Protein AF-A0A7S2NG87-F1 (afdb_monomer)

Organism: NCBI:txid156173

Nearest PDB structures (foldseek):
  8rz7-assembly1_B  TM=2.461E-01  e=8.108E-01  Homo sapiens
  8snb-assembly1_4Y  TM=2.424E-01  e=8.394E+00  Strongylocentrotus purpuratus

Sequence (448 aa):
DKREDRSWIPHGELLNTDALVAFKARQPAASNATDDEEPSASPERRMMYRIFNGLQHEAIPRNVTDSVYSILADAEPIGNGRCFKSGETKGLCDLCHWLCHKCITETSRHVGAECPCNMLAQEVVLRAALQTSVVDENECERLAKLTWRELLHEQRRLLVTGYRHCASEKQTAEERSGATPFRVLMAVTMDALVRRRRRNASLAGECLDARVDAMYAHVRDQLTHIAHWTRQQAYEWEDHLRILHPGWQPKEGEGPVAEWEKEWIASGFFDNDMAGLTCCLPATSRDVQSAEVNHVNAKTIALCSLEHNVDGSPRVQLRLAVGACPSTALPVARAGCSPPDWTVYCDGGFSANMAGWGWVRVHGGDGDQDTHAHEMLHACGPVVTERGHPAFIGATKMSNNTGELSAAAELLFGLLDASTAPPPDTRGVIRPDSELAMGVMTGRVAVK

Solvent-accessible surface area (backbone atoms only — not comparable to full-atom values): 26036 Å² total; per-residue (Å²): 136,85,80,83,80,87,85,82,85,77,74,86,83,72,79,84,73,77,63,71,64,68,56,70,76,69,75,83,84,90,76,86,83,68,90,86,74,80,69,97,55,56,74,66,56,46,50,49,50,52,47,56,57,60,61,68,39,84,83,47,55,66,73,33,41,50,41,39,47,29,39,76,66,56,64,56,66,48,21,68,88,55,30,84,38,62,73,96,50,44,28,32,32,64,62,41,37,73,68,64,74,34,94,41,69,27,37,39,58,32,60,70,74,62,34,62,52,46,48,42,41,52,44,43,52,51,50,34,53,48,63,42,50,53,88,49,69,70,58,47,53,49,56,59,70,44,51,64,67,56,47,48,62,77,39,48,63,34,62,71,61,22,59,61,77,51,91,50,100,84,48,67,43,71,76,50,62,28,45,62,58,48,25,44,45,30,35,44,43,44,25,51,49,51,51,41,51,53,50,32,46,74,38,66,65,64,46,61,77,45,48,48,50,62,49,45,46,49,38,54,50,51,46,49,53,44,51,56,50,52,53,51,51,20,50,54,49,48,54,48,48,36,69,78,36,78,88,59,71,70,54,93,81,41,50,56,52,40,52,48,42,42,28,41,36,75,21,39,51,25,44,80,55,99,92,41,84,41,70,55,51,60,88,45,61,77,66,32,78,77,30,58,68,74,74,37,65,75,45,78,44,80,33,77,48,83,48,64,46,97,88,66,49,81,38,79,47,78,37,81,31,55,30,51,46,70,79,82,80,71,78,67,100,74,70,79,78,72,69,51,68,28,27,31,39,31,45,35,44,59,56,96,87,42,18,22,22,27,32,38,34,20,34,57,46,76,81,61,80,39,89,63,40,41,83,75,48,70,54,69,47,70,62,40,59,52,84,88,44,93,78,38,83,77,43,85,61,75,34,42,71,44,5,28,42,46,10,51,50,52,46,52,52,41,57,67,33,85,92,64,32,73,68,87,99,62,49,69,48,82,47,62,84,50,69,65,36,52,27,41,79,69,66,77,40,88,85,130

InterPro domains:
  IPR002156 Ribonuclease H domain [PS50879] (338-448)
  IPR036397 Ribonuclease H superfamily [G3DSA:3.30.420.10] (335-447)

Radius of gyration: 26.49 Å; Cα contacts (8 Å, |Δi|>4): 635; chains: 1; bounding box: 90×54×75 Å

Mean predicted aligned error: 16.43 Å

pLDDT: mean 73.7, std 18.44, range [24.77, 96.94]

Secondary structure (DSSP, 8-state):
-----------GGGSS--HHHHHTTS--------S----S--HHHHHHHHHHHHHT-TTS-HHHHHHHHHHHTT-SS-STTT----STTTTB-HHHHHHH---PBP-HHIIIII-HHHHHHHHHHHHHHHHHH---HHHHHHHHHS-HHHHHHHTHHHHHH-------TTS-TT-STTHHHHHHHHHHHHHHHHHHHHHHHHTTTS-----HHHHHHHHHHHHHHHHHHHHHHHHHHHHHHHHHSTT--PPTT-SHHHHHHHHHTTTSSEEEETTEEEE-S-SSGGGSTT-GGGTSPEEEEEEEEEEE-TTS-EEEEEEEEEEE-------------PPPSEEEEEEEEEETTEEEEEEEEEES--SSS-TT-EEEEEEEEE----TTSTT--S--S--HHHHHHHHHHHHHHHHHSTTTPPPTT--EEEEES-HHHHHHHTTSS---

Structure (mmCIF, N/CA/C/O backbone):
data_AF-A0A7S2NG87-F1
#
_entry.id   AF-A0A7S2NG87-F1
#
loop_
_atom_site.group_PDB
_atom_site.id
_atom_site.type_symbol
_atom_site.label_atom_id
_atom_site.label_alt_id
_atom_site.label_comp_id
_atom_site.label_asym_id
_atom_site.label_entity_id
_atom_site.label_seq_id
_atom_site.pdbx_PDB_ins_code
_atom_site.Cartn_x
_atom_site.Cartn_y
_atom_site.Cartn_z
_atom_site.occupancy
_atom_site.B_iso_or_equiv
_atom_site.auth_seq_id
_atom_site.auth_comp_id
_atom_site.auth_asym_id
_atom_site.auth_atom_id
_atom_site.pdbx_PDB_model_num
ATOM 1 N N . ASP A 1 1 ? 60.501 -6.966 5.464 1.00 33.41 1 ASP A N 1
ATOM 2 C CA . ASP A 1 1 ? 60.138 -5.583 5.815 1.00 33.41 1 ASP A CA 1
ATOM 3 C C . ASP A 1 1 ? 58.661 -5.324 5.628 1.00 33.41 1 ASP A C 1
ATOM 5 O O . ASP A 1 1 ? 58.168 -5.266 4.508 1.00 33.41 1 ASP A O 1
ATOM 9 N N . LYS A 1 2 ? 57.956 -5.259 6.760 1.00 27.86 2 LYS A N 1
ATOM 10 C CA . LYS A 1 2 ? 56.551 -4.866 6.856 1.00 27.86 2 LYS A CA 1
ATOM 11 C C . LYS A 1 2 ? 56.485 -3.346 6.702 1.00 27.86 2 LYS A C 1
ATOM 13 O O . LYS A 1 2 ? 57.120 -2.640 7.480 1.00 27.86 2 LYS A O 1
ATOM 18 N N . ARG A 1 3 ? 55.742 -2.850 5.713 1.00 27.05 3 ARG A N 1
ATOM 19 C CA . ARG A 1 3 ? 55.296 -1.454 5.703 1.00 27.05 3 ARG A CA 1
ATOM 20 C C . ARG A 1 3 ? 54.053 -1.375 6.579 1.00 27.05 3 ARG A C 1
ATOM 22 O O . ARG A 1 3 ? 53.029 -1.952 6.237 1.00 27.05 3 ARG A O 1
ATOM 29 N N . GLU A 1 4 ? 54.204 -0.729 7.730 1.00 28.64 4 GLU A N 1
ATOM 30 C CA . GLU A 1 4 ? 53.094 -0.198 8.516 1.00 28.64 4 GLU A CA 1
ATOM 31 C C . GLU A 1 4 ? 52.339 0.803 7.644 1.00 28.64 4 GLU A C 1
ATOM 33 O O . GLU A 1 4 ? 52.915 1.813 7.230 1.00 28.64 4 GLU A O 1
ATOM 38 N N . ASP A 1 5 ? 51.078 0.501 7.343 1.00 25.86 5 ASP A N 1
ATOM 39 C CA . ASP A 1 5 ? 50.172 1.489 6.781 1.00 25.86 5 ASP A CA 1
ATOM 40 C C . ASP A 1 5 ? 49.495 2.238 7.929 1.00 25.86 5 ASP A C 1
ATOM 42 O O . ASP A 1 5 ? 48.946 1.650 8.865 1.00 25.86 5 ASP A O 1
ATOM 46 N N . ARG A 1 6 ? 49.651 3.556 7.882 1.00 31.14 6 ARG A N 1
ATOM 47 C CA . ARG A 1 6 ? 49.199 4.522 8.874 1.00 31.14 6 ARG A CA 1
ATOM 48 C C . ARG A 1 6 ? 47.854 5.061 8.404 1.00 31.14 6 ARG A C 1
ATOM 50 O O . ARG A 1 6 ? 47.822 6.043 7.671 1.00 31.14 6 ARG A O 1
ATOM 57 N N . SER A 1 7 ? 46.756 4.481 8.869 1.00 24.77 7 SER A N 1
ATOM 58 C CA . SER A 1 7 ? 45.422 5.077 8.714 1.00 24.77 7 SER A CA 1
ATOM 59 C C . SER A 1 7 ? 44.628 4.976 10.016 1.00 24.77 7 SER A C 1
ATOM 61 O O . SER A 1 7 ? 43.637 4.268 10.145 1.00 24.77 7 SER A O 1
ATOM 63 N N . TRP A 1 8 ? 45.094 5.727 11.014 1.00 28.91 8 TRP A N 1
ATOM 64 C CA . TRP A 1 8 ? 44.295 6.126 12.169 1.00 28.91 8 TRP A CA 1
ATOM 65 C C . TRP A 1 8 ? 44.268 7.655 12.201 1.00 28.91 8 TRP A C 1
ATOM 67 O O . TRP A 1 8 ? 45.324 8.279 12.324 1.00 28.91 8 TRP A O 1
ATOM 77 N N . ILE A 1 9 ? 43.087 8.260 12.058 1.00 29.12 9 ILE A N 1
ATOM 78 C CA . ILE A 1 9 ? 42.866 9.684 12.342 1.00 29.12 9 ILE A CA 1
ATOM 79 C C . ILE A 1 9 ? 41.785 9.757 13.431 1.00 29.12 9 ILE A C 1
ATOM 81 O O . ILE A 1 9 ? 40.637 9.419 13.153 1.00 29.12 9 ILE A O 1
ATOM 85 N N . PRO A 1 10 ? 42.123 10.147 14.671 1.00 32.22 10 PRO A N 1
ATOM 86 C CA . PRO A 1 10 ? 41.141 10.355 15.729 1.00 32.22 10 PRO A CA 1
ATOM 87 C C . PRO A 1 10 ? 40.438 11.710 15.602 1.00 32.22 10 PRO A C 1
ATOM 89 O O . PRO A 1 10 ? 41.014 12.675 15.095 1.00 32.22 10 PRO A O 1
ATOM 92 N N . HIS A 1 11 ? 39.233 11.800 16.177 1.00 34.41 11 HIS A N 1
ATOM 93 C CA . HIS A 1 11 ? 38.561 13.063 16.490 1.00 34.41 11 HIS A CA 1
ATOM 94 C C . HIS A 1 11 ? 39.495 14.012 17.247 1.00 34.41 11 HIS A C 1
ATOM 96 O O . HIS A 1 11 ? 39.993 13.685 18.327 1.00 34.41 11 HIS A O 1
ATOM 102 N N . GLY A 1 12 ? 39.699 15.213 16.701 1.00 33.91 12 GLY A N 1
ATOM 103 C CA . GLY A 1 12 ? 40.567 16.248 17.274 1.00 33.91 12 GLY A CA 1
ATOM 104 C C . GLY A 1 12 ? 40.141 16.780 18.651 1.00 33.91 12 GLY A C 1
ATOM 105 O O . GLY A 1 12 ? 40.892 17.534 19.261 1.00 33.91 12 GLY A O 1
ATOM 106 N N . GLU A 1 13 ? 38.979 16.378 19.171 1.00 44.69 13 GLU A N 1
ATOM 107 C CA . GLU A 1 13 ? 38.414 16.863 20.439 1.00 44.69 13 GLU A CA 1
ATOM 108 C C . GLU A 1 13 ? 38.886 16.090 21.688 1.00 44.69 13 GLU A C 1
ATOM 110 O O . GLU A 1 13 ? 38.576 16.481 22.811 1.00 44.69 13 GLU A O 1
ATOM 115 N N . LEU A 1 14 ? 39.672 15.017 21.533 1.00 42.34 14 LEU A N 1
ATOM 116 C CA . LEU A 1 14 ? 40.083 14.145 22.649 1.00 42.34 14 LEU A CA 1
ATOM 117 C C . LEU A 1 14 ? 41.489 14.421 23.210 1.00 42.34 14 LEU A C 1
ATOM 119 O O . LEU A 1 14 ? 41.969 13.684 24.074 1.00 42.34 14 LEU A O 1
ATOM 123 N N . LEU A 1 15 ? 42.150 15.499 22.787 1.00 36.75 15 LEU A N 1
ATOM 124 C CA . LEU A 1 15 ? 43.394 15.942 23.417 1.00 36.75 15 LEU A CA 1
ATOM 125 C C . LEU A 1 15 ? 43.086 16.885 24.594 1.00 36.75 15 LEU A C 1
ATOM 127 O O . LEU A 1 15 ? 42.858 18.077 24.411 1.00 36.75 15 LEU A O 1
ATOM 131 N N . ASN A 1 16 ? 43.171 16.328 25.810 1.00 43.97 16 ASN A N 1
ATOM 132 C CA . ASN A 1 16 ? 43.274 17.012 27.113 1.00 43.97 16 ASN A CA 1
ATOM 133 C C . ASN A 1 16 ? 41.996 17.546 27.791 1.00 43.97 16 ASN A C 1
ATOM 135 O O . ASN A 1 16 ? 42.012 18.680 28.271 1.00 43.97 16 ASN A O 1
ATOM 139 N N . THR A 1 17 ? 40.929 16.756 27.972 1.00 42.31 17 THR A N 1
ATOM 140 C CA . THR A 1 17 ? 39.881 17.157 28.939 1.00 42.31 17 THR A CA 1
ATOM 141 C C . THR A 1 17 ? 39.448 16.073 29.927 1.00 42.31 17 THR A C 1
ATOM 143 O O . THR A 1 17 ? 39.335 14.888 29.624 1.00 42.31 17 THR A O 1
ATOM 146 N N . ASP A 1 18 ? 39.235 16.542 31.159 1.00 47.78 18 ASP A N 1
ATOM 147 C CA . ASP A 1 18 ? 38.996 15.808 32.402 1.00 47.78 18 ASP A CA 1
ATOM 148 C C . ASP A 1 18 ? 37.533 15.311 32.487 1.00 47.78 18 ASP A C 1
ATOM 150 O O . ASP A 1 18 ? 36.723 15.732 33.320 1.00 47.78 18 ASP A O 1
ATOM 154 N N . ALA A 1 19 ? 37.164 14.419 31.562 1.00 36.38 19 ALA A N 1
ATOM 155 C CA . ALA A 1 19 ? 35.804 13.898 31.372 1.00 36.38 19 ALA A CA 1
ATOM 156 C C . ALA A 1 19 ? 35.239 13.123 32.586 1.00 36.38 19 ALA A C 1
ATOM 158 O O . ALA A 1 19 ? 34.041 12.832 32.649 1.00 36.38 19 ALA A O 1
ATOM 159 N N . LEU A 1 20 ? 36.068 12.837 33.596 1.00 32.91 20 LEU A N 1
ATOM 160 C CA . LEU A 1 20 ? 35.652 12.156 34.823 1.00 32.91 20 LEU A CA 1
ATOM 161 C C . LEU A 1 20 ? 34.840 13.053 35.779 1.00 32.91 20 LEU A C 1
ATOM 163 O O . LEU A 1 20 ? 34.073 12.534 36.595 1.00 32.91 20 LEU A O 1
ATOM 167 N N . VAL A 1 21 ? 34.976 14.383 35.691 1.00 36.78 21 VAL A N 1
ATOM 168 C CA . VAL A 1 21 ? 34.245 15.331 36.559 1.00 36.78 21 VAL A CA 1
ATOM 169 C C . VAL A 1 21 ? 32.814 15.557 36.059 1.00 36.78 21 VAL A C 1
ATOM 171 O O . VAL A 1 21 ? 31.885 15.626 36.862 1.00 36.78 21 VAL A O 1
ATOM 174 N N . ALA A 1 22 ? 32.605 15.578 34.739 1.00 40.00 22 ALA A N 1
ATOM 175 C CA . ALA A 1 22 ? 31.278 15.740 34.138 1.00 40.00 22 ALA A CA 1
ATOM 176 C C . ALA A 1 22 ? 30.392 14.488 34.297 1.00 40.00 22 ALA A C 1
ATOM 178 O O . ALA A 1 22 ? 29.173 14.602 34.438 1.00 40.00 22 ALA A O 1
ATOM 179 N N . PHE A 1 23 ? 30.999 13.298 34.334 1.00 33.62 23 PHE A N 1
ATOM 180 C CA . PHE A 1 23 ? 30.285 12.025 34.459 1.00 33.62 23 PHE A CA 1
ATOM 181 C C . PHE A 1 23 ? 29.730 11.782 35.876 1.00 33.62 23 PHE A C 1
ATOM 183 O O . PHE A 1 23 ? 28.622 11.274 36.032 1.00 33.62 23 PHE A O 1
ATOM 190 N N . LYS A 1 24 ? 30.432 12.222 36.932 1.00 33.22 24 LYS A N 1
ATOM 191 C CA . LYS A 1 24 ? 29.978 12.042 38.329 1.00 33.22 24 LYS A CA 1
ATOM 192 C C . LYS A 1 24 ? 28.818 12.954 38.748 1.00 33.22 24 LYS A C 1
ATOM 194 O O . LYS A 1 24 ? 28.225 12.720 39.795 1.00 33.22 24 LYS A O 1
ATOM 199 N N . ALA A 1 25 ? 28.468 13.958 37.945 1.00 35.94 25 ALA A N 1
ATOM 200 C CA . ALA A 1 25 ? 27.339 14.851 38.214 1.00 35.94 25 ALA A CA 1
ATOM 201 C C . ALA A 1 25 ? 25.993 14.333 37.666 1.00 35.94 25 ALA A C 1
ATOM 203 O O . ALA A 1 25 ? 24.964 14.965 37.897 1.00 35.94 25 ALA A O 1
ATOM 204 N N . ARG A 1 26 ? 25.974 13.221 36.913 1.00 40.00 26 ARG A N 1
ATOM 205 C CA . ARG A 1 26 ? 24.799 12.808 36.125 1.00 40.00 26 ARG A CA 1
ATOM 206 C C . ARG A 1 26 ? 24.383 11.349 36.298 1.00 40.00 26 ARG A C 1
ATOM 208 O O . ARG A 1 26 ? 24.124 10.692 35.302 1.00 40.00 26 ARG A O 1
ATOM 215 N N . GLN A 1 27 ? 24.255 10.863 37.533 1.00 28.19 27 GLN A N 1
ATOM 216 C CA . GLN A 1 27 ? 23.347 9.750 37.883 1.00 28.19 27 GLN A CA 1
ATOM 217 C C . GLN A 1 27 ? 23.344 9.508 39.409 1.00 28.19 27 GLN A C 1
ATOM 219 O O . GLN A 1 27 ? 24.394 9.679 40.028 1.00 28.19 27 GLN A O 1
ATOM 224 N N . PRO A 1 28 ? 22.270 8.970 40.024 1.00 39.38 28 PRO A N 1
ATOM 225 C CA . PRO A 1 28 ? 20.846 9.019 39.667 1.00 39.38 28 PRO A CA 1
ATOM 226 C C . PRO A 1 28 ? 19.941 9.364 40.878 1.00 39.38 28 PRO A C 1
ATOM 228 O O . PRO A 1 28 ? 20.256 9.045 42.022 1.00 39.38 28 PRO A O 1
ATOM 231 N N . ALA A 1 29 ? 18.745 9.896 40.626 1.00 25.25 29 ALA A N 1
ATOM 232 C CA . ALA A 1 29 ? 17.597 9.610 41.485 1.00 25.25 29 ALA A CA 1
ATOM 233 C C . ALA A 1 29 ? 16.634 8.754 40.663 1.00 25.25 29 ALA A C 1
ATOM 235 O O . ALA A 1 29 ? 16.048 9.212 39.687 1.00 25.25 29 ALA A O 1
ATOM 236 N N . ALA A 1 30 ? 16.566 7.477 41.021 1.00 34.97 30 ALA A N 1
ATOM 237 C CA . ALA A 1 30 ? 15.572 6.553 40.520 1.00 34.97 30 ALA A CA 1
ATOM 238 C C . ALA A 1 30 ? 14.183 6.985 41.005 1.00 34.97 30 ALA A C 1
ATOM 240 O O . ALA A 1 30 ? 13.982 7.131 42.209 1.00 34.97 30 ALA A O 1
ATOM 241 N N . SER A 1 31 ? 13.227 7.118 40.088 1.00 30.39 31 SER A N 1
ATOM 242 C CA . SER A 1 31 ? 11.810 6.890 40.375 1.00 30.39 31 SER A CA 1
ATOM 243 C C . SER A 1 31 ? 11.014 6.795 39.073 1.00 30.39 31 SER A C 1
ATOM 245 O O . SER A 1 31 ? 10.983 7.752 38.310 1.00 30.39 31 SER A O 1
ATOM 247 N N . ASN A 1 32 ? 10.368 5.643 38.886 1.00 33.53 32 ASN A N 1
ATOM 248 C CA . ASN A 1 32 ? 9.127 5.422 38.139 1.00 33.53 32 ASN A CA 1
ATOM 249 C C . ASN A 1 32 ? 9.030 6.057 36.741 1.00 33.53 32 ASN A C 1
ATOM 251 O O . ASN A 1 32 ? 8.412 7.103 36.581 1.00 33.53 32 ASN A O 1
ATOM 255 N N . ALA A 1 33 ? 9.549 5.365 35.726 1.00 27.50 33 ALA A N 1
ATOM 256 C CA . ALA A 1 33 ? 9.073 5.556 34.361 1.00 27.50 33 ALA A CA 1
ATOM 257 C C . ALA A 1 33 ? 7.841 4.663 34.164 1.00 27.50 33 ALA A C 1
ATOM 259 O O . ALA A 1 33 ? 7.953 3.439 34.098 1.00 27.50 33 ALA A O 1
ATOM 260 N N . THR A 1 34 ? 6.667 5.281 34.168 1.00 30.53 34 THR A N 1
ATOM 261 C CA . THR A 1 34 ? 5.499 4.772 33.452 1.00 30.53 34 THR A CA 1
ATOM 262 C C . THR A 1 34 ? 5.815 4.793 31.958 1.00 30.53 34 THR A C 1
ATOM 264 O O . THR A 1 34 ? 6.400 5.764 31.475 1.00 30.53 34 THR A O 1
ATOM 267 N N . ASP A 1 35 ? 5.445 3.729 31.246 1.00 35.53 35 ASP A N 1
ATOM 268 C CA . ASP A 1 35 ? 5.314 3.747 29.788 1.00 35.53 35 ASP A CA 1
ATOM 269 C C . ASP A 1 35 ? 4.460 4.971 29.374 1.00 35.53 35 ASP A C 1
ATOM 271 O O . ASP A 1 35 ? 3.559 5.348 30.122 1.00 35.53 35 ASP A O 1
ATOM 275 N N . ASP A 1 36 ? 4.769 5.600 28.231 1.00 34.97 36 ASP A N 1
ATOM 276 C CA . ASP A 1 36 ? 4.099 6.783 27.625 1.00 34.97 36 ASP A CA 1
ATOM 277 C C . ASP A 1 36 ? 4.762 8.174 27.746 1.00 34.97 36 ASP A C 1
ATOM 279 O O . ASP A 1 36 ? 4.079 9.194 27.637 1.00 34.97 36 ASP A O 1
ATOM 283 N N . GLU A 1 37 ? 6.090 8.291 27.851 1.00 36.75 37 GLU A N 1
ATOM 284 C CA . GLU A 1 37 ? 6.735 9.586 27.555 1.00 36.75 37 GLU A CA 1
ATOM 285 C C . GLU A 1 37 ? 7.194 9.684 26.093 1.00 36.75 37 GLU A C 1
ATOM 287 O O . GLU A 1 37 ? 8.207 9.123 25.672 1.00 36.75 37 GLU A O 1
ATOM 292 N N . GLU A 1 38 ? 6.423 10.446 25.307 1.00 41.41 38 GLU A N 1
ATOM 293 C CA . GLU A 1 38 ? 6.788 10.884 23.960 1.00 41.41 38 GLU A CA 1
ATOM 294 C C . GLU A 1 38 ? 8.141 11.628 24.009 1.00 41.41 38 GLU A C 1
ATOM 296 O O . GLU A 1 38 ? 8.272 12.616 24.739 1.00 41.41 38 GLU A O 1
ATOM 301 N N . PRO A 1 39 ? 9.171 11.198 23.252 1.00 39.28 39 PRO A N 1
ATOM 302 C CA . PRO A 1 39 ? 10.492 11.806 23.346 1.00 39.28 39 PRO A CA 1
ATOM 303 C C . PRO A 1 39 ? 10.435 13.293 22.970 1.00 39.28 39 PRO A C 1
ATOM 305 O O . PRO A 1 39 ? 9.747 13.679 22.021 1.00 39.28 39 PRO A O 1
ATOM 308 N N . SER A 1 40 ? 11.219 14.125 23.667 1.00 41.09 40 SER A N 1
ATOM 309 C CA . SER A 1 40 ? 11.348 15.590 23.499 1.00 41.09 40 SER A CA 1
ATOM 310 C C . SER A 1 40 ? 11.993 16.032 22.168 1.00 41.09 40 SER A C 1
ATOM 312 O O . SER A 1 40 ? 12.688 17.044 22.078 1.00 41.09 40 SER A O 1
ATOM 314 N N . ALA A 1 41 ? 11.779 15.257 21.109 1.00 43.12 41 ALA A N 1
ATOM 315 C CA . ALA A 1 41 ? 12.389 15.392 19.803 1.00 43.12 41 ALA A CA 1
ATOM 316 C C . ALA A 1 41 ? 11.640 16.384 18.892 1.00 43.12 41 ALA A C 1
ATOM 318 O O . ALA A 1 41 ? 10.493 16.771 19.141 1.00 43.12 41 ALA A O 1
ATOM 319 N N . SER A 1 42 ? 12.300 16.784 17.796 1.00 49.62 42 SER A N 1
ATOM 320 C CA . SER A 1 42 ? 11.720 17.666 16.776 1.00 49.62 42 SER A CA 1
ATOM 321 C C . SER A 1 42 ? 10.359 17.140 16.268 1.00 49.62 42 SER A C 1
ATOM 323 O O . SER A 1 42 ? 10.100 15.931 16.333 1.00 49.62 42 SER A O 1
ATOM 325 N N . PRO A 1 43 ? 9.456 18.010 15.775 1.00 51.88 43 PRO A N 1
ATOM 326 C CA . PRO A 1 43 ? 8.146 17.605 15.246 1.00 51.88 43 PRO A CA 1
ATOM 327 C C . PRO A 1 43 ? 8.207 16.441 14.240 1.00 51.88 43 PRO A C 1
ATOM 329 O O . PRO A 1 43 ? 7.341 15.567 14.244 1.00 51.88 43 PRO A O 1
ATOM 332 N N . GLU A 1 44 ? 9.260 16.382 13.428 1.00 49.50 44 GLU A N 1
ATOM 333 C CA . GLU A 1 44 ? 9.503 15.346 12.423 1.00 49.50 44 GLU A CA 1
ATOM 334 C C . GLU A 1 44 ? 9.847 13.998 13.062 1.00 49.50 44 GLU A C 1
ATOM 336 O O . GLU A 1 44 ? 9.322 12.969 12.637 1.00 49.50 44 GLU A O 1
ATOM 341 N N . ARG A 1 45 ? 10.679 13.986 14.111 1.00 49.38 45 ARG A N 1
ATOM 342 C CA . ARG A 1 45 ? 11.020 12.760 14.851 1.00 49.38 45 ARG A CA 1
ATOM 343 C C . ARG A 1 45 ? 9.821 12.208 15.615 1.00 49.38 45 ARG A C 1
ATOM 345 O O . ARG A 1 45 ? 9.627 10.996 15.626 1.00 49.38 45 ARG A O 1
ATOM 352 N N . ARG A 1 46 ? 8.977 13.077 16.180 1.00 58.56 46 ARG A N 1
ATOM 353 C CA . ARG A 1 46 ? 7.705 12.665 16.799 1.00 58.56 46 ARG A CA 1
ATOM 354 C C . ARG A 1 46 ? 6.749 12.058 15.777 1.00 58.56 46 ARG A C 1
ATOM 356 O O . ARG A 1 46 ? 6.208 10.984 16.005 1.00 58.56 46 ARG A O 1
ATOM 363 N N . MET A 1 47 ? 6.595 12.692 14.615 1.00 57.62 47 MET A N 1
ATOM 364 C CA . MET A 1 47 ? 5.786 12.145 13.521 1.00 57.62 47 MET A CA 1
ATOM 365 C C . MET A 1 47 ? 6.316 10.785 13.046 1.00 57.62 47 MET A C 1
ATOM 367 O O . MET A 1 47 ? 5.535 9.860 12.855 1.00 57.62 47 MET A O 1
ATOM 371 N N . MET A 1 48 ? 7.633 10.649 12.882 1.00 57.56 48 MET A N 1
ATOM 372 C CA . MET A 1 48 ? 8.279 9.398 12.482 1.00 57.56 48 MET A CA 1
ATOM 373 C C . MET A 1 48 ? 8.041 8.284 13.507 1.00 57.56 48 MET A C 1
ATOM 375 O O . MET A 1 48 ? 7.620 7.194 13.129 1.00 57.56 48 MET A O 1
ATOM 379 N N . TYR A 1 49 ? 8.234 8.577 14.796 1.00 59.97 49 TYR A N 1
ATOM 380 C CA . TYR A 1 49 ? 7.942 7.646 15.885 1.00 59.97 49 TYR A CA 1
ATOM 381 C C . TYR A 1 49 ? 6.479 7.191 15.859 1.00 59.97 49 TYR A C 1
ATOM 383 O O . TYR A 1 49 ? 6.211 5.994 15.876 1.00 59.97 49 TYR A O 1
ATOM 391 N N . ARG A 1 50 ? 5.530 8.125 15.720 1.00 62.44 50 ARG A N 1
ATOM 392 C CA . ARG A 1 50 ? 4.094 7.807 15.642 1.00 62.44 50 ARG A CA 1
ATOM 393 C C . ARG A 1 50 ? 3.735 6.976 14.408 1.00 62.44 50 ARG A C 1
ATOM 395 O O . ARG A 1 50 ? 2.942 6.050 14.515 1.00 62.44 50 ARG A O 1
ATOM 402 N N . ILE A 1 51 ? 4.340 7.256 13.250 1.00 62.34 51 ILE A N 1
ATOM 403 C CA . ILE A 1 51 ? 4.156 6.448 12.034 1.00 62.34 51 ILE A CA 1
ATOM 404 C C . ILE A 1 51 ? 4.625 5.011 12.277 1.00 62.34 51 ILE A C 1
ATOM 406 O O . ILE A 1 51 ? 3.882 4.078 11.990 1.00 62.34 51 ILE A O 1
ATOM 410 N N . PHE A 1 52 ? 5.832 4.824 12.816 1.00 63.09 52 PHE A N 1
ATOM 41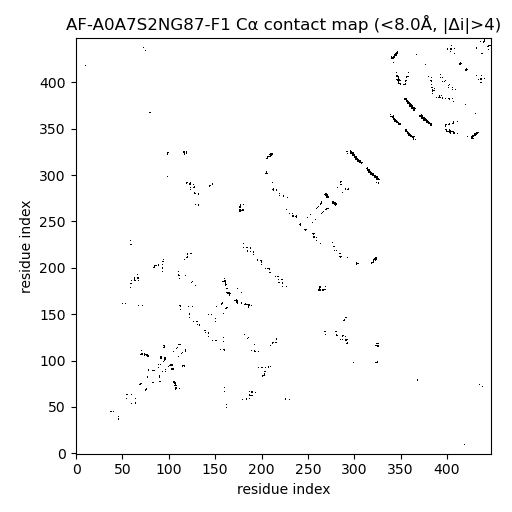1 C CA . PHE A 1 52 ? 6.393 3.489 13.014 1.00 63.09 52 PHE A CA 1
ATOM 412 C C . PHE A 1 52 ? 5.721 2.711 14.143 1.00 63.09 52 PHE A C 1
ATOM 414 O O . PHE A 1 52 ? 5.476 1.522 13.969 1.00 63.09 52 PHE A O 1
ATOM 421 N N . ASN A 1 53 ? 5.360 3.367 15.246 1.00 63.03 53 ASN A N 1
ATOM 422 C CA . ASN A 1 53 ? 4.562 2.744 16.300 1.00 63.03 53 ASN A CA 1
ATOM 423 C C . ASN A 1 53 ? 3.176 2.353 15.763 1.00 63.03 53 ASN A C 1
ATOM 425 O O . ASN A 1 53 ? 2.695 1.244 15.968 1.00 63.03 53 ASN A O 1
ATOM 429 N N . GLY A 1 54 ? 2.575 3.221 14.948 1.00 60.31 54 GLY A N 1
ATOM 430 C CA . GLY A 1 54 ? 1.299 2.941 14.309 1.00 60.31 54 GLY A CA 1
ATOM 431 C C . GLY A 1 54 ? 1.320 1.745 13.348 1.00 60.31 54 GLY A C 1
ATOM 432 O O . GLY A 1 54 ? 0.279 1.116 13.151 1.00 60.31 54 GLY A O 1
ATOM 433 N N . LEU A 1 55 ? 2.476 1.394 12.775 1.00 59.94 55 LEU A N 1
ATOM 434 C CA . LEU A 1 55 ? 2.658 0.194 11.946 1.00 59.94 55 LEU A CA 1
ATOM 435 C C . LEU A 1 55 ? 2.767 -1.104 12.765 1.00 59.94 55 LEU A C 1
ATOM 437 O O . LEU A 1 55 ? 2.575 -2.182 12.203 1.00 59.94 55 LEU A O 1
ATOM 441 N N . GLN A 1 56 ? 3.020 -1.017 14.075 1.00 60.12 56 GLN A N 1
ATOM 442 C CA . GLN A 1 56 ? 3.019 -2.158 15.002 1.00 60.12 56 GLN A CA 1
ATOM 443 C C . GLN A 1 56 ? 1.608 -2.523 15.504 1.00 60.12 56 GLN A C 1
ATOM 445 O O . GLN A 1 56 ? 1.465 -3.365 16.385 1.00 60.12 56 GLN A O 1
ATOM 450 N N . HIS A 1 57 ? 0.559 -1.911 14.944 1.00 66.81 57 HIS A N 1
ATOM 451 C CA . HIS A 1 57 ? -0.819 -2.102 15.387 1.00 66.81 57 HIS A CA 1
ATOM 452 C C . HIS A 1 57 ? -1.289 -3.561 15.225 1.00 66.81 57 HIS A C 1
ATOM 454 O O . HIS A 1 57 ? -1.252 -4.107 14.122 1.00 66.81 57 HIS A O 1
ATOM 460 N N . GLU A 1 58 ? -1.822 -4.157 16.298 1.00 67.94 58 GLU A N 1
ATOM 461 C CA . GLU A 1 58 ? -2.191 -5.586 16.379 1.00 67.94 58 GLU A CA 1
ATOM 462 C C . GLU A 1 58 ? -3.191 -6.036 15.302 1.00 67.94 58 GLU A C 1
ATOM 464 O O . GLU A 1 58 ? -3.145 -7.165 14.821 1.00 67.94 58 GLU A O 1
ATOM 469 N N . ALA A 1 59 ? -4.077 -5.131 14.879 1.00 74.31 59 ALA A N 1
ATOM 470 C CA . ALA A 1 59 ? -5.039 -5.378 13.804 1.00 74.31 59 ALA A CA 1
ATOM 471 C C . ALA A 1 59 ? -4.413 -5.633 12.415 1.00 74.31 59 ALA A C 1
ATOM 473 O O . ALA A 1 59 ? -5.104 -6.146 11.535 1.00 74.31 59 ALA A O 1
ATOM 474 N N . ILE A 1 60 ? -3.155 -5.249 12.169 1.00 74.56 60 ILE A N 1
ATOM 475 C CA . ILE A 1 60 ? -2.519 -5.412 10.854 1.00 74.56 60 ILE A CA 1
ATOM 476 C C . ILE A 1 60 ? -1.732 -6.730 10.838 1.00 74.56 60 ILE A C 1
ATOM 478 O O . ILE A 1 60 ? -0.800 -6.899 11.626 1.00 74.56 60 ILE A O 1
ATOM 482 N N . PRO A 1 61 ? -2.043 -7.666 9.919 1.00 78.06 61 PRO A N 1
ATOM 483 C CA . PRO A 1 61 ? -1.293 -8.909 9.804 1.00 78.06 61 PRO A CA 1
ATOM 484 C C . PRO A 1 61 ? 0.194 -8.657 9.546 1.00 78.06 61 PRO A C 1
ATOM 486 O O . PRO A 1 61 ? 0.562 -7.846 8.695 1.00 78.06 61 PRO A O 1
ATOM 489 N N . ARG A 1 62 ? 1.065 -9.419 10.216 1.00 76.69 62 ARG A N 1
ATOM 490 C CA . ARG A 1 62 ? 2.525 -9.233 10.151 1.00 76.69 62 ARG A CA 1
ATOM 491 C C . ARG A 1 62 ? 3.085 -9.216 8.726 1.00 76.69 62 ARG A C 1
ATOM 493 O O . ARG A 1 62 ? 3.953 -8.410 8.421 1.00 76.69 62 ARG A O 1
ATOM 500 N N . ASN A 1 63 ? 2.567 -10.064 7.840 1.00 76.44 63 ASN A N 1
ATOM 501 C CA . ASN A 1 63 ? 2.978 -10.104 6.435 1.00 76.44 63 ASN A CA 1
ATOM 502 C C . ASN A 1 63 ? 2.617 -8.818 5.666 1.00 76.44 63 ASN A C 1
ATOM 504 O O . ASN A 1 63 ? 3.346 -8.433 4.759 1.00 76.44 63 ASN A O 1
ATOM 508 N N . VAL A 1 64 ? 1.509 -8.159 6.019 1.00 80.75 64 VAL A N 1
ATOM 509 C CA . VAL A 1 64 ? 1.106 -6.865 5.444 1.00 80.75 64 VAL A CA 1
ATOM 510 C C . VAL A 1 64 ? 2.020 -5.764 5.974 1.00 80.75 64 VAL A C 1
ATOM 512 O O . VAL A 1 64 ? 2.530 -4.960 5.195 1.00 80.75 64 VAL A O 1
ATOM 515 N N . THR A 1 65 ? 2.280 -5.771 7.281 1.00 74.75 65 THR A N 1
ATOM 516 C CA . THR A 1 65 ? 3.225 -4.861 7.932 1.00 74.75 65 THR A CA 1
ATOM 517 C C . THR A 1 65 ? 4.609 -4.953 7.288 1.00 74.75 65 THR A C 1
ATOM 519 O O . THR A 1 65 ? 5.164 -3.930 6.892 1.00 74.75 65 THR A O 1
ATOM 522 N N . ASP A 1 66 ? 5.128 -6.166 7.080 1.00 74.56 66 ASP A N 1
ATOM 523 C CA . ASP A 1 66 ? 6.409 -6.399 6.408 1.00 74.56 66 ASP A CA 1
ATOM 524 C C . ASP A 1 66 ? 6.446 -5.776 5.001 1.00 74.56 66 ASP A C 1
ATOM 526 O O . ASP A 1 66 ? 7.420 -5.107 4.667 1.00 74.56 66 ASP A O 1
ATOM 530 N N . SER A 1 67 ? 5.379 -5.908 4.203 1.00 77.06 67 SER A N 1
ATOM 531 C CA . SER A 1 67 ? 5.283 -5.272 2.879 1.00 77.06 67 SER A CA 1
ATOM 532 C C . SER A 1 67 ? 5.327 -3.740 2.953 1.00 77.06 67 SER A C 1
ATOM 534 O O . SER A 1 67 ? 6.021 -3.107 2.156 1.00 77.06 67 SER A O 1
ATOM 536 N N . VAL A 1 68 ? 4.618 -3.124 3.906 1.00 74.31 68 VAL A N 1
ATOM 537 C CA . VAL A 1 68 ? 4.634 -1.660 4.100 1.00 74.31 68 VAL A CA 1
ATOM 538 C C . VAL A 1 68 ? 6.030 -1.181 4.502 1.00 74.31 68 VAL A C 1
ATOM 540 O O . VAL A 1 68 ? 6.532 -0.204 3.940 1.00 74.31 68 VAL A O 1
ATOM 543 N N . TYR A 1 69 ? 6.687 -1.895 5.418 1.00 70.56 69 TYR A N 1
ATOM 544 C CA . TYR A 1 69 ? 8.061 -1.605 5.821 1.00 70.56 69 TYR A CA 1
ATOM 545 C C . TYR A 1 69 ? 9.043 -1.747 4.665 1.00 70.56 69 TYR A C 1
ATOM 547 O O . TYR A 1 69 ? 9.859 -0.849 4.470 1.00 70.56 69 TYR A O 1
ATOM 555 N N . SER A 1 70 ? 8.955 -2.819 3.874 1.00 70.38 70 SER A N 1
ATOM 556 C CA . SER A 1 70 ? 9.838 -3.003 2.722 1.00 70.38 70 SER A CA 1
ATOM 557 C C . SER A 1 70 ? 9.719 -1.853 1.724 1.00 70.38 70 SER A C 1
ATOM 559 O O . SER A 1 70 ? 10.726 -1.440 1.158 1.00 70.38 70 SER A O 1
ATOM 561 N N . ILE A 1 71 ? 8.520 -1.285 1.542 1.00 69.56 71 ILE A N 1
ATOM 562 C CA . ILE A 1 71 ? 8.347 -0.105 0.687 1.00 69.56 71 ILE A CA 1
ATOM 563 C C . ILE A 1 71 ? 8.976 1.142 1.310 1.00 69.56 71 ILE A C 1
ATOM 565 O O . ILE A 1 71 ? 9.693 1.871 0.626 1.00 69.56 71 ILE A O 1
ATOM 569 N N . LEU A 1 72 ? 8.700 1.395 2.591 1.00 66.94 72 LEU A N 1
ATOM 570 C CA . LEU A 1 72 ? 9.218 2.554 3.324 1.00 66.94 72 LEU A CA 1
ATOM 571 C C . LEU A 1 72 ? 10.748 2.560 3.419 1.00 66.94 72 LEU A C 1
ATOM 573 O O . LEU A 1 72 ? 11.359 3.624 3.365 1.00 66.94 72 LEU A O 1
ATOM 577 N N . ALA A 1 73 ? 11.346 1.380 3.555 1.00 64.06 73 ALA A N 1
ATOM 578 C CA . ALA A 1 73 ? 12.783 1.176 3.675 1.00 64.06 73 ALA A CA 1
ATOM 579 C C . ALA A 1 73 ? 13.490 0.982 2.323 1.00 64.06 73 ALA A C 1
ATOM 581 O O . ALA A 1 73 ? 14.694 0.748 2.310 1.00 64.06 73 ALA A O 1
ATOM 582 N N . ASP A 1 74 ? 12.749 1.025 1.209 1.00 65.69 74 ASP A N 1
ATOM 583 C CA . ASP A 1 74 ? 13.227 0.659 -0.132 1.00 65.69 74 ASP A CA 1
ATOM 584 C C . ASP A 1 74 ? 13.986 -0.686 -0.163 1.00 65.69 74 ASP A C 1
ATOM 586 O O . ASP A 1 74 ? 14.985 -0.857 -0.855 1.00 65.69 74 ASP A O 1
ATOM 590 N N . ALA A 1 75 ? 13.515 -1.651 0.633 1.00 61.47 75 ALA A N 1
ATOM 591 C CA . ALA A 1 75 ? 14.192 -2.921 0.892 1.00 61.47 75 ALA A CA 1
ATOM 592 C C . ALA A 1 75 ? 13.759 -4.052 -0.056 1.00 61.47 75 ALA A C 1
ATOM 594 O O . ALA A 1 75 ? 14.265 -5.170 0.036 1.00 61.47 75 ALA A O 1
ATOM 595 N N . GLU A 1 76 ? 12.811 -3.805 -0.965 1.00 68.19 76 GLU A N 1
ATOM 596 C CA . GLU A 1 76 ? 12.412 -4.817 -1.940 1.00 68.19 76 GLU A CA 1
ATOM 597 C C . GLU A 1 76 ? 13.522 -5.040 -2.994 1.00 68.19 76 GLU A C 1
ATOM 599 O O . GLU A 1 76 ? 14.167 -4.089 -3.439 1.00 68.19 76 GLU A O 1
ATOM 604 N N . PRO A 1 77 ? 13.713 -6.278 -3.488 1.00 61.12 77 PRO A N 1
ATOM 605 C CA . PRO A 1 77 ? 14.637 -6.572 -4.582 1.00 61.12 77 PRO A CA 1
ATOM 606 C C . PRO A 1 77 ? 14.059 -6.043 -5.905 1.00 61.12 77 PRO A C 1
ATOM 608 O O . PRO A 1 77 ? 13.395 -6.757 -6.672 1.00 61.12 77 PRO A O 1
ATOM 611 N N . ILE A 1 78 ? 14.239 -4.744 -6.140 1.00 65.38 78 ILE A N 1
ATOM 612 C CA . ILE A 1 78 ? 13.724 -3.977 -7.278 1.00 65.38 78 ILE A CA 1
ATOM 613 C C . ILE A 1 78 ? 14.850 -3.095 -7.830 1.00 65.38 78 ILE A C 1
ATOM 615 O O . ILE A 1 78 ? 15.663 -2.587 -7.070 1.00 65.38 78 ILE A O 1
ATOM 619 N N . GLY A 1 79 ? 14.906 -2.930 -9.154 1.00 56.16 79 GLY A N 1
ATOM 620 C CA . GLY A 1 79 ? 15.976 -2.186 -9.820 1.00 56.16 79 GLY A CA 1
ATOM 621 C C . GLY A 1 79 ? 17.316 -2.938 -9.893 1.00 56.16 79 GLY A C 1
ATOM 622 O O . GLY A 1 79 ? 17.616 -3.824 -9.091 1.00 56.16 79 GLY A O 1
ATOM 623 N N . ASN A 1 80 ? 18.063 -2.655 -10.963 1.00 52.72 80 ASN A N 1
ATOM 624 C CA . ASN A 1 80 ? 19.524 -2.541 -10.998 1.00 52.72 80 ASN A CA 1
ATOM 625 C C . ASN A 1 80 ? 20.345 -3.470 -10.065 1.00 52.72 80 ASN A C 1
ATOM 627 O O . ASN A 1 80 ? 20.935 -3.050 -9.082 1.00 52.72 80 ASN A O 1
ATOM 631 N N . GLY A 1 81 ? 20.348 -4.775 -10.373 1.00 55.72 81 GLY A N 1
ATOM 632 C CA . GLY A 1 81 ? 21.225 -5.780 -9.745 1.00 55.72 81 GLY A CA 1
ATOM 633 C C . GLY A 1 81 ? 20.513 -6.795 -8.845 1.00 55.72 81 GLY A C 1
ATOM 634 O O . GLY A 1 81 ? 20.830 -7.981 -8.907 1.00 55.72 81 GLY A O 1
ATOM 635 N N . ARG A 1 82 ? 19.488 -6.372 -8.092 1.00 63.41 82 ARG A N 1
ATOM 636 C CA . ARG A 1 82 ? 18.682 -7.256 -7.213 1.00 63.41 82 ARG A CA 1
ATOM 637 C C . ARG A 1 82 ? 17.388 -7.744 -7.866 1.00 63.41 82 ARG A C 1
ATOM 639 O O . ARG A 1 82 ? 16.742 -8.663 -7.373 1.00 63.41 82 ARG A O 1
ATOM 646 N N . CYS A 1 83 ? 16.990 -7.130 -8.981 1.00 74.50 83 CYS A N 1
ATOM 647 C CA . CYS A 1 83 ? 15.785 -7.512 -9.705 1.00 74.50 83 CYS A CA 1
ATOM 648 C C . CYS A 1 83 ? 15.910 -8.923 -10.305 1.00 74.50 83 CYS A C 1
ATOM 650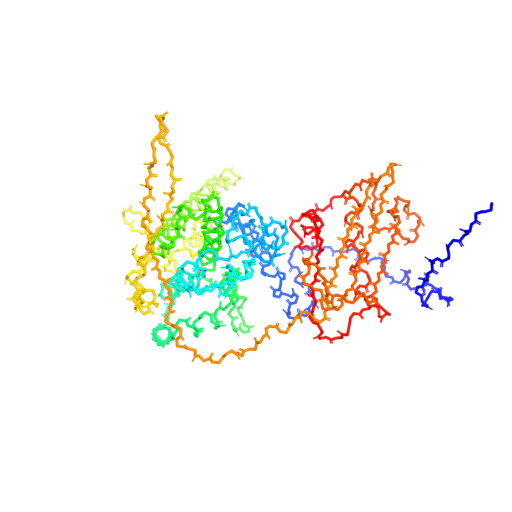 O O . CYS A 1 83 ? 16.721 -9.157 -11.202 1.00 74.50 83 CYS A O 1
ATOM 652 N N . PHE A 1 84 ? 15.047 -9.836 -9.856 1.00 76.06 84 PHE A N 1
ATOM 653 C CA . PHE A 1 84 ? 14.987 -11.216 -10.351 1.00 76.06 84 PHE A CA 1
ATOM 654 C C . PHE A 1 84 ? 14.364 -11.360 -11.747 1.00 76.06 84 PHE A C 1
ATOM 656 O O . PHE A 1 84 ? 14.391 -12.450 -12.314 1.00 76.06 84 PHE A O 1
ATOM 663 N N . LYS A 1 85 ? 13.794 -10.284 -12.310 1.00 82.19 85 LYS A N 1
ATOM 664 C CA . LYS A 1 85 ? 13.258 -10.305 -13.676 1.00 82.19 85 LYS A CA 1
ATOM 665 C C . LYS A 1 85 ? 14.370 -10.557 -14.693 1.00 82.19 85 LYS A C 1
ATOM 667 O O . LYS A 1 85 ? 15.475 -10.023 -14.580 1.00 82.19 85 LYS A O 1
ATOM 672 N N . SER A 1 86 ? 14.038 -11.316 -15.726 1.00 76.56 86 SER A N 1
ATOM 673 C CA . SER A 1 86 ? 14.843 -11.498 -16.932 1.00 76.56 86 SER A CA 1
ATOM 674 C C . SER A 1 86 ? 14.165 -10.819 -18.131 1.00 76.56 86 SER A C 1
ATOM 676 O O . SER A 1 86 ? 13.003 -10.427 -18.060 1.00 76.56 86 SER A O 1
ATOM 678 N N . GLY A 1 87 ? 14.902 -10.650 -19.231 1.00 78.12 87 GLY A N 1
ATOM 679 C CA . GLY A 1 87 ? 14.362 -10.073 -20.465 1.00 78.12 87 GLY A CA 1
ATOM 680 C C . GLY A 1 87 ? 14.230 -8.546 -20.454 1.00 78.12 87 GLY A C 1
ATOM 681 O O . GLY A 1 87 ? 14.922 -7.847 -19.712 1.00 78.12 87 GLY A O 1
ATOM 682 N N . GLU A 1 88 ? 13.356 -8.033 -21.323 1.00 78.06 88 GLU A N 1
ATOM 683 C CA . GLU A 1 88 ? 13.260 -6.606 -21.674 1.00 78.06 88 GLU A CA 1
ATOM 684 C C . GLU A 1 88 ? 12.746 -5.713 -20.536 1.00 78.06 88 GLU A C 1
ATOM 686 O O . GLU A 1 88 ? 13.046 -4.521 -20.512 1.00 78.06 88 GLU A O 1
ATOM 691 N N . THR A 1 89 ? 12.021 -6.274 -19.562 1.00 83.31 89 THR A N 1
ATOM 692 C CA . THR A 1 89 ? 11.523 -5.526 -18.395 1.00 83.31 89 THR A CA 1
ATOM 693 C C . THR A 1 89 ? 12.391 -5.696 -17.147 1.00 83.31 89 THR A C 1
ATOM 695 O O . THR A 1 89 ? 11.994 -5.304 -16.043 1.00 83.31 89 THR A O 1
ATOM 698 N N . LYS A 1 90 ? 13.611 -6.238 -17.286 1.00 84.44 90 LYS A N 1
ATOM 699 C CA . LYS A 1 90 ? 14.557 -6.343 -16.168 1.00 84.44 90 LYS A CA 1
ATOM 700 C C . LYS A 1 90 ? 14.826 -4.964 -15.560 1.00 84.44 90 LYS A C 1
ATOM 702 O O . LYS A 1 90 ? 15.262 -4.044 -16.237 1.00 84.44 90 LYS A O 1
ATOM 707 N N . GLY A 1 91 ? 14.554 -4.834 -14.260 1.00 80.88 91 GLY A N 1
ATOM 708 C CA . GLY A 1 91 ? 14.695 -3.570 -13.525 1.00 80.88 91 GLY A CA 1
ATOM 709 C C . GLY A 1 91 ? 13.645 -2.497 -13.854 1.00 80.88 91 GLY A C 1
ATOM 710 O O . GLY A 1 91 ? 13.657 -1.446 -13.220 1.00 80.88 91 GLY A O 1
ATOM 711 N N . LEU A 1 92 ? 12.717 -2.749 -14.783 1.00 85.75 92 LEU A N 1
ATOM 712 C CA . LEU A 1 92 ? 11.698 -1.791 -15.225 1.00 85.75 92 LEU A CA 1
ATOM 713 C C . LEU A 1 92 ? 10.317 -2.130 -14.669 1.00 85.75 92 LEU A C 1
ATOM 715 O O . LEU A 1 92 ? 10.011 -3.289 -14.409 1.00 85.75 92 LEU A O 1
ATOM 719 N N . CYS A 1 93 ? 9.453 -1.131 -14.508 1.00 87.94 93 CYS A N 1
ATOM 720 C CA . CYS A 1 93 ? 8.072 -1.337 -14.078 1.00 87.94 93 CYS A CA 1
ATOM 721 C C . CYS A 1 93 ? 7.231 -1.908 -15.226 1.00 87.94 93 CYS A C 1
ATOM 723 O O . CYS A 1 93 ? 7.024 -1.229 -16.235 1.00 87.94 93 CYS A O 1
ATOM 725 N N . ASP A 1 94 ? 6.695 -3.121 -15.051 1.00 89.06 94 ASP A N 1
ATOM 726 C CA . ASP A 1 94 ? 5.933 -3.819 -16.097 1.00 89.06 94 ASP A CA 1
ATOM 727 C C . ASP A 1 94 ? 4.683 -3.024 -16.510 1.00 89.06 94 ASP A C 1
ATOM 729 O O . ASP A 1 94 ? 4.364 -2.911 -17.689 1.00 89.06 94 ASP A O 1
ATOM 733 N N . LEU A 1 95 ? 4.001 -2.386 -15.554 1.00 91.00 95 LEU A N 1
ATOM 734 C CA . LEU A 1 95 ? 2.812 -1.581 -15.843 1.00 91.00 95 LEU A CA 1
ATOM 735 C C . LEU A 1 95 ? 3.151 -0.336 -16.670 1.00 91.00 95 LEU A C 1
ATOM 737 O O . LEU A 1 95 ? 2.470 -0.043 -17.651 1.00 91.00 95 LEU A O 1
ATOM 741 N N . CYS A 1 96 ? 4.213 0.387 -16.311 1.00 89.44 96 CYS A N 1
ATOM 742 C CA . CYS A 1 96 ? 4.654 1.562 -17.065 1.00 89.44 96 CYS A CA 1
ATOM 743 C C . CYS A 1 96 ? 5.134 1.187 -18.469 1.00 89.44 96 CYS A C 1
ATOM 745 O O . CYS A 1 96 ? 4.807 1.894 -19.428 1.00 89.44 96 CYS A O 1
ATOM 747 N N . HIS A 1 97 ? 5.858 0.075 -18.586 1.00 87.81 97 HIS A N 1
ATOM 748 C CA . HIS A 1 97 ? 6.367 -0.423 -19.855 1.00 87.81 97 HIS A CA 1
ATOM 749 C C . HIS A 1 97 ? 5.217 -0.821 -20.786 1.00 87.81 97 HIS A C 1
ATOM 751 O O . HIS A 1 97 ? 5.078 -0.258 -21.872 1.00 87.81 97 HIS A O 1
ATOM 757 N N . TRP A 1 98 ? 4.329 -1.706 -20.330 1.00 85.81 98 TRP A N 1
ATOM 758 C CA . TRP A 1 98 ? 3.282 -2.278 -21.171 1.00 85.81 98 TRP A CA 1
ATOM 759 C C . TRP A 1 98 ? 2.091 -1.330 -21.391 1.00 85.81 98 TRP A C 1
ATOM 761 O O . TRP A 1 98 ? 1.616 -1.199 -22.517 1.00 85.81 98 TRP A O 1
ATOM 771 N N . LEU A 1 99 ? 1.601 -0.627 -20.360 1.00 86.12 99 LEU A N 1
ATOM 772 C CA . LEU A 1 99 ? 0.384 0.203 -20.473 1.00 86.12 99 LEU A CA 1
ATOM 773 C C . LEU A 1 99 ? 0.661 1.645 -20.884 1.00 86.12 99 LEU A C 1
ATOM 775 O O . LEU A 1 99 ? -0.214 2.303 -21.453 1.00 86.12 99 LEU A O 1
ATOM 779 N N . CYS A 1 100 ? 1.836 2.173 -20.558 1.00 85.12 100 CYS A N 1
ATOM 780 C CA . CYS A 1 100 ? 2.153 3.576 -20.794 1.00 85.12 100 CYS A CA 1
ATOM 781 C C . CYS A 1 100 ? 3.312 3.766 -21.790 1.00 85.12 100 CYS A C 1
ATOM 783 O O . CYS A 1 100 ? 3.613 4.915 -22.108 1.00 85.12 100 CYS A O 1
ATOM 785 N N . HIS A 1 101 ? 3.918 2.684 -22.301 1.00 84.00 101 HIS A N 1
ATOM 786 C CA . HIS A 1 101 ? 5.076 2.704 -23.207 1.00 84.00 101 HIS A CA 1
ATOM 787 C C . HIS A 1 101 ? 6.257 3.517 -22.655 1.00 84.00 101 HIS A C 1
ATOM 789 O O . HIS A 1 101 ? 6.903 4.275 -23.378 1.00 84.00 101 HIS A O 1
ATOM 795 N N . LYS A 1 102 ? 6.520 3.397 -21.348 1.00 84.69 102 LYS A N 1
ATOM 796 C CA . LYS A 1 102 ? 7.612 4.097 -20.661 1.00 84.69 102 LYS A CA 1
ATOM 797 C C . LYS A 1 102 ? 8.552 3.113 -19.979 1.00 84.69 102 LYS A C 1
ATOM 799 O O . LYS A 1 102 ? 8.115 2.291 -19.178 1.00 84.69 102 LYS A O 1
ATOM 804 N N . CYS A 1 103 ? 9.850 3.273 -20.211 1.00 85.75 103 CYS A N 1
ATOM 805 C CA . CYS A 1 103 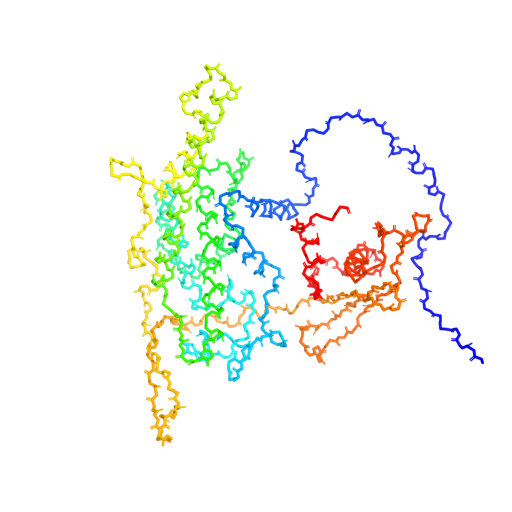? 10.894 2.555 -19.485 1.00 85.75 103 CYS A CA 1
ATOM 806 C C . CYS A 1 103 ? 11.211 3.297 -18.185 1.00 85.75 103 CYS A C 1
ATOM 808 O O . CYS A 1 103 ? 12.081 4.161 -18.152 1.00 85.75 103 CYS A O 1
ATOM 810 N N . ILE A 1 104 ? 10.446 3.007 -17.133 1.00 83.69 104 ILE A N 1
ATOM 811 C CA . ILE A 1 104 ? 10.673 3.569 -15.798 1.00 83.69 104 ILE A CA 1
ATOM 812 C C . ILE A 1 104 ? 11.315 2.500 -14.927 1.00 83.69 104 ILE A C 1
ATOM 814 O O . ILE A 1 104 ? 10.775 1.395 -14.839 1.00 83.69 104 ILE A O 1
ATOM 818 N N . THR A 1 105 ? 12.428 2.838 -14.278 1.00 83.75 105 THR A N 1
ATOM 819 C CA . THR A 1 105 ? 13.054 1.984 -13.267 1.00 83.75 105 THR A CA 1
ATOM 820 C C . THR A 1 105 ? 12.038 1.662 -12.180 1.00 83.75 105 THR A C 1
ATOM 822 O O . THR A 1 105 ? 11.417 2.552 -11.598 1.00 83.75 105 THR A O 1
ATOM 825 N N . GLU A 1 106 ? 11.833 0.376 -11.925 1.00 82.06 106 GLU A N 1
ATOM 826 C CA . GLU A 1 106 ? 10.991 -0.063 -10.823 1.00 82.06 106 GLU A CA 1
ATOM 827 C C . GLU A 1 106 ? 11.793 0.119 -9.529 1.00 82.06 106 GLU A C 1
ATOM 829 O O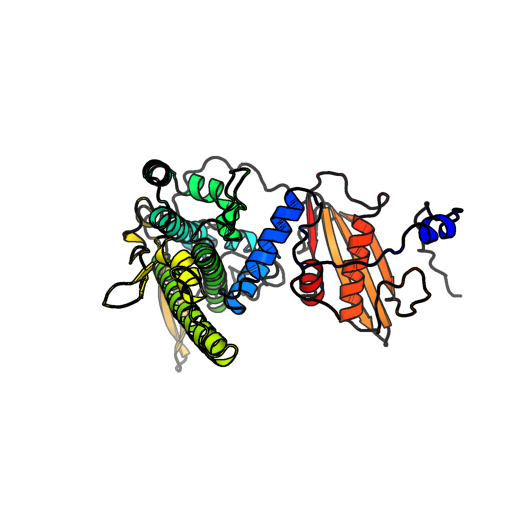 . GLU A 1 106 ? 12.861 -0.462 -9.374 1.00 82.06 106 GLU A O 1
ATOM 834 N N . THR A 1 107 ? 11.282 0.936 -8.614 1.00 79.12 107 THR A N 1
ATOM 835 C CA . THR A 1 107 ? 11.784 1.117 -7.241 1.00 79.12 107 THR A CA 1
ATOM 836 C C . THR A 1 107 ? 10.612 0.983 -6.273 1.00 79.12 107 THR A C 1
ATOM 838 O O . THR A 1 107 ? 9.449 1.046 -6.700 1.00 79.12 107 THR A O 1
ATOM 841 N N . SER A 1 108 ? 10.861 0.831 -4.971 1.00 76.12 108 SER A N 1
ATOM 842 C CA . SER A 1 108 ? 9.757 0.741 -4.004 1.00 76.12 108 SER A CA 1
ATOM 843 C C . SER A 1 108 ? 8.957 2.042 -3.956 1.00 76.12 108 SER A C 1
ATOM 845 O O . SER A 1 108 ? 7.724 2.025 -3.936 1.00 76.12 108 SER A O 1
ATOM 847 N N . ARG A 1 109 ? 9.651 3.180 -4.077 1.00 77.31 109 ARG A N 1
ATOM 848 C CA . ARG A 1 109 ? 9.029 4.497 -4.255 1.00 77.31 109 ARG A CA 1
ATOM 849 C C . ARG A 1 109 ? 8.162 4.555 -5.510 1.00 77.31 109 ARG A C 1
ATOM 851 O O . ARG A 1 109 ? 7.039 5.053 -5.449 1.00 77.31 109 ARG A O 1
ATOM 858 N N . HIS A 1 110 ? 8.639 4.017 -6.631 1.00 82.88 110 HIS A N 1
ATOM 859 C CA . HIS A 1 110 ? 7.850 3.988 -7.855 1.00 82.88 110 HIS A CA 1
ATOM 860 C C . HIS A 1 110 ? 6.557 3.191 -7.663 1.00 82.88 110 HIS A C 1
ATOM 862 O O . HIS A 1 110 ? 5.475 3.671 -8.002 1.00 82.88 110 HIS A O 1
ATOM 868 N N . VAL A 1 111 ? 6.649 1.999 -7.068 1.00 83.81 111 VAL A N 1
ATOM 869 C CA . VAL A 1 111 ? 5.490 1.139 -6.795 1.00 83.81 111 VAL A CA 1
ATOM 870 C C . VAL A 1 111 ? 4.494 1.826 -5.857 1.00 83.81 111 VAL A C 1
ATOM 872 O O . VAL A 1 111 ? 3.294 1.780 -6.130 1.00 83.81 111 VAL A O 1
ATOM 875 N N . GLY A 1 112 ? 4.980 2.453 -4.786 1.00 80.44 112 GLY A N 1
ATOM 876 C CA . GLY A 1 112 ? 4.150 3.011 -3.721 1.00 80.44 112 GLY A CA 1
ATOM 877 C C . GLY A 1 112 ? 3.680 4.453 -3.920 1.00 80.44 112 GLY A C 1
ATOM 878 O O . GLY A 1 112 ? 2.782 4.868 -3.197 1.00 80.44 112 GLY A O 1
ATOM 879 N N . ALA A 1 113 ? 4.263 5.230 -4.840 1.00 77.56 113 ALA A N 1
ATOM 880 C CA . ALA A 1 113 ? 3.966 6.666 -4.918 1.00 77.56 113 ALA A CA 1
ATOM 881 C C . ALA A 1 113 ? 4.036 7.311 -6.314 1.00 77.56 113 ALA A C 1
ATOM 883 O O . ALA A 1 113 ? 3.522 8.416 -6.472 1.00 77.56 113 ALA A O 1
ATOM 884 N N . GLU A 1 114 ? 4.664 6.689 -7.321 1.00 81.56 114 GLU A N 1
ATOM 885 C CA . GLU A 1 114 ? 4.934 7.379 -8.603 1.00 81.56 114 GLU A CA 1
ATOM 886 C C . GLU A 1 114 ? 4.376 6.664 -9.838 1.00 81.56 114 GLU A C 1
ATOM 888 O O . GLU A 1 114 ? 4.201 7.287 -10.886 1.00 81.56 114 GLU A O 1
ATOM 893 N N . CYS A 1 115 ? 4.107 5.359 -9.760 1.00 87.25 115 CYS A N 1
ATOM 894 C CA . CYS A 1 115 ? 3.583 4.593 -10.883 1.00 87.25 115 CYS A CA 1
ATOM 895 C C . CYS A 1 115 ? 2.145 5.037 -11.203 1.00 87.25 115 CYS A C 1
ATOM 897 O O . CYS A 1 115 ? 1.249 4.784 -10.396 1.00 87.25 115 CYS A O 1
ATOM 899 N N . PRO A 1 116 ? 1.864 5.601 -12.397 1.00 87.50 116 PRO A N 1
ATOM 900 C CA . PRO A 1 116 ? 0.530 6.111 -12.722 1.00 87.50 116 PRO A CA 1
ATOM 901 C C . PRO A 1 116 ? -0.565 5.039 -12.658 1.00 87.50 116 PRO A C 1
ATOM 903 O O . PRO A 1 116 ? -1.695 5.329 -12.283 1.00 87.50 116 PRO A O 1
ATOM 906 N N . CYS A 1 117 ? -0.229 3.789 -12.993 1.00 89.56 117 CYS A N 1
ATOM 907 C CA . CYS A 1 117 ? -1.164 2.663 -12.939 1.00 89.56 117 CYS A CA 1
ATOM 908 C C . CYS A 1 117 ? -1.461 2.236 -11.492 1.00 89.56 117 CYS A C 1
ATOM 910 O O . CYS A 1 117 ? -2.585 1.859 -11.166 1.00 89.56 117 CYS A O 1
ATOM 912 N N . ASN A 1 118 ? -0.461 2.311 -10.609 1.00 91.19 118 ASN A N 1
ATOM 913 C CA . ASN A 1 118 ? -0.631 2.021 -9.185 1.00 91.19 118 ASN A CA 1
ATOM 914 C C . ASN A 1 118 ? -1.387 3.140 -8.476 1.00 91.19 118 ASN A C 1
ATOM 916 O O . ASN A 1 118 ? -2.242 2.857 -7.643 1.00 91.19 118 ASN A O 1
ATOM 920 N N . MET A 1 119 ? -1.123 4.388 -8.858 1.00 90.56 119 MET A N 1
ATOM 921 C CA . MET A 1 119 ? -1.805 5.563 -8.330 1.00 90.56 119 MET A CA 1
ATOM 922 C C . MET A 1 119 ? -3.311 5.535 -8.610 1.00 90.56 119 MET A C 1
ATOM 924 O O . MET A 1 119 ? -4.069 5.953 -7.748 1.00 90.56 119 MET A O 1
ATOM 928 N N . LEU A 1 120 ? -3.770 4.980 -9.742 1.00 91.62 120 LEU A N 1
ATOM 929 C CA . LEU A 1 120 ? -5.207 4.757 -9.972 1.00 91.62 120 LEU A CA 1
ATOM 930 C C . LEU A 1 120 ? -5.825 3.806 -8.935 1.00 91.62 120 LEU A C 1
ATOM 932 O O . LEU A 1 120 ? -6.938 4.036 -8.474 1.00 91.62 120 LEU A O 1
ATOM 936 N N . ALA A 1 121 ? -5.107 2.743 -8.560 1.00 93.44 121 ALA A N 1
ATOM 937 C CA . ALA A 1 121 ? -5.579 1.800 -7.547 1.00 93.44 121 ALA A CA 1
ATOM 938 C C . ALA A 1 121 ? -5.556 2.405 -6.138 1.00 93.44 121 ALA A C 1
ATOM 940 O O . ALA A 1 121 ? -6.505 2.234 -5.378 1.00 93.44 121 ALA A O 1
ATOM 941 N N . GLN A 1 122 ? -4.503 3.150 -5.803 1.00 92.81 122 GLN A N 1
ATOM 942 C CA . GLN A 1 122 ? -4.432 3.885 -4.542 1.00 92.81 122 GLN A CA 1
ATOM 943 C C . GLN A 1 122 ? -5.522 4.952 -4.442 1.00 92.81 122 GLN A C 1
ATOM 945 O O . GLN A 1 122 ? -6.135 5.099 -3.390 1.00 92.81 122 GLN A O 1
ATOM 950 N N . GLU A 1 123 ? -5.787 5.674 -5.531 1.00 93.56 123 GLU A N 1
ATOM 951 C CA . GLU A 1 123 ? -6.771 6.750 -5.548 1.00 93.56 123 GLU A CA 1
ATOM 952 C C . GLU A 1 123 ? -8.183 6.243 -5.303 1.00 93.56 123 GLU A C 1
ATOM 954 O O . GLU A 1 123 ? -8.862 6.785 -4.435 1.00 93.56 123 GLU A O 1
ATOM 959 N N . VAL A 1 124 ? -8.613 5.190 -6.000 1.00 95.25 124 VAL A N 1
ATOM 960 C CA . VAL A 1 124 ? -9.976 4.676 -5.831 1.00 95.25 124 VAL A CA 1
ATOM 961 C C . VAL A 1 124 ? -10.211 4.142 -4.415 1.00 95.25 124 VAL A C 1
ATOM 963 O O . VAL A 1 124 ? -11.278 4.367 -3.846 1.00 95.25 124 VAL A O 1
ATOM 966 N N . VAL A 1 125 ? -9.205 3.503 -3.803 1.00 95.69 125 VAL A N 1
ATOM 967 C CA . VAL A 1 125 ? -9.293 3.048 -2.407 1.00 95.69 125 VAL A CA 1
ATOM 968 C C . VAL A 1 125 ? -9.320 4.238 -1.449 1.00 95.69 125 VAL A C 1
ATOM 970 O O . VAL A 1 125 ? -10.191 4.301 -0.583 1.00 95.69 125 VAL A O 1
ATOM 973 N N . LEU A 1 126 ? -8.399 5.194 -1.604 1.00 92.44 126 LEU A N 1
ATOM 974 C CA . LEU A 1 126 ? -8.327 6.381 -0.754 1.00 92.44 126 LEU A CA 1
ATOM 975 C C . LEU A 1 126 ? -9.625 7.190 -0.824 1.00 92.44 126 LEU A C 1
ATOM 977 O O . LEU A 1 126 ? -10.157 7.596 0.208 1.00 92.44 126 LEU A O 1
ATOM 981 N N . ARG A 1 127 ? -10.145 7.412 -2.032 1.00 91.88 127 ARG A N 1
ATOM 982 C CA . ARG A 1 127 ? -11.371 8.173 -2.257 1.00 91.88 127 ARG A CA 1
ATOM 983 C C . ARG A 1 127 ? -12.572 7.483 -1.623 1.00 91.88 127 ARG A C 1
ATOM 985 O O . ARG A 1 127 ? -13.299 8.141 -0.886 1.00 91.88 127 ARG A O 1
ATOM 992 N N . ALA A 1 128 ? -12.721 6.173 -1.828 1.00 93.69 128 ALA A N 1
ATOM 993 C CA . ALA A 1 128 ? -13.765 5.385 -1.177 1.00 93.69 128 ALA A CA 1
ATOM 994 C C . ALA A 1 128 ? -13.681 5.492 0.352 1.00 93.69 128 ALA A C 1
ATOM 996 O O . ALA A 1 128 ? -14.683 5.750 1.015 1.00 93.69 128 ALA A O 1
ATOM 997 N N . ALA A 1 129 ? -12.476 5.354 0.910 1.00 90.56 129 ALA A N 1
ATOM 998 C CA . ALA A 1 129 ? -12.244 5.428 2.345 1.00 90.56 129 ALA A CA 1
ATOM 999 C C . ALA A 1 129 ? -12.604 6.800 2.921 1.00 90.56 129 ALA A C 1
ATOM 1001 O O . ALA A 1 129 ? -13.246 6.883 3.965 1.00 90.56 129 ALA A O 1
ATOM 1002 N N . LEU A 1 130 ? -12.197 7.881 2.253 1.00 86.50 130 LEU A N 1
ATOM 1003 C CA . LEU A 1 130 ? -12.502 9.240 2.689 1.00 86.50 130 LEU A CA 1
ATOM 1004 C C . LEU A 1 130 ? -14.000 9.536 2.567 1.00 86.50 130 LEU A C 1
ATOM 1006 O O . LEU A 1 130 ? -14.590 9.967 3.543 1.00 86.50 130 LEU A O 1
ATOM 1010 N N . GLN A 1 131 ? -14.639 9.220 1.440 1.00 86.25 131 GLN A N 1
ATOM 1011 C CA . GLN A 1 131 ? -16.085 9.422 1.258 1.00 86.25 131 GLN A CA 1
ATOM 1012 C C . GLN A 1 131 ? -16.931 8.634 2.267 1.00 86.25 131 GLN A C 1
ATOM 1014 O O . GLN A 1 131 ? -17.974 9.113 2.688 1.00 86.25 131 GLN A O 1
ATOM 1019 N N . THR A 1 132 ? -16.473 7.449 2.676 1.00 86.94 132 THR A N 1
ATOM 1020 C CA . THR A 1 132 ? -17.193 6.594 3.637 1.00 86.94 132 THR A CA 1
ATOM 1021 C C . THR A 1 132 ? -17.026 7.062 5.084 1.00 86.94 132 THR A C 1
ATOM 1023 O O . THR A 1 132 ? -17.918 6.877 5.900 1.00 86.94 132 THR A O 1
ATOM 1026 N N . SER A 1 133 ? -15.880 7.661 5.420 1.00 78.56 133 SER A N 1
ATOM 1027 C CA . SER A 1 133 ? -15.532 8.004 6.810 1.00 78.56 133 SER A CA 1
ATOM 1028 C C . SER A 1 133 ? -15.573 9.498 7.129 1.00 78.56 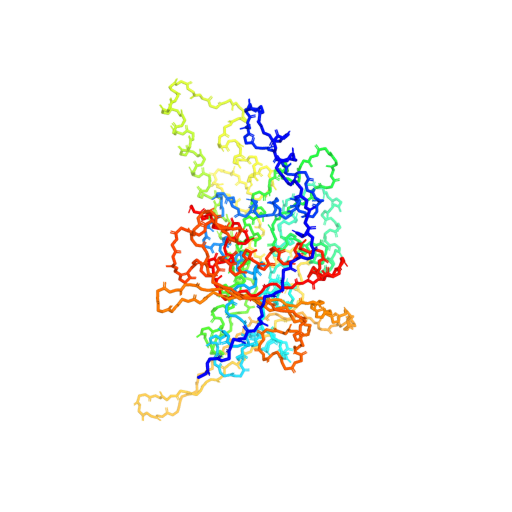133 SER A C 1
ATOM 1030 O O . SER A 1 133 ? -15.271 9.900 8.255 1.00 78.56 133 SER A O 1
ATOM 1032 N N . VAL A 1 134 ? -15.887 10.344 6.148 1.00 70.50 134 VAL A N 1
ATOM 1033 C CA . VAL A 1 134 ? -16.090 11.778 6.357 1.00 70.50 134 VAL A CA 1
ATOM 1034 C C . VAL A 1 134 ? -17.531 12.013 6.792 1.00 70.50 134 VAL A C 1
ATOM 1036 O O . VAL A 1 134 ? -18.471 11.623 6.115 1.00 70.50 134 VAL A O 1
ATOM 1039 N N . VAL A 1 135 ? -17.682 12.695 7.926 1.00 62.22 135 VAL A N 1
ATOM 1040 C CA . VAL A 1 135 ? -18.986 13.035 8.520 1.00 62.22 135 VAL A CA 1
ATOM 1041 C C . VAL A 1 135 ? -19.464 14.434 8.086 1.00 62.22 135 VAL A C 1
ATOM 1043 O O . VAL A 1 135 ? -20.630 14.769 8.247 1.00 62.22 135 VAL A O 1
ATOM 1046 N N . ASP A 1 136 ? -18.575 15.265 7.526 1.00 70.44 136 ASP A N 1
ATOM 1047 C CA . ASP A 1 136 ? -18.878 16.634 7.081 1.00 70.44 136 ASP A CA 1
ATOM 1048 C C . ASP A 1 136 ? -19.228 16.673 5.584 1.00 70.44 136 ASP A C 1
ATOM 1050 O O . ASP A 1 136 ? -18.398 16.356 4.725 1.00 70.44 136 ASP A O 1
ATOM 1054 N N . GLU A 1 137 ? -20.449 17.104 5.263 1.00 72.94 137 GLU A N 1
ATOM 1055 C CA . GLU A 1 137 ? -20.934 17.263 3.887 1.00 72.94 137 GLU A CA 1
ATOM 1056 C C . GLU A 1 137 ? -20.059 18.225 3.066 1.00 72.94 137 GLU A C 1
ATOM 1058 O O . GLU A 1 137 ? -19.807 17.969 1.886 1.00 72.94 137 GLU A O 1
ATOM 1063 N N . ASN A 1 138 ? -19.512 19.282 3.681 1.00 72.00 138 ASN A N 1
ATOM 1064 C CA . ASN A 1 138 ? -18.641 20.233 2.980 1.00 72.00 138 ASN A CA 1
ATOM 1065 C C . ASN A 1 138 ? -17.324 19.580 2.547 1.00 72.00 138 ASN A C 1
ATOM 1067 O O . ASN A 1 138 ? -16.814 19.843 1.454 1.00 72.00 138 ASN A O 1
ATOM 1071 N N . GLU A 1 139 ? -16.773 18.712 3.394 1.00 72.25 139 GLU A N 1
ATOM 1072 C CA . GLU A 1 139 ? -15.560 17.963 3.081 1.00 72.25 139 GLU A CA 1
ATOM 1073 C C . GLU A 1 139 ? -15.843 16.883 2.029 1.00 72.25 139 GLU A C 1
ATOM 1075 O O . GLU A 1 139 ? -15.033 16.695 1.120 1.00 72.25 139 GLU A O 1
ATOM 1080 N N . CYS A 1 140 ? -17.019 16.245 2.060 1.00 70.62 140 CYS A N 1
ATOM 1081 C CA . CYS A 1 140 ? -17.459 15.341 0.992 1.00 70.62 140 CYS A CA 1
ATOM 1082 C C . CYS A 1 140 ? -17.546 16.061 -0.362 1.00 70.62 140 CYS A C 1
ATOM 1084 O O . CYS A 1 140 ? -17.017 15.567 -1.364 1.00 70.62 140 CYS A O 1
ATOM 1086 N N . GLU A 1 141 ? -18.146 17.253 -0.402 1.00 77.56 141 GLU A N 1
ATOM 1087 C CA . GLU A 1 141 ? -18.195 18.072 -1.615 1.00 77.56 141 GLU A CA 1
ATOM 1088 C C . GLU A 1 141 ? -16.805 18.491 -2.098 1.00 77.56 141 GLU A C 1
ATOM 1090 O O . GLU A 1 141 ? -16.539 18.490 -3.305 1.00 77.56 141 GLU A O 1
ATOM 1095 N N . ARG A 1 142 ? -15.911 18.869 -1.177 1.00 81.69 142 ARG A N 1
ATOM 1096 C CA . ARG A 1 142 ? -14.531 19.237 -1.511 1.00 81.69 142 ARG A CA 1
ATOM 1097 C C . ARG A 1 142 ? -13.798 18.051 -2.126 1.00 81.69 142 ARG A C 1
ATOM 1099 O O . ARG A 1 142 ? -13.218 18.191 -3.201 1.00 81.69 142 ARG A O 1
ATOM 1106 N N . LEU A 1 143 ? -13.875 16.880 -1.494 1.00 76.88 143 LEU A N 1
ATOM 1107 C CA . LEU A 1 143 ? -13.276 15.643 -1.996 1.00 76.88 143 LEU A CA 1
ATOM 1108 C C . LEU A 1 143 ? -13.812 15.278 -3.382 1.00 76.88 143 LEU A C 1
ATOM 1110 O O . LEU A 1 143 ? -13.028 14.891 -4.248 1.00 76.88 143 LEU A O 1
ATOM 1114 N N . ALA A 1 144 ? -15.115 15.440 -3.624 1.00 80.06 144 ALA A N 1
ATOM 1115 C CA . ALA A 1 144 ? -15.729 15.177 -4.926 1.00 80.06 144 ALA A CA 1
ATOM 1116 C C . ALA A 1 144 ? -15.212 16.103 -6.045 1.00 80.06 144 ALA A C 1
ATOM 1118 O O . ALA A 1 144 ? -15.207 15.694 -7.208 1.00 80.06 144 ALA A O 1
ATOM 1119 N N . LYS A 1 145 ? -14.769 17.321 -5.697 1.00 83.31 145 LYS A N 1
ATOM 1120 C CA . LYS A 1 145 ? -14.208 18.325 -6.620 1.00 83.31 145 LYS A CA 1
ATOM 1121 C C . LYS A 1 145 ? -12.706 18.140 -6.878 1.00 83.31 145 LYS A C 1
ATOM 1123 O O . LYS A 1 145 ? -12.226 18.604 -7.910 1.00 83.31 145 LYS A O 1
ATOM 1128 N N . LEU A 1 146 ? -11.970 17.479 -5.979 1.00 81.06 146 LEU A N 1
ATOM 1129 C CA . LEU A 1 146 ? -10.535 17.237 -6.153 1.00 81.06 146 LEU A CA 1
ATOM 1130 C C . LEU A 1 146 ? -10.261 16.289 -7.319 1.00 81.06 146 LEU A C 1
ATOM 1132 O O . LEU A 1 146 ? -10.764 15.157 -7.364 1.00 81.06 146 LEU A O 1
ATOM 1136 N N . THR A 1 147 ? -9.351 16.704 -8.196 1.00 86.06 147 THR A N 1
ATOM 1137 C CA . THR A 1 147 ? -8.769 15.790 -9.176 1.00 86.06 147 THR A CA 1
ATOM 1138 C C . THR A 1 147 ? -7.972 14.698 -8.464 1.00 86.06 147 THR A C 1
ATOM 1140 O O . THR A 1 147 ? -7.471 14.875 -7.351 1.00 86.06 147 THR A O 1
ATOM 1143 N N . TRP A 1 148 ? -7.800 13.550 -9.116 1.00 86.06 148 TRP A N 1
ATOM 1144 C CA . TRP A 1 148 ? -7.043 12.436 -8.540 1.00 86.06 148 TRP A CA 1
ATOM 1145 C C . TRP A 1 148 ? -5.600 12.810 -8.176 1.00 86.06 148 TRP A C 1
ATOM 1147 O O . TRP A 1 148 ? -5.074 12.344 -7.169 1.00 86.06 148 TRP A O 1
ATOM 1157 N N . ARG A 1 149 ? -4.956 13.692 -8.953 1.00 83.25 149 ARG A N 1
ATOM 1158 C CA . ARG A 1 149 ? -3.588 14.155 -8.669 1.00 83.25 149 ARG A CA 1
ATOM 1159 C C . ARG A 1 149 ? -3.533 15.039 -7.433 1.00 83.25 149 ARG A C 1
ATOM 1161 O O . ARG A 1 149 ? -2.627 14.870 -6.624 1.00 83.25 149 ARG A O 1
ATOM 1168 N N . GLU A 1 150 ? -4.481 15.962 -7.293 1.00 83.12 150 GLU A N 1
ATOM 1169 C CA . GLU A 1 150 ? -4.579 16.816 -6.106 1.00 83.12 150 GLU A CA 1
ATOM 1170 C C . GLU A 1 150 ? -4.854 15.967 -4.869 1.00 83.12 150 GLU A C 1
ATOM 1172 O O . GLU A 1 150 ? -4.129 16.090 -3.886 1.00 83.12 150 GLU A O 1
ATOM 1177 N N . LEU A 1 151 ? -5.802 15.028 -4.957 1.00 83.56 151 LEU A N 1
ATOM 1178 C CA . LEU A 1 151 ? -6.127 14.114 -3.865 1.00 83.56 151 LEU A CA 1
ATOM 1179 C C . LEU A 1 151 ? -4.899 13.314 -3.410 1.00 83.56 151 LEU A C 1
ATOM 1181 O O . LEU A 1 151 ? -4.561 13.315 -2.227 1.00 83.56 151 LEU A O 1
ATOM 1185 N N . LEU A 1 152 ? -4.196 12.659 -4.338 1.00 82.88 152 LEU A N 1
ATOM 1186 C CA . LEU A 1 152 ? -3.010 11.872 -3.995 1.00 82.88 152 LEU A CA 1
ATOM 1187 C C . LEU A 1 152 ? -1.864 12.748 -3.478 1.00 82.88 152 LEU A C 1
ATOM 1189 O O . LEU A 1 152 ? -1.128 12.327 -2.590 1.00 82.88 152 LEU A O 1
ATOM 1193 N N . HIS A 1 153 ? -1.705 13.968 -3.997 1.00 80.06 153 HIS A N 1
ATOM 1194 C CA . HIS A 1 153 ? -0.670 14.891 -3.536 1.00 80.06 153 HIS A CA 1
ATOM 1195 C C . HIS A 1 153 ? -0.951 15.429 -2.126 1.00 80.06 153 HIS A C 1
ATOM 1197 O O . HIS A 1 153 ? -0.033 15.459 -1.296 1.00 80.06 153 HIS A O 1
ATOM 1203 N N . GLU A 1 154 ? -2.194 15.833 -1.846 1.00 77.38 154 GLU A N 1
ATOM 1204 C CA . GLU A 1 154 ? -2.648 16.268 -0.519 1.00 77.38 154 GLU A CA 1
ATOM 1205 C C . GLU A 1 154 ? -2.491 15.141 0.504 1.00 77.38 154 GLU A C 1
ATOM 1207 O O . GLU A 1 154 ? -1.993 15.359 1.608 1.00 77.38 154 GLU A O 1
ATOM 1212 N N . GLN A 1 155 ? -2.841 13.915 0.110 1.00 78.00 155 GLN A N 1
ATOM 1213 C CA . GLN A 1 155 ? -2.888 12.756 0.998 1.00 78.00 155 GLN A CA 1
ATOM 1214 C C . GLN A 1 155 ? -1.673 11.830 0.870 1.00 78.00 155 GLN A C 1
ATOM 1216 O O . GLN A 1 155 ? -1.694 10.710 1.375 1.00 78.00 155 GLN A O 1
ATOM 1221 N N . ARG A 1 156 ? -0.573 12.291 0.260 1.00 74.62 156 ARG A N 1
ATOM 1222 C CA . ARG A 1 156 ? 0.625 11.472 -0.013 1.00 74.62 156 ARG A CA 1
ATOM 1223 C C . ARG A 1 156 ? 1.190 10.764 1.215 1.00 74.62 156 ARG A C 1
ATOM 1225 O O . ARG A 1 156 ? 1.684 9.650 1.116 1.00 74.62 156 ARG A O 1
ATOM 1232 N N . ARG A 1 157 ? 1.095 11.401 2.387 1.00 71.62 157 ARG A N 1
ATOM 1233 C CA . ARG A 1 157 ? 1.500 10.785 3.655 1.00 71.62 157 ARG A CA 1
ATOM 1234 C C . ARG A 1 157 ? 0.554 9.642 4.025 1.00 71.62 157 ARG A C 1
ATOM 1236 O O . ARG A 1 157 ? 1.030 8.570 4.368 1.00 71.62 157 ARG A O 1
ATOM 1243 N N . LEU A 1 158 ? -0.761 9.856 3.912 1.00 75.19 158 LEU A N 1
ATOM 1244 C CA . LEU A 1 158 ? -1.776 8.844 4.232 1.00 75.19 158 LEU A CA 1
ATOM 1245 C C . LEU A 1 158 ? -1.638 7.595 3.369 1.00 75.19 158 LEU A C 1
ATOM 1247 O O . LEU A 1 158 ? -1.778 6.495 3.887 1.00 75.19 158 LEU A O 1
ATOM 1251 N N . LEU A 1 159 ? -1.340 7.766 2.082 1.00 74.50 159 LEU A N 1
ATOM 1252 C CA . LEU A 1 159 ? -1.181 6.655 1.142 1.00 74.50 159 LEU A CA 1
ATOM 1253 C C . LEU A 1 159 ? -0.083 5.679 1.554 1.00 74.50 159 LEU A C 1
ATOM 1255 O O . LEU A 1 159 ? -0.186 4.487 1.286 1.00 74.50 159 LEU A O 1
ATOM 1259 N N . VAL A 1 160 ? 0.970 6.199 2.183 1.00 68.06 160 VAL A N 1
ATOM 1260 C CA . VAL A 1 160 ? 2.138 5.399 2.542 1.00 68.06 160 VAL A CA 1
ATOM 1261 C C . VAL A 1 160 ? 2.050 4.891 3.976 1.00 68.06 160 VAL A C 1
ATOM 1263 O O . VAL A 1 160 ? 2.448 3.763 4.248 1.00 68.06 160 VAL A O 1
ATOM 1266 N N . THR A 1 161 ? 1.523 5.697 4.898 1.00 69.31 161 THR A N 1
ATOM 1267 C CA . THR A 1 161 ? 1.581 5.390 6.335 1.00 69.31 161 THR A CA 1
ATOM 1268 C C . THR A 1 161 ? 0.239 5.006 6.945 1.00 69.31 161 THR A C 1
ATOM 1270 O O . THR A 1 161 ? 0.200 4.514 8.068 1.00 69.31 161 THR A O 1
ATOM 1273 N N . GLY A 1 162 ? -0.878 5.298 6.273 1.00 73.69 162 GLY A N 1
ATOM 1274 C CA . GLY A 1 162 ? -2.221 5.187 6.850 1.00 73.69 162 GLY A CA 1
ATOM 1275 C C . GLY A 1 162 ? -2.486 6.128 8.031 1.00 73.69 162 GLY A C 1
ATOM 1276 O O . GLY A 1 162 ? -3.560 6.074 8.626 1.00 73.69 162 GLY A O 1
ATOM 1277 N N . TYR A 1 163 ? -1.537 7.001 8.385 1.00 70.00 163 TYR A N 1
ATOM 1278 C CA . TYR A 1 163 ? -1.597 7.815 9.596 1.00 70.00 163 TYR A CA 1
ATOM 1279 C C . TYR A 1 163 ? -2.338 9.136 9.359 1.00 70.00 163 TYR A C 1
ATOM 1281 O O . TYR A 1 163 ? -1.785 10.083 8.786 1.00 70.00 163 TYR A O 1
ATOM 1289 N N . ARG A 1 164 ? -3.587 9.221 9.830 1.00 66.75 164 ARG A N 1
ATOM 1290 C CA . ARG A 1 164 ? -4.415 10.435 9.779 1.00 66.75 164 ARG A CA 1
ATOM 1291 C C . ARG A 1 164 ? -3.885 11.478 10.755 1.00 66.75 164 ARG A C 1
ATOM 1293 O O . ARG A 1 164 ? -3.924 11.263 11.950 1.00 66.75 164 ARG A O 1
ATOM 1300 N N . HIS A 1 165 ? -3.410 12.622 10.264 1.00 57.16 165 HIS A N 1
ATOM 1301 C CA . HIS A 1 165 ? -3.050 13.746 11.133 1.00 57.16 165 HIS A CA 1
ATOM 1302 C C . HIS A 1 165 ? -4.233 14.705 11.259 1.00 57.16 165 HIS A C 1
ATOM 1304 O O . HIS A 1 165 ? -4.606 15.337 10.272 1.00 57.16 165 HIS A O 1
ATOM 1310 N N . CYS A 1 166 ? -4.795 14.839 12.458 1.00 50.09 166 CYS A N 1
ATOM 1311 C CA . CYS A 1 166 ? -5.766 15.887 12.758 1.00 50.09 166 CYS A CA 1
ATOM 1312 C C . CYS A 1 166 ? -5.023 17.121 13.280 1.00 50.09 166 CYS A C 1
ATOM 1314 O O . CYS A 1 166 ? -4.287 17.033 14.255 1.00 50.09 166 CYS A O 1
ATOM 1316 N N . ALA A 1 167 ? -5.194 18.265 12.617 1.00 39.12 167 ALA A N 1
ATOM 1317 C CA . ALA A 1 167 ? -4.478 19.505 12.925 1.00 39.12 167 ALA A CA 1
ATOM 1318 C C . ALA A 1 167 ? -5.071 20.307 14.106 1.00 39.12 167 ALA A C 1
ATOM 1320 O O . ALA A 1 167 ? -4.709 21.464 14.294 1.00 39.12 167 ALA A O 1
ATOM 1321 N N . SER A 1 168 ? -5.998 19.749 14.894 1.00 38.94 168 SER A N 1
ATOM 1322 C CA . SER A 1 168 ? -6.521 20.462 16.063 1.00 38.94 168 SER A CA 1
ATOM 1323 C C . SER A 1 168 ? -5.586 20.280 17.256 1.00 38.94 168 SER A C 1
ATOM 1325 O O . SER A 1 168 ? -5.390 19.155 17.705 1.00 38.94 168 SER A O 1
ATOM 1327 N N . GLU A 1 169 ? -5.095 21.384 17.821 1.00 36.06 169 GLU A N 1
ATOM 1328 C CA . GLU A 1 169 ? -4.166 21.458 18.968 1.00 36.06 169 GLU A CA 1
ATOM 1329 C C . GLU A 1 169 ? -4.625 20.730 20.253 1.00 36.06 169 GLU A C 1
ATOM 1331 O O . GLU A 1 169 ? -3.891 20.700 21.236 1.00 36.06 169 GLU A O 1
ATOM 1336 N N . LYS A 1 170 ? -5.832 20.149 20.272 1.00 35.12 170 LYS A N 1
ATOM 1337 C CA . LYS A 1 170 ? -6.445 19.492 21.437 1.00 35.12 170 LYS A CA 1
ATOM 1338 C C . LYS A 1 170 ? -6.818 18.018 21.242 1.00 35.12 170 LYS A C 1
ATOM 1340 O O . LYS A 1 170 ? -7.348 17.436 22.177 1.00 35.12 170 LYS A O 1
ATOM 1345 N N . GLN A 1 171 ? -6.577 17.431 20.071 1.00 34.22 171 GLN A N 1
ATOM 1346 C CA . GLN A 1 171 ? -6.783 15.996 19.845 1.00 34.22 171 GLN A CA 1
ATOM 1347 C C . GLN A 1 171 ? -5.502 15.416 19.274 1.00 34.22 171 GLN A C 1
ATOM 1349 O O . GLN A 1 171 ? -4.998 15.914 18.259 1.00 34.22 171 GLN A O 1
ATOM 1354 N N . THR A 1 172 ? -4.958 14.378 19.905 1.00 33.84 172 THR A N 1
ATOM 1355 C CA . THR A 1 172 ? -3.903 13.628 19.230 1.00 33.84 172 THR A CA 1
ATOM 1356 C C . THR A 1 172 ? -4.502 12.983 17.978 1.00 33.84 172 THR A C 1
ATOM 1358 O O . THR A 1 172 ? -5.661 12.592 17.915 1.00 33.84 172 THR A O 1
ATOM 1361 N N . ALA A 1 173 ? -3.719 12.964 16.906 1.00 42.50 173 ALA A N 1
ATOM 1362 C CA . ALA A 1 173 ? -4.148 12.591 15.561 1.00 42.50 173 ALA A CA 1
ATOM 1363 C C . ALA A 1 173 ? -4.807 11.189 15.438 1.00 42.50 173 ALA A C 1
ATOM 1365 O O . ALA A 1 173 ? -5.558 10.968 14.488 1.00 42.50 173 ALA A O 1
ATOM 1366 N N . GLU A 1 174 ? -4.571 10.292 16.402 1.00 47.97 174 GLU A N 1
ATOM 1367 C CA . GLU A 1 174 ? -5.147 8.941 16.505 1.00 47.97 174 GLU A CA 1
ATOM 1368 C C . GLU A 1 174 ? -6.441 8.859 17.337 1.00 47.97 174 GLU A C 1
ATOM 1370 O O . GLU A 1 174 ? -7.095 7.827 17.316 1.00 47.97 174 GLU A O 1
ATOM 1375 N N . GLU A 1 175 ? -6.872 9.928 18.014 1.00 47.44 175 GLU A N 1
ATOM 1376 C CA . GLU A 1 175 ? -8.079 9.922 18.868 1.00 47.44 175 GLU A CA 1
ATOM 1377 C C . GLU A 1 175 ? -9.407 9.984 18.090 1.00 47.44 175 GLU A C 1
ATOM 1379 O O . GLU A 1 175 ? -10.486 9.984 18.691 1.00 47.44 175 G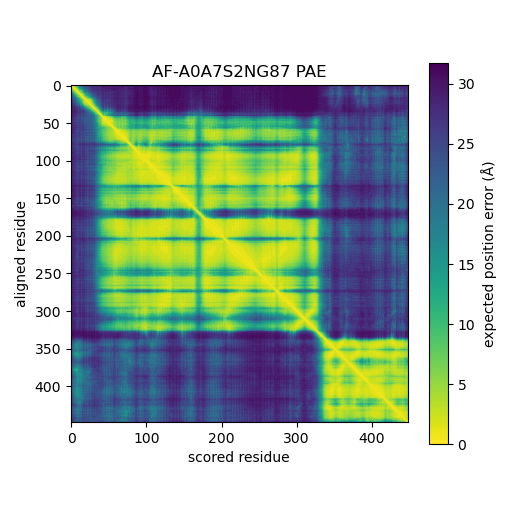LU A O 1
ATOM 1384 N N . ARG A 1 176 ? -9.366 10.062 16.753 1.00 56.09 176 ARG A N 1
ATOM 1385 C CA . ARG A 1 176 ? -10.582 9.966 15.938 1.00 56.09 176 ARG A CA 1
ATOM 1386 C C . ARG A 1 176 ? -10.940 8.506 15.695 1.00 56.09 176 ARG A C 1
ATOM 1388 O O . ARG A 1 176 ? -10.152 7.786 15.087 1.00 56.09 176 ARG A O 1
ATOM 1395 N N . SER A 1 177 ? -12.182 8.157 16.027 1.00 62.59 177 SER A N 1
ATOM 1396 C CA . SER A 1 177 ? -12.836 6.924 15.587 1.00 62.59 177 SER A CA 1
ATOM 1397 C C . SER A 1 177 ? -12.558 6.648 14.109 1.00 62.59 177 SER A C 1
ATOM 1399 O O . SER A 1 177 ? -12.777 7.514 13.252 1.00 62.59 177 SER A O 1
ATOM 1401 N N . GLY A 1 178 ? -12.073 5.447 13.800 1.00 73.56 178 GLY A N 1
ATOM 1402 C CA . GLY A 1 178 ? -11.806 5.014 12.429 1.00 73.56 178 GLY A CA 1
ATOM 1403 C C . GLY A 1 178 ? -10.356 5.127 11.987 1.00 73.56 178 GLY A C 1
ATOM 1404 O O . GLY A 1 178 ? -10.066 4.918 10.804 1.00 73.56 178 GLY A O 1
ATOM 1405 N N . ALA A 1 179 ? -9.433 5.450 12.893 1.00 79.38 179 ALA A N 1
ATOM 1406 C CA . ALA A 1 179 ? -8.005 5.453 12.587 1.00 79.38 179 ALA A CA 1
ATOM 1407 C C . ALA A 1 179 ? -7.523 4.042 12.209 1.00 79.38 179 ALA A C 1
ATOM 1409 O O . ALA A 1 179 ? -6.804 3.877 11.218 1.00 79.38 179 ALA A O 1
ATOM 1410 N N . THR A 1 180 ? -7.986 3.028 12.942 1.00 85.06 180 THR A N 1
ATOM 1411 C CA . THR A 1 180 ? -7.631 1.619 12.732 1.00 85.06 180 THR A CA 1
ATOM 1412 C C . THR A 1 180 ? -8.098 1.066 11.382 1.00 85.06 180 THR A C 1
ATOM 1414 O O . THR A 1 180 ? -7.232 0.655 10.602 1.00 85.06 180 THR A O 1
ATOM 1417 N N . PRO A 1 181 ? -9.404 1.076 11.026 1.00 89.12 181 PRO A N 1
ATOM 1418 C CA . PRO A 1 181 ? -9.855 0.561 9.729 1.00 89.12 181 PRO A CA 1
ATOM 1419 C C . PRO A 1 181 ? -9.199 1.284 8.552 1.00 89.12 181 PRO A C 1
ATOM 1421 O O . PRO A 1 181 ? -8.824 0.650 7.565 1.00 89.12 181 PRO A O 1
ATOM 1424 N N . PHE A 1 182 ? -8.984 2.599 8.660 1.00 87.94 182 PHE A N 1
ATOM 1425 C CA . PHE A 1 182 ? -8.302 3.356 7.614 1.00 87.94 182 PHE A CA 1
ATOM 1426 C C . PHE A 1 182 ? -6.841 2.923 7.449 1.00 87.94 182 PHE A C 1
ATOM 1428 O O . PHE A 1 182 ? -6.369 2.741 6.324 1.00 87.94 182 PHE A O 1
ATOM 1435 N N . ARG A 1 183 ? -6.115 2.730 8.555 1.00 85.31 183 ARG A N 1
ATOM 1436 C CA . ARG A 1 183 ? -4.720 2.281 8.519 1.00 85.31 183 ARG A CA 1
ATOM 1437 C C . ARG A 1 183 ? -4.599 0.879 7.940 1.00 85.31 183 ARG A C 1
ATOM 1439 O O . ARG A 1 183 ? -3.765 0.671 7.060 1.00 85.31 183 ARG A O 1
ATOM 1446 N N . VAL A 1 184 ? -5.457 -0.043 8.381 1.00 89.44 184 VAL A N 1
ATOM 1447 C CA . VAL A 1 184 ? -5.551 -1.396 7.819 1.00 89.44 184 VAL A CA 1
ATOM 1448 C C . VAL A 1 184 ? -5.758 -1.311 6.312 1.00 89.44 184 VAL A C 1
ATOM 1450 O O . VAL A 1 184 ? -4.996 -1.921 5.567 1.00 89.44 184 VAL A O 1
ATOM 1453 N N . LEU A 1 185 ? -6.717 -0.502 5.854 1.00 92.44 185 LEU A N 1
ATOM 1454 C CA . LEU A 1 185 ? -7.030 -0.347 4.437 1.00 92.44 185 LEU A CA 1
ATOM 1455 C C . LEU A 1 185 ? -5.829 0.145 3.609 1.00 92.44 185 LEU A C 1
ATOM 1457 O O . LEU A 1 185 ? -5.544 -0.402 2.541 1.00 92.44 185 LEU A O 1
ATOM 1461 N N . MET A 1 186 ? -5.103 1.158 4.090 1.00 90.19 186 MET A N 1
ATOM 1462 C CA . MET A 1 186 ? -3.903 1.659 3.402 1.00 90.19 186 MET A CA 1
ATOM 1463 C C . MET A 1 186 ? -2.781 0.612 3.396 1.00 90.19 186 MET A C 1
ATOM 1465 O O . MET A 1 186 ? -2.149 0.396 2.361 1.00 90.19 186 MET A O 1
ATOM 1469 N N . ALA A 1 187 ? -2.584 -0.106 4.504 1.00 87.81 187 ALA A N 1
ATOM 1470 C CA . ALA A 1 187 ? -1.571 -1.151 4.610 1.00 87.81 187 ALA A CA 1
ATOM 1471 C C . ALA A 1 187 ? -1.848 -2.329 3.657 1.00 87.81 187 ALA A C 1
ATOM 1473 O O . ALA A 1 187 ? -0.965 -2.726 2.893 1.00 87.81 187 ALA A O 1
ATOM 1474 N N . VAL A 1 188 ? -3.085 -2.843 3.615 1.00 93.06 188 VAL A N 1
ATOM 1475 C CA . VAL A 1 188 ? -3.458 -3.922 2.677 1.00 93.06 188 VAL A CA 1
ATOM 1476 C C . VAL A 1 188 ? -3.407 -3.458 1.220 1.00 93.06 188 VAL A C 1
ATOM 1478 O O . VAL A 1 188 ? -3.102 -4.255 0.335 1.00 93.06 188 VAL A O 1
ATOM 1481 N N . THR A 1 189 ? -3.640 -2.167 0.955 1.00 94.44 189 THR A N 1
ATOM 1482 C CA . THR A 1 189 ? -3.457 -1.591 -0.386 1.00 94.44 189 THR A CA 1
ATOM 1483 C C . THR A 1 189 ? -1.994 -1.661 -0.797 1.00 94.44 189 THR A C 1
ATOM 1485 O O . THR A 1 189 ? -1.693 -2.129 -1.892 1.00 94.44 189 THR A O 1
ATOM 1488 N N . MET A 1 190 ? -1.072 -1.263 0.078 1.00 89.38 190 MET A N 1
ATOM 1489 C CA . MET A 1 190 ? 0.366 -1.338 -0.190 1.00 89.38 190 MET A CA 1
ATOM 1490 C C . MET A 1 190 ? 0.850 -2.784 -0.369 1.00 89.38 190 MET A C 1
ATOM 1492 O O . MET A 1 190 ? 1.609 -3.060 -1.301 1.00 89.38 190 MET A O 1
ATOM 1496 N N . ASP A 1 191 ? 0.351 -3.726 0.435 1.00 90.56 191 ASP A N 1
ATOM 1497 C CA . ASP A 1 191 ? 0.629 -5.157 0.252 1.00 90.56 191 ASP A CA 1
ATOM 1498 C C . ASP A 1 191 ? 0.103 -5.678 -1.098 1.00 90.56 191 ASP A C 1
ATOM 1500 O O . ASP A 1 191 ? 0.836 -6.338 -1.838 1.00 90.56 191 ASP A O 1
ATOM 1504 N N . ALA A 1 192 ? -1.122 -5.319 -1.498 1.00 93.94 192 ALA A N 1
ATOM 1505 C CA . ALA A 1 192 ? -1.663 -5.647 -2.822 1.00 93.94 192 ALA A CA 1
ATOM 1506 C C . ALA A 1 192 ? -0.812 -5.043 -3.961 1.00 93.94 192 ALA A C 1
ATOM 1508 O O . ALA A 1 192 ? -0.571 -5.704 -4.979 1.00 93.94 192 ALA A O 1
ATOM 1509 N N . LEU A 1 193 ? -0.307 -3.826 -3.731 1.00 92.06 193 LEU A N 1
ATOM 1510 C CA . LEU A 1 193 ? 0.794 -3.125 -4.406 1.00 92.06 193 LEU A CA 1
ATOM 1511 C C . LEU A 1 193 ? 1.928 -4.059 -4.827 1.00 92.06 193 LEU A C 1
ATOM 1513 O O . LEU A 1 193 ? 2.183 -4.351 -6.004 1.00 92.06 193 LEU A O 1
ATOM 1517 N N . VAL A 1 194 ? 2.594 -4.531 -3.778 1.00 88.38 194 VAL A N 1
ATOM 1518 C CA . VAL A 1 194 ? 3.792 -5.368 -3.814 1.00 88.38 194 VAL A CA 1
ATOM 1519 C C . VAL A 1 194 ? 3.477 -6.738 -4.390 1.00 88.38 194 VAL A C 1
ATOM 1521 O O . VAL A 1 194 ? 4.225 -7.226 -5.238 1.00 88.38 194 VAL A O 1
ATOM 1524 N N . ARG A 1 195 ? 2.352 -7.355 -4.014 1.00 89.94 195 ARG A N 1
ATOM 1525 C CA . ARG A 1 195 ? 1.944 -8.661 -4.549 1.00 89.94 195 ARG A CA 1
ATOM 1526 C C . ARG A 1 195 ? 1.704 -8.617 -6.049 1.00 89.94 195 ARG A C 1
ATOM 1528 O O . ARG A 1 195 ? 2.195 -9.500 -6.747 1.00 89.94 195 ARG A O 1
ATOM 1535 N N . ARG A 1 196 ? 1.004 -7.599 -6.564 1.00 91.31 196 ARG A N 1
ATOM 1536 C CA . ARG A 1 196 ? 0.838 -7.411 -8.016 1.00 91.31 196 ARG A CA 1
ATOM 1537 C C . ARG A 1 196 ? 2.194 -7.290 -8.700 1.00 91.31 196 ARG A C 1
ATOM 1539 O O . ARG A 1 196 ? 2.433 -7.957 -9.701 1.00 91.31 196 ARG A O 1
ATOM 1546 N N . ARG A 1 197 ? 3.093 -6.476 -8.144 1.00 88.56 197 ARG A N 1
ATOM 1547 C CA . ARG A 1 197 ? 4.451 -6.306 -8.674 1.00 88.56 197 ARG A CA 1
ATOM 1548 C C . ARG A 1 197 ? 5.220 -7.630 -8.704 1.00 88.56 197 ARG A C 1
ATOM 1550 O O . ARG A 1 197 ? 5.760 -7.989 -9.745 1.00 88.56 197 ARG A O 1
ATOM 1557 N N . ARG A 1 198 ? 5.216 -8.394 -7.607 1.00 86.88 198 ARG A N 1
ATOM 1558 C CA . ARG A 1 198 ? 5.857 -9.720 -7.531 1.00 86.88 198 ARG A CA 1
ATOM 1559 C C . ARG A 1 198 ? 5.247 -10.704 -8.535 1.00 86.88 198 ARG A C 1
ATOM 1561 O O . ARG A 1 198 ? 5.998 -11.409 -9.201 1.00 86.88 198 ARG A O 1
ATOM 1568 N N . ARG A 1 199 ? 3.917 -10.711 -8.704 1.00 88.69 199 ARG A N 1
ATOM 1569 C CA . ARG A 1 199 ? 3.232 -11.527 -9.723 1.00 88.69 199 ARG A CA 1
ATOM 1570 C C . ARG A 1 199 ? 3.687 -11.166 -11.135 1.00 88.69 199 ARG A C 1
ATOM 1572 O O . ARG A 1 199 ? 4.128 -12.052 -11.861 1.00 88.69 199 ARG A O 1
ATOM 1579 N N . ASN A 1 200 ? 3.654 -9.885 -11.495 1.00 88.44 200 ASN A N 1
ATOM 1580 C CA . ASN A 1 200 ? 4.099 -9.415 -12.811 1.00 88.44 200 ASN A CA 1
ATOM 1581 C C . ASN A 1 200 ? 5.565 -9.774 -13.078 1.00 88.44 200 ASN A C 1
ATOM 1583 O O . ASN A 1 200 ? 5.887 -10.266 -14.156 1.00 88.44 200 ASN A O 1
ATOM 1587 N N . ALA A 1 201 ? 6.424 -9.638 -12.064 1.00 84.56 201 ALA A N 1
ATOM 1588 C CA . ALA A 1 201 ? 7.820 -10.040 -12.157 1.00 84.56 201 ALA A CA 1
ATOM 1589 C C . ALA A 1 201 ? 8.002 -11.552 -12.355 1.00 84.56 201 ALA A C 1
ATOM 1591 O O . ALA A 1 201 ? 8.814 -11.961 -13.180 1.00 84.56 201 ALA A O 1
ATOM 1592 N N . SER A 1 202 ? 7.239 -12.383 -11.637 1.00 83.50 202 SER A N 1
ATOM 1593 C CA . SER A 1 202 ? 7.325 -13.847 -11.743 1.00 83.50 202 SER A CA 1
ATOM 1594 C C . SER A 1 202 ? 6.829 -14.398 -13.080 1.00 83.50 202 SER A C 1
ATOM 1596 O O . SER A 1 202 ? 7.264 -15.466 -13.496 1.00 83.50 202 SER A O 1
ATOM 1598 N N . LEU A 1 203 ? 5.931 -13.672 -13.749 1.00 77.38 203 LEU A N 1
ATOM 1599 C CA . LEU A 1 203 ? 5.317 -14.097 -15.006 1.00 77.38 203 LEU A CA 1
ATOM 1600 C C . LEU A 1 203 ? 6.068 -13.566 -16.235 1.00 77.38 203 LEU A C 1
ATOM 1602 O O . LEU A 1 203 ? 5.627 -13.842 -17.341 1.00 77.38 203 LEU A O 1
ATOM 1606 N N . ALA A 1 204 ? 7.164 -12.811 -16.061 1.00 68.44 204 ALA A N 1
ATOM 1607 C CA . ALA A 1 204 ? 8.105 -12.383 -17.108 1.00 68.44 204 ALA A CA 1
ATOM 1608 C C . ALA A 1 204 ? 7.464 -11.891 -18.429 1.00 68.44 204 ALA A C 1
ATOM 1610 O O . ALA A 1 204 ? 7.968 -12.160 -19.516 1.00 68.44 204 ALA A O 1
ATOM 1611 N N . GLY A 1 205 ? 6.338 -11.174 -18.352 1.00 65.88 205 GLY A N 1
ATOM 1612 C CA . GLY A 1 205 ? 5.629 -10.675 -19.537 1.00 65.88 205 GLY A CA 1
ATOM 1613 C C . GLY A 1 205 ? 4.691 -11.680 -20.219 1.00 65.88 205 GLY A C 1
ATOM 1614 O O . GLY A 1 205 ? 4.054 -11.329 -21.206 1.00 65.88 205 GLY A O 1
ATOM 1615 N N . GLU A 1 206 ? 4.519 -12.892 -19.690 1.00 68.62 206 GLU A N 1
ATOM 1616 C CA . GLU A 1 206 ? 3.469 -13.815 -20.133 1.00 68.62 206 GLU A CA 1
ATOM 1617 C C . GLU A 1 206 ? 2.080 -13.372 -19.664 1.00 68.62 206 GLU A C 1
ATOM 1619 O O . GLU A 1 206 ? 1.072 -13.621 -20.318 1.00 68.62 206 GLU A O 1
ATOM 1624 N N . CYS A 1 207 ? 1.980 -12.751 -18.492 1.00 77.50 207 CYS A N 1
ATOM 1625 C CA . CYS A 1 207 ? 0.716 -12.264 -17.958 1.00 77.50 207 CYS A CA 1
ATOM 1626 C C . CYS A 1 207 ? 0.950 -10.980 -17.174 1.00 77.50 207 CYS A C 1
ATOM 1628 O O . CYS A 1 207 ? 1.884 -10.887 -16.380 1.00 77.50 207 CYS A O 1
ATOM 1630 N N . LEU A 1 208 ? 0.067 -10.007 -17.391 1.00 86.69 208 LEU A N 1
ATOM 1631 C CA . LEU A 1 208 ? 0.111 -8.715 -16.727 1.00 86.69 208 LEU A CA 1
ATOM 1632 C C . LEU A 1 208 ? -1.131 -8.544 -15.851 1.00 86.69 208 LEU A C 1
ATOM 1634 O O . LEU A 1 208 ? -2.241 -8.337 -16.343 1.00 86.69 208 LEU A O 1
ATOM 1638 N N . ASP A 1 209 ? -0.929 -8.597 -14.541 1.00 90.50 209 ASP A N 1
ATOM 1639 C CA . ASP A 1 209 ? -1.905 -8.169 -13.549 1.00 90.50 209 ASP A CA 1
ATOM 1640 C C . ASP A 1 209 ? -1.938 -6.633 -13.522 1.00 90.50 209 ASP A C 1
ATOM 1642 O O . ASP A 1 209 ? -1.015 -5.982 -13.027 1.00 90.50 209 ASP A O 1
ATOM 1646 N N . ALA A 1 210 ? -2.985 -6.057 -14.120 1.00 89.81 210 ALA A N 1
ATOM 1647 C CA . ALA A 1 210 ? -3.175 -4.614 -14.301 1.00 89.81 210 ALA A CA 1
ATOM 1648 C C . ALA A 1 210 ? -4.575 -4.111 -13.900 1.00 89.81 210 ALA A C 1
ATOM 1650 O O . ALA A 1 210 ? -4.870 -2.919 -14.033 1.00 89.81 210 ALA A O 1
ATOM 1651 N N . ARG A 1 211 ? -5.453 -5.003 -13.430 1.00 91.31 211 ARG A N 1
ATOM 1652 C CA . ARG A 1 211 ? -6.866 -4.705 -13.167 1.00 91.31 211 ARG A CA 1
ATOM 1653 C C . ARG A 1 211 ? -7.029 -3.955 -11.847 1.00 91.31 211 ARG A C 1
ATOM 1655 O O . ARG A 1 211 ? -6.852 -4.518 -10.770 1.00 91.31 211 ARG A O 1
ATOM 1662 N N . VAL A 1 212 ? -7.390 -2.677 -11.936 1.00 92.75 212 VAL A N 1
ATOM 1663 C CA . VAL A 1 212 ? -7.620 -1.820 -10.760 1.00 92.75 212 VAL A CA 1
ATOM 1664 C C . VAL A 1 212 ? -8.848 -2.266 -9.961 1.00 92.75 212 VAL A C 1
ATOM 1666 O O . VAL A 1 212 ? -8.814 -2.272 -8.737 1.00 92.75 212 VAL A O 1
ATOM 1669 N N . ASP A 1 213 ? -9.911 -2.695 -10.633 1.00 92.69 213 ASP A N 1
ATOM 1670 C CA . ASP A 1 213 ? -11.140 -3.177 -9.998 1.00 92.69 213 ASP A CA 1
ATOM 1671 C C . ASP A 1 213 ? -10.923 -4.482 -9.220 1.00 92.69 213 ASP A C 1
ATOM 1673 O O . ASP A 1 213 ? -11.412 -4.617 -8.101 1.00 92.69 213 ASP A O 1
ATOM 1677 N N . ALA A 1 214 ? -10.125 -5.410 -9.762 1.00 93.31 214 ALA A N 1
ATOM 1678 C CA . ALA A 1 214 ? -9.749 -6.635 -9.058 1.00 93.31 214 ALA A CA 1
ATOM 1679 C C . ALA A 1 214 ? -8.927 -6.325 -7.796 1.00 93.31 214 ALA A C 1
ATOM 1681 O O . ALA A 1 214 ? -9.119 -6.945 -6.751 1.00 93.31 214 ALA A O 1
ATOM 1682 N N . MET A 1 215 ? -8.039 -5.330 -7.878 1.00 94.94 215 MET A N 1
ATOM 1683 C CA . MET A 1 215 ? -7.261 -4.866 -6.733 1.00 94.94 215 MET A CA 1
ATOM 1684 C C . MET A 1 215 ? -8.141 -4.207 -5.667 1.00 94.94 215 MET A C 1
ATOM 1686 O O . MET A 1 215 ? -7.992 -4.522 -4.490 1.00 94.94 215 MET A O 1
ATOM 1690 N N . TYR A 1 216 ? -9.078 -3.349 -6.071 1.00 96.62 216 TYR A N 1
ATOM 1691 C CA . TYR A 1 216 ? -10.046 -2.736 -5.163 1.00 96.62 216 TYR A CA 1
ATOM 1692 C C . TYR A 1 216 ? -10.895 -3.794 -4.443 1.00 96.62 216 TYR A C 1
ATOM 1694 O O . TYR A 1 216 ? -11.005 -3.765 -3.218 1.00 96.62 216 TYR A O 1
ATOM 1702 N N . ALA A 1 217 ? -11.428 -4.771 -5.184 1.00 96.62 217 ALA A N 1
ATOM 1703 C CA . ALA A 1 217 ? -12.206 -5.869 -4.617 1.00 96.62 217 ALA A CA 1
ATOM 1704 C C . ALA A 1 217 ? -11.389 -6.688 -3.605 1.00 96.62 217 ALA A C 1
ATOM 1706 O O . ALA A 1 217 ? -11.879 -6.977 -2.516 1.00 96.62 217 ALA A O 1
ATOM 1707 N N . HIS A 1 218 ? -10.130 -7.004 -3.927 1.00 96.25 218 HIS A N 1
ATOM 1708 C CA . HIS A 1 218 ? -9.232 -7.709 -3.011 1.00 96.25 218 HIS A CA 1
ATOM 1709 C C . HIS A 1 218 ? -8.968 -6.914 -1.726 1.00 96.25 218 HIS A C 1
ATOM 1711 O O . HIS A 1 218 ? -9.053 -7.463 -0.634 1.00 96.25 218 HIS A O 1
ATOM 1717 N N . VAL A 1 219 ? -8.677 -5.619 -1.844 1.00 96.75 219 VAL A N 1
ATOM 1718 C CA . VAL A 1 219 ? -8.431 -4.734 -0.698 1.00 96.75 219 VAL A CA 1
ATOM 1719 C C . VAL A 1 219 ? -9.666 -4.633 0.207 1.00 96.75 219 VAL A C 1
ATOM 1721 O O . VAL A 1 219 ? -9.543 -4.746 1.427 1.00 96.75 219 VAL A O 1
ATOM 1724 N N . ARG A 1 220 ? -10.860 -4.488 -0.380 1.00 96.94 220 ARG A N 1
ATOM 1725 C CA . ARG A 1 220 ? -12.138 -4.464 0.348 1.00 96.94 220 ARG A CA 1
ATOM 1726 C C . ARG A 1 220 ? -12.411 -5.785 1.079 1.00 96.94 220 ARG A C 1
ATOM 1728 O O . ARG A 1 220 ? -12.844 -5.774 2.231 1.00 96.94 220 ARG A O 1
ATOM 1735 N N . ASP A 1 221 ? -12.144 -6.912 0.427 1.00 96.06 221 ASP A N 1
ATOM 1736 C CA . ASP A 1 221 ? -12.284 -8.247 1.016 1.00 96.06 221 ASP A CA 1
ATOM 1737 C C . ASP A 1 221 ? -11.321 -8.453 2.196 1.00 96.06 221 ASP A C 1
ATOM 1739 O O . ASP A 1 221 ? -11.739 -8.865 3.277 1.00 96.06 221 ASP A O 1
ATOM 1743 N N . GLN A 1 222 ? -10.052 -8.057 2.048 1.00 95.44 222 GLN A N 1
ATOM 1744 C CA . GLN A 1 222 ? -9.072 -8.123 3.137 1.00 95.44 222 GLN A CA 1
ATOM 1745 C C . GLN A 1 222 ? -9.465 -7.246 4.331 1.00 95.44 222 GLN A C 1
ATOM 1747 O O . GLN A 1 222 ? -9.353 -7.699 5.469 1.00 95.44 222 GLN A O 1
ATOM 1752 N N . LEU A 1 223 ? -9.965 -6.027 4.095 1.00 95.25 223 LEU A N 1
ATOM 1753 C CA . LEU A 1 223 ? -10.480 -5.176 5.172 1.00 95.25 223 LEU A CA 1
ATOM 1754 C C . LEU A 1 223 ? -11.636 -5.862 5.914 1.00 95.25 223 LEU A C 1
ATOM 1756 O O . LEU A 1 223 ? -11.656 -5.865 7.141 1.00 95.25 223 LEU A O 1
ATOM 1760 N N . THR A 1 224 ? -12.567 -6.471 5.174 1.00 95.19 224 THR A N 1
ATOM 1761 C CA . THR A 1 224 ? -13.718 -7.194 5.740 1.00 95.19 224 THR A CA 1
ATOM 1762 C C . THR A 1 224 ? -13.257 -8.371 6.595 1.00 95.19 224 THR A C 1
ATOM 1764 O O . THR A 1 224 ? -13.677 -8.509 7.743 1.00 95.19 224 THR A O 1
ATOM 1767 N N . HIS A 1 225 ? -12.333 -9.181 6.081 1.00 94.06 225 HIS A N 1
ATOM 1768 C CA . HIS A 1 225 ? -11.766 -10.312 6.811 1.00 94.06 225 HIS A CA 1
ATOM 1769 C C . HIS A 1 225 ? -11.071 -9.880 8.115 1.00 94.06 225 HIS A C 1
ATOM 1771 O O . HIS A 1 225 ? -11.312 -10.474 9.166 1.00 94.06 225 HIS A O 1
ATOM 1777 N N . ILE A 1 226 ? -10.261 -8.817 8.074 1.00 93.44 226 ILE A N 1
ATOM 1778 C CA . ILE A 1 226 ? -9.573 -8.284 9.262 1.00 93.44 226 ILE A CA 1
ATOM 1779 C C . ILE A 1 226 ? -10.577 -7.710 10.271 1.00 93.44 226 ILE A C 1
ATOM 1781 O O . ILE A 1 226 ? -10.412 -7.914 11.474 1.00 93.44 226 ILE A O 1
ATOM 1785 N N . ALA A 1 227 ? -11.641 -7.048 9.813 1.00 93.62 227 ALA A N 1
ATOM 1786 C CA . ALA A 1 227 ? -12.696 -6.548 10.691 1.00 93.62 227 ALA A CA 1
ATOM 1787 C C . ALA A 1 227 ? -13.399 -7.694 11.437 1.00 93.62 227 ALA A C 1
ATOM 1789 O O . ALA A 1 227 ? -13.533 -7.642 12.657 1.00 93.62 227 ALA A O 1
ATOM 1790 N N . HIS A 1 228 ? -13.773 -8.771 10.738 1.00 93.38 228 HIS A N 1
ATOM 1791 C CA . HIS A 1 228 ? -14.356 -9.954 11.381 1.00 93.38 228 HIS A CA 1
ATOM 1792 C C . HIS A 1 228 ? -13.407 -10.590 12.397 1.00 93.38 228 HIS A C 1
ATOM 1794 O O . HIS A 1 228 ? -13.824 -10.909 13.511 1.00 93.38 228 HIS A O 1
ATOM 1800 N N . TRP A 1 229 ? -12.137 -10.753 12.028 1.00 92.31 229 TRP A N 1
ATOM 1801 C CA . TRP A 1 229 ? -11.140 -11.352 12.908 1.00 92.31 229 TRP A CA 1
ATOM 1802 C C . TRP A 1 229 ? -10.900 -10.506 14.167 1.00 92.31 229 TRP A C 1
ATOM 1804 O O . TRP A 1 229 ? -10.965 -11.028 15.276 1.00 92.31 229 TRP A O 1
ATOM 1814 N N . THR A 1 230 ? -10.703 -9.193 14.022 1.00 92.44 230 THR A N 1
ATOM 1815 C CA . THR A 1 230 ? -10.502 -8.287 15.170 1.00 92.44 230 THR A CA 1
ATOM 1816 C C . THR A 1 230 ? -11.743 -8.181 16.057 1.00 92.44 230 THR A C 1
ATOM 1818 O O . THR A 1 230 ? -11.607 -8.113 17.276 1.00 92.44 230 THR A O 1
ATOM 1821 N N . ARG A 1 231 ? -12.952 -8.252 15.480 1.00 93.25 231 ARG A N 1
ATOM 1822 C CA . ARG A 1 231 ? -14.204 -8.332 16.248 1.00 93.25 231 ARG A CA 1
ATOM 1823 C C . ARG A 1 231 ? -14.251 -9.596 17.100 1.00 93.25 231 ARG A C 1
ATOM 1825 O O . ARG A 1 231 ? -14.623 -9.541 18.268 1.00 93.25 231 ARG A O 1
ATOM 1832 N N . GLN A 1 232 ? -13.875 -10.736 16.524 1.00 92.19 232 GLN A N 1
ATOM 1833 C CA . GLN A 1 232 ? -13.808 -11.996 17.258 1.00 92.19 232 GLN A CA 1
ATOM 1834 C C . GLN A 1 232 ? -12.788 -11.917 18.402 1.00 92.19 232 GLN A C 1
ATOM 1836 O O . GLN A 1 232 ? -13.111 -12.320 19.516 1.00 92.19 232 GLN A O 1
ATOM 1841 N N . GLN A 1 233 ? -11.606 -11.339 18.160 1.00 91.44 233 GLN A N 1
ATOM 1842 C CA . GLN A 1 233 ? -10.599 -11.121 19.207 1.00 91.44 233 GLN A CA 1
ATOM 1843 C C . GLN A 1 233 ? -11.129 -10.246 20.353 1.00 91.44 233 GLN A C 1
ATOM 1845 O O . GLN A 1 233 ? -10.874 -10.551 21.514 1.00 91.44 233 GLN A O 1
ATOM 1850 N N . ALA A 1 234 ? -11.917 -9.208 20.055 1.00 91.38 234 ALA A N 1
ATOM 1851 C CA . ALA A 1 234 ? -12.536 -8.375 21.086 1.00 91.38 234 ALA A CA 1
ATOM 1852 C C . ALA A 1 234 ? -13.502 -9.173 21.986 1.00 91.38 234 ALA A C 1
ATOM 1854 O O . ALA A 1 234 ? -13.447 -9.041 23.209 1.00 91.38 234 ALA A O 1
ATOM 1855 N N . TYR A 1 235 ? -14.337 -10.048 21.410 1.00 93.12 235 TYR A N 1
ATOM 1856 C CA . TYR A 1 235 ? -15.212 -10.934 22.194 1.00 93.12 235 TYR A CA 1
ATOM 1857 C C . TYR A 1 235 ? -14.424 -11.952 23.024 1.00 93.12 235 TYR A C 1
ATOM 1859 O O . TYR A 1 235 ? -14.710 -12.134 24.207 1.00 93.12 235 TYR A O 1
ATOM 1867 N N . GLU A 1 236 ? -13.417 -12.595 22.427 1.00 92.38 236 GLU A N 1
ATOM 1868 C CA . GLU A 1 236 ? -12.548 -13.549 23.128 1.00 92.38 236 GLU A CA 1
ATOM 1869 C C . GLU A 1 236 ? -11.826 -12.880 24.306 1.00 92.38 236 GLU A C 1
ATOM 1871 O O . GLU A 1 236 ? -11.678 -13.481 25.373 1.00 92.38 236 GLU A O 1
ATOM 1876 N N . TRP A 1 237 ? -11.427 -11.617 24.143 1.00 91.44 237 TRP A N 1
ATOM 1877 C CA . TRP A 1 237 ? -10.790 -10.841 25.198 1.00 91.44 237 TRP A CA 1
ATOM 1878 C C . TRP A 1 237 ? -11.755 -10.486 26.335 1.00 91.44 237 TRP A C 1
ATOM 1880 O O . TRP A 1 237 ? -11.395 -10.617 27.504 1.00 91.44 237 TRP A O 1
ATOM 1890 N N . GLU A 1 238 ? -13.005 -10.127 26.036 1.00 93.12 238 GLU A N 1
ATOM 1891 C CA . GLU A 1 238 ? -14.030 -9.954 27.074 1.00 93.12 238 GLU A CA 1
ATOM 1892 C C . GLU A 1 238 ? -14.311 -11.241 27.850 1.00 93.12 238 GLU A C 1
ATOM 1894 O O . GLU A 1 238 ? -14.414 -11.210 29.080 1.00 93.12 238 GLU A O 1
ATOM 1899 N N . ASP A 1 239 ? -14.410 -12.377 27.161 1.00 90.62 239 ASP A N 1
ATOM 1900 C CA . ASP A 1 239 ? -14.587 -13.676 27.810 1.00 90.62 239 ASP A CA 1
ATOM 1901 C C . ASP A 1 239 ? -13.385 -14.023 28.695 1.00 90.62 239 ASP A C 1
ATOM 1903 O O . ASP A 1 239 ? -13.555 -14.504 29.820 1.00 90.62 239 ASP A O 1
ATOM 1907 N N . HIS A 1 240 ? -12.171 -13.702 28.246 1.00 91.31 240 HIS A N 1
ATOM 1908 C CA . HIS A 1 240 ? -10.965 -13.851 29.053 1.00 91.31 240 HIS A CA 1
ATOM 1909 C C . HIS A 1 240 ? -10.995 -12.975 30.315 1.00 91.31 240 HIS A C 1
ATOM 1911 O O . HIS A 1 240 ? -10.701 -13.462 31.410 1.00 91.31 240 HIS A O 1
ATOM 1917 N N . LEU A 1 241 ? -11.420 -11.713 30.203 1.00 90.69 241 LEU A N 1
ATOM 1918 C CA . LEU A 1 241 ? -11.562 -10.804 31.345 1.00 90.69 241 LEU A CA 1
ATOM 1919 C C . LEU A 1 241 ? -12.602 -11.302 32.357 1.00 90.69 241 LEU A C 1
ATOM 1921 O O . LEU A 1 241 ? -12.364 -11.212 33.562 1.00 90.69 241 LEU A O 1
ATOM 1925 N N . ARG A 1 242 ? -13.710 -11.900 31.900 1.00 90.56 242 ARG A N 1
ATOM 1926 C CA . ARG A 1 242 ? -14.714 -12.534 32.782 1.00 90.56 242 ARG A CA 1
ATOM 1927 C C . ARG A 1 242 ? -14.143 -13.718 33.563 1.00 90.56 242 ARG A C 1
ATOM 1929 O O . ARG A 1 242 ? -14.544 -13.941 34.706 1.00 90.56 242 ARG A O 1
ATOM 1936 N N . ILE A 1 243 ? -13.217 -14.469 32.965 1.00 90.62 243 ILE A N 1
ATOM 1937 C CA . ILE A 1 243 ? -12.515 -15.578 33.629 1.00 90.62 243 ILE A CA 1
ATOM 1938 C C . ILE A 1 243 ? -11.509 -15.044 34.658 1.00 90.62 243 ILE A C 1
ATOM 1940 O O . ILE A 1 243 ? -11.471 -15.541 35.784 1.00 90.62 243 ILE A O 1
ATOM 1944 N N . LEU A 1 244 ? -10.706 -14.038 34.290 1.00 91.00 244 LEU A N 1
ATOM 1945 C CA . LEU A 1 244 ? -9.693 -13.438 35.169 1.00 91.00 244 LEU A CA 1
ATOM 1946 C C . LEU A 1 244 ? -10.305 -12.678 36.353 1.00 91.00 244 LEU A C 1
ATOM 1948 O O . LEU A 1 244 ? -9.736 -12.666 37.447 1.00 91.00 244 LEU A O 1
ATOM 1952 N N . HIS A 1 245 ? -11.466 -12.059 36.145 1.00 92.12 245 HIS A N 1
ATOM 1953 C CA . HIS A 1 245 ? -12.146 -11.219 37.123 1.00 92.12 245 HIS A CA 1
ATOM 1954 C C . HIS A 1 245 ? -13.607 -11.669 37.297 1.00 92.12 245 HIS A C 1
ATOM 1956 O O . HIS A 1 245 ? -14.512 -11.092 36.691 1.00 92.12 245 HIS A O 1
ATOM 1962 N N . PRO A 1 246 ? -13.881 -12.688 38.137 1.00 90.56 246 PRO A N 1
ATOM 1963 C CA . PRO A 1 246 ? -15.239 -13.177 38.358 1.00 90.56 246 PRO A CA 1
ATOM 1964 C C . PRO A 1 246 ? -16.199 -12.064 38.801 1.00 90.56 246 PRO A C 1
ATOM 1966 O O . PRO A 1 246 ? -15.945 -11.360 39.777 1.00 90.56 246 PRO A O 1
ATOM 1969 N N . GLY A 1 247 ? -17.318 -11.922 38.086 1.00 87.19 247 GLY A N 1
ATOM 1970 C CA . GLY A 1 247 ? -18.306 -10.859 38.311 1.00 87.19 247 GLY A CA 1
ATOM 1971 C C . GLY A 1 247 ? -18.034 -9.563 37.544 1.00 87.19 247 GLY A C 1
ATOM 1972 O O . GLY A 1 247 ? -18.859 -8.653 37.596 1.00 87.19 247 GLY A O 1
ATOM 1973 N N . TRP A 1 248 ? -16.925 -9.478 36.804 1.00 90.69 248 TRP A N 1
ATOM 1974 C CA . TRP A 1 248 ? -16.687 -8.381 35.875 1.00 90.69 248 TRP A CA 1
ATOM 1975 C C . TRP A 1 248 ? -17.705 -8.416 34.732 1.00 90.69 248 TRP A C 1
ATOM 1977 O O . TRP A 1 248 ? -17.934 -9.450 34.099 1.00 90.69 248 TRP A O 1
ATOM 1987 N N . GLN A 1 249 ? -18.307 -7.262 34.468 1.00 86.38 249 GLN A N 1
ATOM 1988 C CA . GLN A 1 249 ? -19.103 -6.996 33.280 1.00 86.38 249 GLN A CA 1
ATOM 1989 C C . GLN A 1 249 ? -18.679 -5.633 32.727 1.00 86.38 249 GLN A C 1
ATOM 1991 O O . GLN A 1 249 ? -18.442 -4.717 33.526 1.00 86.38 249 GLN A O 1
ATOM 1996 N N . PRO A 1 250 ? -18.570 -5.485 31.397 1.00 85.69 250 PRO A N 1
ATOM 1997 C CA . PRO A 1 250 ? -18.309 -4.186 30.799 1.00 85.69 250 PRO A CA 1
ATOM 1998 C C . PRO A 1 250 ? -19.453 -3.226 31.143 1.00 85.69 250 PRO A C 1
ATOM 2000 O O . PRO A 1 250 ? -20.624 -3.618 31.156 1.00 85.69 250 PRO A O 1
ATOM 2003 N N . LYS A 1 251 ? -19.123 -1.967 31.446 1.00 87.88 251 LYS A N 1
ATOM 2004 C CA . LYS A 1 251 ? -20.147 -0.920 31.527 1.00 87.88 251 LYS A CA 1
ATOM 2005 C C . LYS A 1 251 ? -20.640 -0.588 30.123 1.00 87.88 251 LYS A C 1
ATOM 2007 O O . LYS A 1 251 ? -19.975 -0.879 29.135 1.00 87.88 251 LYS A O 1
ATOM 2012 N N . GLU A 1 252 ? -21.795 0.059 30.038 1.00 84.94 252 GLU A N 1
ATOM 2013 C CA . GLU A 1 252 ? -22.317 0.546 28.763 1.00 84.94 252 GLU A CA 1
ATOM 2014 C C . GLU A 1 252 ? -21.295 1.464 28.069 1.00 84.94 252 GLU A C 1
ATOM 2016 O O . GLU A 1 252 ? -20.841 2.449 28.651 1.00 84.94 252 GLU A O 1
ATOM 2021 N N . GLY A 1 253 ? -20.911 1.109 26.839 1.00 83.00 253 GLY A N 1
ATOM 2022 C CA . GLY A 1 253 ? -19.915 1.842 26.053 1.00 83.00 253 GLY A CA 1
ATOM 2023 C C . GLY A 1 253 ? -18.456 1.656 26.491 1.00 83.00 253 GLY A C 1
ATOM 2024 O O . GLY A 1 253 ? -17.579 2.296 25.915 1.00 83.00 253 GLY A O 1
ATOM 2025 N N . GLU A 1 254 ? -18.180 0.798 27.475 1.00 86.75 254 GLU A N 1
ATOM 2026 C CA . GLU A 1 254 ? -16.826 0.434 27.900 1.00 86.75 254 GLU A CA 1
ATOM 2027 C C . GLU A 1 254 ? -16.518 -1.022 27.525 1.00 86.75 254 GLU A C 1
ATOM 2029 O O . GLU A 1 254 ? -17.411 -1.862 27.444 1.00 86.75 254 GLU A O 1
ATOM 2034 N N . GLY A 1 255 ? -15.236 -1.335 27.354 1.00 88.62 255 GLY A N 1
ATOM 2035 C CA . GLY A 1 255 ? -14.760 -2.696 27.126 1.00 88.62 255 GLY A CA 1
ATOM 2036 C C . GLY A 1 255 ? -14.325 -2.972 25.683 1.00 88.62 255 GLY A C 1
ATOM 2037 O O . GLY A 1 255 ? -14.623 -2.189 24.780 1.00 88.62 255 GLY A O 1
ATOM 2038 N N . PRO A 1 256 ? -13.611 -4.088 25.462 1.00 91.12 256 PRO A N 1
ATOM 2039 C CA . PRO A 1 256 ? -12.994 -4.414 24.178 1.00 91.12 256 PRO A CA 1
ATOM 2040 C C . PRO A 1 256 ? -13.963 -4.406 22.991 1.00 91.12 256 PRO A C 1
ATOM 2042 O O . PRO A 1 256 ? -13.611 -3.915 21.918 1.00 91.12 256 PRO A O 1
ATOM 2045 N N . VAL A 1 257 ? -15.188 -4.919 23.159 1.00 92.12 257 VAL A N 1
ATOM 2046 C CA . VAL A 1 257 ? -16.178 -4.932 22.071 1.00 92.12 257 VAL A CA 1
ATOM 2047 C C . VAL A 1 257 ? -16.678 -3.518 21.788 1.00 92.12 257 VAL A C 1
ATOM 2049 O O . VAL A 1 257 ? -16.724 -3.122 20.628 1.00 92.12 257 VAL A O 1
ATOM 2052 N N . ALA A 1 258 ? -16.983 -2.727 22.819 1.00 90.69 258 ALA A N 1
ATOM 2053 C CA . ALA A 1 258 ? -17.438 -1.347 22.647 1.00 90.69 258 ALA A CA 1
ATOM 2054 C C . ALA A 1 258 ? -16.357 -0.447 22.015 1.00 90.69 258 ALA A C 1
ATOM 2056 O O . ALA A 1 258 ? -16.660 0.383 21.155 1.00 90.69 258 ALA A O 1
ATOM 2057 N N . GLU A 1 259 ? -15.087 -0.632 22.389 1.00 89.88 259 GLU A N 1
ATOM 2058 C CA . GLU A 1 259 ? -13.944 0.043 21.760 1.00 89.88 259 GLU A CA 1
ATOM 2059 C C . GLU A 1 259 ? -13.807 -0.347 20.286 1.00 89.88 259 GLU A C 1
ATOM 2061 O O . GLU A 1 259 ? -13.630 0.520 19.424 1.00 89.88 259 GLU A O 1
ATOM 2066 N N . TRP A 1 260 ? -13.964 -1.636 19.975 1.00 91.88 260 TRP A N 1
ATOM 2067 C CA . TRP A 1 260 ? -13.974 -2.114 18.598 1.00 91.88 260 TRP A CA 1
ATOM 2068 C C . TRP A 1 260 ? -15.134 -1.502 17.795 1.00 91.88 260 TRP A C 1
ATOM 2070 O O . TRP A 1 260 ? -14.917 -0.980 16.702 1.00 91.88 260 TRP A O 1
ATOM 2080 N N . GLU A 1 261 ? -16.356 -1.485 18.329 1.00 91.88 261 GLU A N 1
ATOM 2081 C CA . GLU A 1 261 ? -17.521 -0.890 17.659 1.00 91.88 261 GLU A CA 1
ATOM 2082 C C . GLU A 1 261 ? -17.335 0.617 17.426 1.00 91.88 261 GLU A C 1
ATOM 2084 O O . GLU A 1 261 ? -17.638 1.127 16.342 1.00 91.88 261 GLU A O 1
ATOM 2089 N N . LYS A 1 262 ? -16.756 1.334 18.393 1.00 88.81 262 LYS A N 1
ATOM 2090 C CA . LYS A 1 262 ? -16.412 2.753 18.249 1.00 88.81 262 LYS A CA 1
ATOM 2091 C C . LYS A 1 262 ? -15.404 2.996 17.120 1.00 88.81 262 LYS A C 1
ATOM 2093 O O . LYS A 1 262 ? -15.518 3.995 16.409 1.00 88.81 262 LYS A O 1
ATOM 2098 N N . GLU A 1 263 ? -14.419 2.121 16.945 1.00 86.94 263 GLU A N 1
ATOM 2099 C CA . GLU A 1 263 ? -13.414 2.270 15.887 1.00 86.94 263 GLU A CA 1
ATOM 2100 C C . GLU A 1 263 ? -13.921 1.836 14.509 1.00 86.94 263 GLU A C 1
ATOM 2102 O O . GLU A 1 263 ? -13.641 2.507 13.515 1.00 86.94 263 GLU A O 1
ATOM 2107 N N . TRP A 1 264 ? -14.669 0.739 14.417 1.00 90.44 264 TRP A N 1
ATOM 2108 C CA . TRP A 1 264 ? -15.013 0.107 13.138 1.00 90.44 264 TRP A CA 1
ATOM 2109 C C . TRP A 1 264 ? -16.416 0.454 12.630 1.00 90.44 264 TRP A C 1
ATOM 2111 O O . TRP A 1 264 ? -16.593 0.585 11.417 1.00 90.44 264 TRP A O 1
ATOM 2121 N N . ILE A 1 265 ? -17.389 0.636 13.529 1.00 90.56 265 ILE A N 1
ATOM 2122 C CA . ILE A 1 265 ? -18.785 0.937 13.177 1.00 90.56 265 ILE A CA 1
ATOM 2123 C C . ILE A 1 265 ? -19.032 2.442 13.212 1.00 90.56 265 ILE A C 1
ATOM 2125 O O . ILE A 1 265 ? -19.433 3.027 12.209 1.00 90.56 265 ILE A O 1
ATOM 2129 N N . ALA A 1 266 ? -18.737 3.108 14.334 1.00 85.94 266 ALA A N 1
ATOM 2130 C CA . ALA A 1 266 ? -19.025 4.541 14.477 1.00 85.94 266 ALA A CA 1
ATOM 2131 C C . ALA A 1 266 ? -18.212 5.425 13.508 1.00 85.94 266 ALA A C 1
ATOM 2133 O O . ALA A 1 266 ? -18.557 6.583 13.280 1.00 85.94 266 ALA A O 1
ATOM 2134 N N . SER A 1 267 ? -17.152 4.878 12.909 1.00 83.12 267 SER A N 1
ATOM 2135 C CA . SER A 1 267 ? -16.370 5.520 11.850 1.00 83.12 267 SER A CA 1
ATOM 2136 C C . SER A 1 267 ? -16.973 5.411 10.445 1.00 83.12 267 SER A C 1
ATOM 2138 O O . SER A 1 267 ? -16.416 5.980 9.505 1.00 83.12 267 SER A O 1
ATOM 2140 N N . GLY A 1 268 ? -18.070 4.666 10.287 1.00 87.50 268 GLY A N 1
ATOM 2141 C CA . GLY A 1 268 ? -18.779 4.470 9.024 1.00 87.50 268 GLY A CA 1
ATOM 2142 C C . GLY A 1 268 ? -18.194 3.389 8.114 1.00 87.50 268 GLY A C 1
ATOM 2143 O O . GLY A 1 268 ? -18.768 3.121 7.066 1.00 87.50 268 GLY A O 1
ATOM 2144 N N . PHE A 1 269 ? -17.079 2.743 8.475 1.00 90.75 269 PHE A N 1
ATOM 2145 C CA . PHE A 1 269 ? -16.465 1.695 7.643 1.00 90.75 269 PHE A CA 1
ATOM 2146 C C . PHE A 1 269 ? -17.288 0.412 7.570 1.00 90.75 269 PHE A C 1
ATOM 2148 O O . PHE A 1 269 ? -17.263 -0.285 6.548 1.00 90.75 269 PHE A O 1
ATOM 2155 N N . PHE A 1 270 ? -17.990 0.103 8.654 1.00 93.75 270 PHE A N 1
ATOM 2156 C CA . PHE A 1 270 ? -18.863 -1.048 8.763 1.00 93.75 270 PHE A CA 1
ATOM 2157 C C . PHE A 1 270 ? -20.189 -0.654 9.393 1.00 93.75 270 PHE A C 1
ATOM 2159 O O . PHE A 1 270 ? -20.259 0.273 10.195 1.00 93.75 270 PHE A O 1
ATOM 2166 N N . ASP A 1 271 ? -21.219 -1.407 9.046 1.00 91.38 271 ASP A N 1
ATOM 2167 C CA . ASP A 1 271 ? -22.499 -1.412 9.736 1.00 91.38 271 ASP A CA 1
ATOM 2168 C C . ASP A 1 271 ? -22.707 -2.794 10.364 1.00 91.38 271 ASP A C 1
ATOM 2170 O O . ASP A 1 271 ? -22.171 -3.800 9.884 1.00 91.38 271 ASP A O 1
ATOM 2174 N N . ASN A 1 272 ? -23.448 -2.847 11.462 1.00 88.12 272 ASN A N 1
ATOM 2175 C CA . ASN A 1 272 ? -23.784 -4.085 12.156 1.00 88.12 272 ASN A CA 1
ATOM 2176 C C . ASN A 1 272 ? -25.304 -4.197 12.190 1.00 88.12 272 ASN A C 1
ATOM 2178 O O . ASN A 1 272 ? -25.965 -3.697 13.101 1.00 88.12 272 ASN A O 1
ATOM 2182 N N . ASP A 1 273 ? -25.844 -4.838 11.159 1.00 82.00 273 ASP A N 1
ATOM 2183 C CA . ASP A 1 273 ? -27.273 -5.067 11.011 1.00 82.00 273 ASP A CA 1
ATOM 2184 C C . ASP A 1 273 ? -27.653 -6.489 11.466 1.00 82.00 273 ASP A C 1
ATOM 2186 O O . ASP A 1 273 ? -26.835 -7.264 11.967 1.00 82.00 273 ASP A O 1
ATOM 2190 N N . MET A 1 274 ? -28.927 -6.859 11.303 1.00 69.38 274 MET A N 1
ATOM 2191 C CA . MET A 1 274 ? -29.393 -8.203 11.669 1.00 69.38 274 MET A CA 1
ATOM 2192 C C . MET A 1 274 ? -28.804 -9.326 10.795 1.00 69.38 274 MET A C 1
ATOM 2194 O O . MET A 1 274 ? -28.911 -10.492 11.174 1.00 69.38 274 MET A O 1
ATOM 2198 N N . ALA A 1 275 ? -28.214 -9.008 9.637 1.00 71.19 275 ALA A N 1
ATOM 2199 C CA . ALA A 1 275 ? -27.543 -9.966 8.759 1.00 71.19 275 ALA A CA 1
ATOM 2200 C C . ALA A 1 275 ? -26.052 -10.136 9.106 1.00 71.19 275 ALA A C 1
ATOM 2202 O O . ALA A 1 275 ? -25.435 -11.119 8.684 1.00 71.19 275 ALA A O 1
ATOM 2203 N N . GLY A 1 276 ? -25.493 -9.234 9.913 1.00 83.81 276 GLY A N 1
ATOM 2204 C CA . GLY A 1 276 ? -24.150 -9.313 10.464 1.00 83.81 276 GLY A CA 1
ATOM 2205 C C . GLY A 1 276 ? -23.331 -8.058 10.182 1.00 83.81 276 GLY A C 1
ATOM 2206 O O . GLY A 1 276 ? -23.850 -6.972 9.945 1.00 83.81 276 GLY A O 1
ATOM 2207 N N . LEU A 1 277 ? -22.008 -8.213 10.240 1.00 91.19 277 LEU A N 1
ATOM 2208 C CA . LEU A 1 277 ? -21.088 -7.120 9.951 1.00 91.19 277 LEU A CA 1
ATOM 2209 C C . LEU A 1 277 ? -20.983 -6.908 8.435 1.00 91.19 277 LEU A C 1
ATOM 2211 O O . LEU A 1 277 ? -20.519 -7.799 7.722 1.00 91.19 277 LEU A O 1
ATOM 2215 N N . THR A 1 278 ? -21.356 -5.725 7.955 1.00 92.69 278 THR A N 1
ATOM 2216 C CA . THR A 1 278 ? -21.363 -5.382 6.528 1.00 92.69 278 THR A CA 1
ATOM 2217 C C . THR A 1 278 ? -20.395 -4.237 6.246 1.00 92.69 278 THR A C 1
ATOM 2219 O O . THR A 1 278 ? -20.427 -3.209 6.911 1.00 92.69 278 THR A O 1
ATOM 2222 N N . CYS A 1 279 ? -19.514 -4.398 5.253 1.00 94.56 279 CYS A N 1
ATOM 2223 C CA . CYS A 1 279 ? -18.578 -3.346 4.845 1.00 94.56 279 CYS A CA 1
ATOM 2224 C C . CYS A 1 279 ? -19.292 -2.258 4.029 1.00 94.56 279 CYS A C 1
ATOM 2226 O O . CYS A 1 279 ? -19.834 -2.551 2.958 1.00 94.56 279 CYS A O 1
ATOM 2228 N N . CYS A 1 280 ? -19.213 -1.013 4.501 1.00 94.69 280 CYS A N 1
ATOM 2229 C CA . CYS A 1 280 ? -19.864 0.157 3.906 1.00 94.69 280 CYS A CA 1
ATOM 2230 C C . CYS A 1 280 ? -19.078 0.789 2.750 1.00 94.69 280 CYS A C 1
ATOM 2232 O O . CYS A 1 280 ? -19.592 1.677 2.073 1.00 94.69 280 CYS A O 1
ATOM 2234 N N . LEU A 1 281 ? -17.843 0.338 2.490 1.00 95.06 281 LEU A N 1
ATOM 2235 C CA . LEU A 1 281 ? -17.133 0.745 1.278 1.00 95.06 281 LEU A CA 1
ATOM 2236 C C . LEU A 1 281 ? -17.924 0.298 0.034 1.00 95.06 281 LEU A C 1
ATOM 2238 O O . LEU A 1 281 ? -18.428 -0.836 0.022 1.00 95.06 281 LEU A O 1
ATOM 2242 N N . PRO A 1 282 ? -17.964 1.123 -1.034 1.00 96.12 282 PRO A N 1
ATOM 2243 C CA . PRO A 1 282 ? -18.627 0.777 -2.287 1.00 96.12 282 PRO A CA 1
ATOM 2244 C C . PRO A 1 282 ? -18.271 -0.635 -2.775 1.00 96.12 282 PRO A C 1
ATOM 2246 O O . PRO A 1 282 ? -17.131 -1.085 -2.664 1.00 96.12 282 PRO A O 1
ATOM 2249 N N . ALA A 1 283 ? -19.255 -1.372 -3.292 1.00 95.12 283 ALA A N 1
ATOM 2250 C CA . ALA A 1 283 ? -19.063 -2.781 -3.644 1.00 95.12 283 ALA A CA 1
ATOM 2251 C C . ALA A 1 283 ? -18.063 -2.960 -4.795 1.00 95.12 283 ALA A C 1
ATOM 2253 O O . ALA A 1 283 ? -17.311 -3.938 -4.827 1.00 95.12 283 ALA A O 1
ATOM 2254 N N . THR A 1 284 ? -18.034 -2.008 -5.729 1.00 96.00 284 THR A N 1
ATOM 2255 C CA . THR A 1 284 ? -17.119 -2.014 -6.867 1.00 96.00 284 THR A CA 1
ATOM 2256 C C . THR A 1 284 ? -16.403 -0.676 -7.015 1.00 96.00 284 THR A C 1
ATOM 2258 O O . THR A 1 284 ? -16.899 0.370 -6.602 1.00 96.00 284 THR A O 1
ATOM 2261 N N . SER A 1 285 ? -15.251 -0.681 -7.693 1.00 94.00 285 SER A N 1
ATOM 2262 C CA . SER A 1 285 ? -14.515 0.553 -8.003 1.00 94.00 285 SER A CA 1
ATOM 2263 C C . SER A 1 285 ? -15.330 1.537 -8.857 1.00 94.00 285 SER A C 1
ATOM 2265 O O . SER A 1 285 ? -15.035 2.730 -8.865 1.00 94.00 285 SER A O 1
ATOM 2267 N N . ARG A 1 286 ? -16.353 1.050 -9.578 1.00 93.12 286 ARG A N 1
ATOM 2268 C CA . ARG A 1 286 ? -17.250 1.870 -10.409 1.00 93.12 286 ARG A CA 1
ATOM 2269 C C . ARG A 1 286 ? -18.222 2.707 -9.592 1.00 93.12 286 ARG A C 1
ATOM 2271 O O . ARG A 1 286 ? -18.637 3.762 -10.054 1.00 93.12 286 ARG A O 1
ATOM 2278 N N . ASP A 1 287 ? -18.542 2.241 -8.392 1.00 94.62 287 ASP A N 1
ATOM 2279 C CA . ASP A 1 287 ? -19.476 2.902 -7.483 1.00 94.62 287 ASP A CA 1
ATOM 2280 C C . ASP A 1 287 ? -18.787 4.016 -6.675 1.00 94.62 287 ASP A C 1
ATOM 2282 O O . ASP A 1 287 ? -19.445 4.805 -6.003 1.00 94.62 287 ASP A O 1
ATOM 2286 N N . VAL A 1 288 ? -17.454 4.115 -6.757 1.00 92.44 288 VAL A N 1
ATOM 2287 C CA . VAL A 1 288 ? -16.686 5.197 -6.136 1.00 92.44 288 VAL A CA 1
ATOM 2288 C C . VAL A 1 288 ? -16.825 6.463 -6.979 1.00 92.44 288 VAL A C 1
ATOM 2290 O O . VAL A 1 288 ? -16.269 6.583 -8.077 1.00 92.44 288 VAL A O 1
ATOM 2293 N N . GLN A 1 289 ? -17.575 7.427 -6.450 1.00 87.94 289 GLN A N 1
ATOM 2294 C CA . GLN A 1 289 ? -17.866 8.684 -7.128 1.00 87.94 289 GLN A CA 1
ATOM 2295 C C . GLN A 1 289 ? -16.582 9.471 -7.411 1.00 87.94 289 GLN A C 1
ATOM 2297 O O . GLN A 1 289 ? -15.748 9.632 -6.523 1.00 87.94 289 GLN A O 1
ATOM 2302 N N . SER A 1 290 ? -16.450 10.006 -8.628 1.00 87.88 290 SER A N 1
ATOM 2303 C CA . SER A 1 290 ? -15.304 10.813 -9.084 1.00 87.88 290 SER A CA 1
ATOM 2304 C C . SER A 1 290 ? -13.946 10.091 -9.088 1.00 87.88 290 SER A C 1
ATOM 2306 O O . SER A 1 290 ? -12.914 10.754 -9.187 1.00 87.88 290 SER A O 1
ATOM 2308 N N . ALA A 1 291 ? -13.911 8.757 -8.980 1.00 90.56 291 ALA A N 1
ATOM 2309 C CA . ALA A 1 291 ? -12.662 8.009 -9.104 1.00 90.56 291 ALA A CA 1
ATOM 2310 C C . ALA A 1 291 ? -12.136 8.049 -10.548 1.00 90.56 291 ALA A C 1
ATOM 2312 O O . ALA A 1 291 ? -12.860 7.732 -11.497 1.00 90.56 291 ALA A O 1
ATOM 2313 N N . GLU A 1 292 ? -10.855 8.379 -10.723 1.00 91.00 292 GLU A N 1
ATOM 2314 C CA . GLU A 1 292 ? -10.252 8.580 -12.052 1.00 91.00 292 GLU A CA 1
ATOM 2315 C C . GLU A 1 292 ? -10.311 7.314 -12.907 1.00 91.00 292 GLU A C 1
ATOM 2317 O O . GLU A 1 292 ? -10.523 7.379 -14.117 1.00 91.00 292 GLU A O 1
ATOM 2322 N N . VAL A 1 293 ? -10.183 6.140 -12.283 1.00 89.44 293 VAL A N 1
ATOM 2323 C CA . VAL A 1 293 ? -10.245 4.848 -12.982 1.00 89.44 293 VAL A CA 1
ATOM 2324 C C . VAL A 1 293 ? -11.535 4.673 -13.798 1.00 89.44 293 VAL A C 1
ATOM 2326 O O . VAL A 1 293 ? -11.512 3.996 -14.825 1.00 89.44 293 VAL A O 1
ATOM 2329 N N . ASN A 1 294 ? -12.634 5.320 -13.399 1.00 88.69 294 ASN A N 1
ATOM 2330 C CA . ASN A 1 294 ? -13.927 5.245 -14.084 1.00 88.69 294 ASN A CA 1
ATOM 2331 C C . ASN A 1 294 ? -14.005 6.144 -15.329 1.00 88.69 294 ASN A C 1
ATOM 2333 O O . ASN A 1 294 ? -14.914 5.988 -16.145 1.00 88.69 294 ASN A O 1
ATOM 2337 N N . HIS A 1 295 ? -13.049 7.059 -15.495 1.00 86.38 295 HIS A N 1
ATOM 2338 C CA . HIS A 1 295 ? -12.967 8.004 -16.611 1.00 86.38 295 HIS A CA 1
ATOM 2339 C C . HIS A 1 295 ? -11.811 7.696 -17.574 1.00 86.38 295 HIS A C 1
ATOM 2341 O O . HIS A 1 295 ? -11.713 8.292 -18.648 1.00 86.38 295 HIS A O 1
ATOM 2347 N N . VAL A 1 296 ? -10.939 6.750 -17.218 1.00 84.75 296 VAL A N 1
ATOM 2348 C CA . VAL A 1 296 ? -9.807 6.331 -18.047 1.00 84.75 296 VAL A CA 1
ATOM 2349 C C . VAL A 1 296 ? -10.235 5.242 -19.027 1.00 84.75 296 VAL A C 1
ATOM 2351 O O . VAL A 1 296 ? -10.836 4.236 -18.656 1.00 84.75 296 VAL A O 1
ATOM 2354 N N . ASN A 1 297 ? -9.851 5.404 -20.295 1.00 81.44 297 ASN A N 1
ATOM 2355 C CA . ASN A 1 297 ? -10.039 4.360 -21.296 1.00 81.44 297 ASN A CA 1
ATOM 2356 C C . ASN A 1 297 ? -9.213 3.122 -20.938 1.00 81.44 297 ASN A C 1
ATOM 2358 O O . ASN A 1 297 ? -7.994 3.199 -20.749 1.00 81.44 297 ASN A O 1
ATOM 2362 N N . ALA A 1 298 ? -9.876 1.968 -20.901 1.00 82.50 298 ALA A N 1
ATOM 2363 C CA . ALA A 1 298 ? -9.195 0.696 -20.750 1.00 82.50 298 ALA A CA 1
ATOM 2364 C C . ALA A 1 298 ? -8.232 0.469 -21.927 1.00 82.50 298 ALA A C 1
ATOM 2366 O O . ALA A 1 298 ? -8.566 0.712 -23.088 1.00 82.50 298 ALA A O 1
ATOM 2367 N N . LYS A 1 299 ? -7.035 -0.022 -21.617 1.00 82.94 299 LYS A N 1
ATOM 2368 C CA . LYS A 1 299 ? -6.048 -0.473 -22.592 1.00 82.94 299 LYS A CA 1
ATOM 2369 C C . LYS A 1 299 ? -6.000 -1.988 -22.577 1.00 82.94 299 LYS A C 1
ATOM 2371 O O . LYS A 1 299 ? -5.770 -2.595 -21.530 1.00 82.94 299 LYS A O 1
ATOM 2376 N N . THR A 1 300 ? -6.193 -2.581 -23.747 1.00 81.25 300 THR A N 1
ATOM 2377 C CA . THR A 1 300 ? -6.001 -4.012 -23.963 1.00 81.25 300 THR A CA 1
ATOM 2378 C C . THR A 1 300 ? -4.617 -4.241 -24.543 1.00 81.25 300 THR A C 1
ATOM 2380 O O . THR A 1 300 ? -4.255 -3.641 -25.553 1.00 81.25 300 THR A O 1
ATOM 2383 N N . ILE A 1 301 ? -3.853 -5.115 -23.901 1.00 80.38 301 ILE A N 1
ATOM 2384 C CA . ILE A 1 301 ? -2.518 -5.524 -24.322 1.00 80.38 301 ILE A CA 1
ATOM 2385 C C . ILE A 1 301 ? -2.589 -6.986 -24.718 1.00 80.38 301 ILE A C 1
ATOM 2387 O O . ILE A 1 301 ? -3.078 -7.816 -23.953 1.00 80.38 301 ILE A O 1
ATOM 2391 N N . ALA A 1 302 ? -2.097 -7.288 -25.911 1.00 74.56 302 ALA A N 1
ATOM 2392 C CA . ALA A 1 302 ? -1.908 -8.648 -26.372 1.00 74.56 302 ALA A CA 1
ATOM 2393 C C . ALA A 1 302 ? -0.448 -9.046 -26.143 1.00 74.56 302 ALA A C 1
ATOM 2395 O O . ALA A 1 302 ? 0.453 -8.514 -26.788 1.00 74.56 302 ALA A O 1
ATOM 2396 N N . LEU A 1 303 ? -0.228 -9.960 -25.205 1.00 73.88 303 LEU A N 1
ATOM 2397 C CA . LEU A 1 303 ? 1.066 -10.573 -24.932 1.00 73.88 303 LEU A CA 1
ATOM 2398 C C . LEU A 1 303 ? 1.141 -11.859 -25.754 1.00 73.88 303 LEU A C 1
ATOM 2400 O O . LEU A 1 303 ? 0.248 -12.706 -25.677 1.00 73.88 303 LEU A O 1
ATOM 2404 N N . CYS A 1 304 ? 2.171 -11.970 -26.585 1.00 70.25 304 CYS A N 1
ATOM 2405 C CA . CYS A 1 304 ? 2.356 -13.078 -27.511 1.00 70.25 304 CYS A CA 1
ATOM 2406 C C . CYS A 1 304 ? 3.650 -13.810 -27.161 1.00 70.25 304 CYS A C 1
ATOM 2408 O O . CYS A 1 304 ? 4.720 -13.206 -27.201 1.00 70.25 304 CYS A O 1
ATOM 2410 N N . SER A 1 305 ? 3.557 -15.102 -26.860 1.00 71.00 305 SER A N 1
ATOM 2411 C CA . SER A 1 305 ? 4.709 -15.982 -26.653 1.00 71.00 305 SER A CA 1
ATOM 2412 C C . SER A 1 305 ? 4.708 -17.121 -27.674 1.00 71.00 305 SER A C 1
ATOM 2414 O O . SER A 1 305 ? 3.659 -17.558 -28.156 1.00 71.00 305 SER A O 1
ATOM 2416 N N . LEU A 1 306 ? 5.907 -17.578 -28.042 1.00 71.19 306 LEU A N 1
ATOM 2417 C CA . LEU A 1 306 ? 6.111 -18.729 -28.916 1.00 71.19 306 LEU A CA 1
ATOM 2418 C C . LEU A 1 306 ? 6.558 -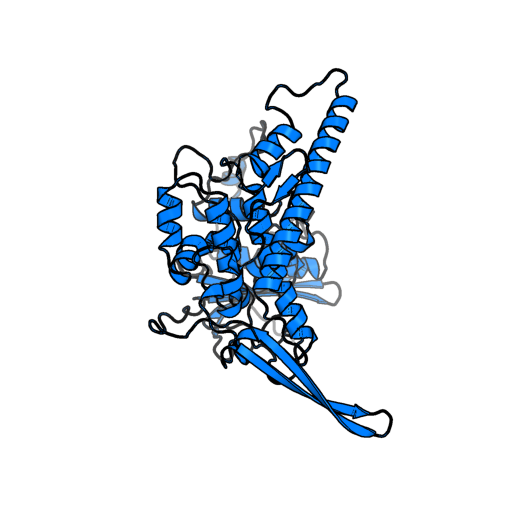19.920 -28.064 1.00 71.19 306 LEU A C 1
ATOM 2420 O O . LEU A 1 306 ? 7.621 -19.895 -27.451 1.00 71.19 306 LEU A O 1
ATOM 2424 N N . GLU A 1 307 ? 5.740 -20.960 -28.050 1.00 77.06 307 GLU A N 1
ATOM 2425 C CA . GLU A 1 307 ? 5.989 -22.245 -27.405 1.00 77.06 307 GLU A CA 1
ATOM 2426 C C . GLU A 1 307 ? 6.182 -23.337 -28.468 1.00 77.06 307 GLU A C 1
ATOM 2428 O O . GLU A 1 307 ? 5.933 -23.128 -29.656 1.00 77.06 307 GLU A O 1
ATOM 2433 N N . HIS A 1 308 ? 6.601 -24.527 -28.042 1.00 78.81 308 HIS A N 1
ATOM 2434 C CA . HIS A 1 308 ? 6.638 -25.715 -28.893 1.00 78.81 308 HIS A CA 1
ATOM 2435 C C . HIS A 1 308 ? 5.729 -26.788 -28.293 1.00 78.81 308 HIS A C 1
ATOM 2437 O O . HIS A 1 308 ? 5.718 -27.000 -27.080 1.00 78.81 308 HIS A O 1
ATOM 2443 N N . ASN A 1 309 ? 4.956 -27.460 -29.140 1.00 82.50 309 ASN A N 1
ATOM 2444 C CA . ASN A 1 309 ? 4.194 -28.642 -28.757 1.00 82.50 309 ASN A CA 1
ATOM 2445 C C . ASN A 1 309 ? 5.139 -29.816 -28.444 1.00 82.50 309 ASN A C 1
ATOM 2447 O O . ASN A 1 309 ? 6.328 -29.787 -28.759 1.00 82.50 309 ASN A O 1
ATOM 2451 N N . VAL A 1 310 ? 4.591 -30.888 -27.863 1.00 84.12 310 VAL A N 1
ATOM 2452 C CA . VAL A 1 310 ? 5.345 -32.119 -27.547 1.00 84.12 310 VAL A CA 1
ATOM 2453 C C . VAL A 1 310 ? 5.980 -32.744 -28.800 1.00 84.12 310 VAL A C 1
ATOM 2455 O O . VAL A 1 310 ? 7.025 -33.380 -28.710 1.00 84.12 310 VAL A O 1
ATOM 2458 N N . ASP A 1 311 ? 5.381 -32.530 -29.973 1.00 88.81 311 ASP A N 1
ATOM 2459 C CA . ASP A 1 311 ? 5.885 -32.977 -31.277 1.00 88.81 311 ASP A CA 1
ATOM 2460 C C . ASP A 1 311 ? 6.894 -32.005 -31.928 1.00 88.81 311 ASP A C 1
ATOM 2462 O O . ASP A 1 311 ? 7.337 -32.237 -33.052 1.00 88.81 311 ASP A O 1
ATOM 2466 N N . GLY A 1 312 ? 7.261 -30.917 -31.242 1.00 84.56 312 GLY A N 1
ATOM 2467 C CA . GLY A 1 312 ? 8.178 -29.888 -31.734 1.00 84.56 312 GLY A CA 1
ATOM 2468 C C . GLY A 1 312 ? 7.544 -28.860 -32.676 1.00 84.56 312 GLY A C 1
ATOM 2469 O O . GLY A 1 312 ? 8.248 -27.960 -33.136 1.00 84.56 312 GLY A O 1
ATOM 2470 N N . SER A 1 313 ? 6.239 -28.941 -32.965 1.00 81.00 313 SER A N 1
ATOM 2471 C CA . SER A 1 313 ? 5.564 -27.930 -33.789 1.00 81.00 313 SER A CA 1
ATOM 2472 C C . SER A 1 313 ? 5.414 -26.594 -33.037 1.00 81.00 313 SER A C 1
ATOM 2474 O O . SER A 1 313 ? 5.139 -26.598 -31.832 1.00 81.00 313 SER A O 1
ATOM 2476 N N . PRO A 1 314 ? 5.595 -25.434 -33.701 1.00 78.12 314 PRO A N 1
ATOM 2477 C CA . PRO A 1 314 ? 5.473 -24.135 -33.049 1.00 78.12 314 PRO A CA 1
ATOM 2478 C C . PRO A 1 314 ? 4.018 -23.855 -32.659 1.00 78.12 314 PRO A C 1
ATOM 2480 O O . PRO A 1 314 ? 3.095 -24.011 -33.461 1.00 78.12 314 PRO A O 1
ATOM 2483 N N . ARG A 1 315 ? 3.815 -23.383 -31.432 1.00 77.56 315 ARG A N 1
ATOM 2484 C CA . ARG A 1 315 ? 2.531 -22.948 -30.886 1.00 77.56 315 ARG A CA 1
ATOM 2485 C C . ARG A 1 315 ? 2.648 -21.492 -30.467 1.00 77.56 315 ARG A C 1
ATOM 2487 O O . ARG A 1 315 ? 3.513 -21.137 -29.681 1.00 77.56 315 ARG A O 1
ATOM 2494 N N . VAL A 1 316 ? 1.746 -20.647 -30.949 1.00 72.25 316 VAL A N 1
ATOM 2495 C CA . VAL A 1 316 ? 1.645 -19.268 -30.462 1.00 72.25 316 VAL A CA 1
ATOM 2496 C C . VAL A 1 316 ? 0.632 -19.224 -29.327 1.00 72.25 316 VAL A C 1
ATOM 2498 O O . VAL A 1 316 ? -0.518 -19.635 -29.504 1.00 72.25 316 VAL A O 1
ATOM 2501 N N . GLN A 1 317 ? 1.043 -18.724 -28.166 1.00 71.56 317 GLN A N 1
ATOM 2502 C CA . GLN A 1 317 ? 0.141 -18.423 -27.066 1.00 71.56 317 GLN A CA 1
ATOM 2503 C C . GLN A 1 317 ? -0.117 -16.914 -27.033 1.00 71.56 317 GLN A C 1
ATOM 2505 O O . GLN A 1 317 ? 0.798 -16.104 -26.917 1.00 71.56 317 GLN A O 1
ATOM 2510 N N . LEU A 1 318 ? -1.395 -16.549 -27.140 1.00 72.06 318 LEU A N 1
ATOM 2511 C CA . LEU A 1 318 ? -1.861 -15.173 -27.032 1.00 72.06 318 LEU A CA 1
ATOM 2512 C C . LEU A 1 318 ? -2.592 -15.000 -25.703 1.00 72.06 318 LEU A C 1
ATOM 2514 O O . LEU A 1 318 ? -3.559 -15.714 -25.428 1.00 72.06 318 LEU A O 1
ATOM 2518 N N . ARG A 1 319 ? -2.159 -14.037 -24.893 1.00 76.06 319 ARG A N 1
ATOM 2519 C CA . ARG A 1 319 ? -2.817 -13.663 -23.638 1.00 76.06 319 ARG A CA 1
ATOM 2520 C C . ARG A 1 319 ? -3.206 -12.192 -23.689 1.00 76.06 319 ARG A C 1
ATOM 2522 O O . ARG A 1 319 ? -2.419 -11.341 -24.089 1.00 76.06 319 ARG A O 1
ATOM 2529 N N . LEU A 1 320 ? -4.441 -11.898 -23.295 1.00 76.38 320 LEU A N 1
ATOM 2530 C CA . LEU A 1 320 ? -4.965 -10.536 -23.264 1.00 76.38 320 LEU A CA 1
ATOM 2531 C C . LEU A 1 320 ? -4.952 -10.018 -21.828 1.00 76.38 320 LEU A C 1
ATOM 2533 O O . LEU A 1 320 ? -5.576 -10.610 -20.948 1.00 76.38 320 LEU A O 1
ATOM 2537 N N . ALA A 1 321 ? -4.280 -8.895 -21.607 1.00 80.12 321 ALA A N 1
ATOM 2538 C CA . ALA A 1 321 ? -4.338 -8.147 -20.361 1.00 80.12 321 ALA A CA 1
ATOM 2539 C C . ALA A 1 321 ? -5.145 -6.863 -20.566 1.00 80.12 321 ALA A C 1
ATOM 2541 O O . ALA A 1 321 ? -5.047 -6.214 -21.607 1.00 80.12 321 ALA A O 1
ATOM 2542 N N . VAL A 1 322 ? -5.941 -6.484 -19.567 1.00 82.69 322 VAL A N 1
ATOM 2543 C CA . VAL A 1 322 ? -6.709 -5.234 -19.577 1.00 82.69 322 VAL A CA 1
ATOM 2544 C C . VAL A 1 322 ? -6.289 -4.404 -18.377 1.00 82.69 322 VAL A C 1
ATOM 2546 O O . VAL A 1 322 ? -6.394 -4.863 -17.240 1.00 82.69 322 VAL A O 1
ATOM 2549 N N . GLY A 1 323 ? -5.823 -3.188 -18.632 1.00 84.38 323 GLY A N 1
ATOM 2550 C CA . GLY A 1 323 ? -5.421 -2.238 -17.602 1.00 84.38 323 GLY A CA 1
ATOM 2551 C C . GLY A 1 323 ? -5.924 -0.832 -17.895 1.00 84.38 323 GLY A C 1
ATOM 2552 O O . GLY A 1 323 ? -6.536 -0.574 -18.929 1.00 84.38 323 GLY A O 1
ATOM 2553 N N . ALA A 1 324 ? -5.641 0.088 -16.983 1.00 84.12 324 ALA A N 1
ATOM 2554 C CA . ALA A 1 324 ? -5.908 1.511 -17.149 1.00 84.12 324 ALA A CA 1
ATOM 2555 C C . ALA A 1 324 ? -4.600 2.286 -16.940 1.00 84.12 324 ALA A C 1
ATOM 2557 O O . ALA A 1 324 ? -3.823 1.968 -16.041 1.00 84.12 324 ALA A O 1
ATOM 2558 N N . CYS A 1 325 ? -4.345 3.290 -17.777 1.00 81.50 325 CYS A N 1
ATOM 2559 C CA . CYS A 1 325 ? -3.246 4.243 -17.599 1.00 81.50 325 CYS A CA 1
ATOM 2560 C C . CYS A 1 325 ? -3.829 5.642 -17.844 1.00 81.50 325 CYS A C 1
ATOM 2562 O O . CYS A 1 325 ? -4.425 5.847 -18.906 1.00 81.50 325 CYS A O 1
ATOM 2564 N N . PRO A 1 326 ? -3.708 6.584 -16.892 1.00 79.31 326 PRO A N 1
ATOM 2565 C CA . PRO A 1 326 ? -4.327 7.897 -17.025 1.00 79.31 326 PRO A CA 1
ATOM 2566 C C . PRO A 1 326 ? -3.718 8.672 -18.199 1.00 79.31 326 PRO A C 1
ATOM 2568 O O . PRO A 1 326 ? -2.524 8.547 -18.494 1.00 79.31 326 PRO A O 1
ATOM 2571 N N . SER A 1 327 ? -4.536 9.487 -18.871 1.00 65.56 327 SER A N 1
ATOM 2572 C CA . SER A 1 327 ? -4.097 10.295 -20.013 1.00 65.56 327 SER A CA 1
ATOM 2573 C C . SER A 1 327 ? -2.954 11.231 -19.610 1.00 65.56 327 SER A C 1
ATOM 2575 O O . SER A 1 327 ? -3.044 12.007 -18.656 1.00 65.56 327 SER A O 1
ATOM 2577 N N . THR A 1 328 ? -1.859 11.183 -20.365 1.00 55.03 328 THR A N 1
ATOM 2578 C CA . THR A 1 328 ? -0.630 11.965 -20.159 1.00 55.03 328 THR A CA 1
ATOM 2579 C C . THR A 1 328 ? -0.771 13.438 -20.553 1.00 55.03 328 THR A C 1
ATOM 2581 O O . THR A 1 328 ? 0.175 14.013 -21.086 1.00 55.03 328 THR A O 1
ATOM 2584 N N . ALA A 1 329 ? -1.911 14.085 -20.283 1.00 41.88 329 ALA A N 1
ATOM 2585 C CA . ALA A 1 329 ? -1.948 15.544 -20.269 1.00 41.88 329 ALA A CA 1
ATOM 2586 C C . ALA A 1 329 ? -0.989 16.011 -19.158 1.00 41.88 329 ALA A C 1
ATOM 2588 O O . ALA A 1 329 ? -1.285 15.936 -17.958 1.00 41.88 329 ALA A O 1
ATOM 2589 N N . LEU A 1 330 ? 0.228 16.344 -19.587 1.00 42.38 330 LEU A N 1
ATOM 2590 C CA . LEU A 1 330 ? 1.309 16.869 -18.773 1.00 42.38 330 LEU A CA 1
ATOM 2591 C C . LEU A 1 330 ? 0.886 18.238 -18.242 1.00 42.38 330 LEU A C 1
ATOM 2593 O O . LEU A 1 330 ? 0.516 19.110 -19.025 1.00 42.38 330 LEU A O 1
ATOM 2597 N N . PRO A 1 331 ? 1.145 18.509 -16.966 1.00 32.78 331 PRO A N 1
ATOM 2598 C CA . PRO A 1 331 ? 1.914 19.670 -16.606 1.00 32.78 331 PRO A CA 1
ATOM 2599 C C . PRO A 1 331 ? 3.352 19.188 -16.468 1.00 32.78 331 PRO A C 1
ATOM 2601 O O . PRO A 1 331 ? 3.624 18.267 -15.708 1.00 32.78 331 PRO A O 1
ATOM 2604 N N . VAL A 1 332 ? 4.216 19.782 -17.290 1.00 31.56 332 VAL A N 1
ATOM 2605 C CA . VAL A 1 332 ? 5.654 20.001 -17.102 1.00 31.56 332 VAL A CA 1
ATOM 2606 C C . VAL A 1 332 ? 6.389 18.948 -16.264 1.00 31.56 332 VAL A C 1
ATOM 2608 O O . VAL A 1 332 ? 6.174 18.829 -15.064 1.00 31.56 332 VAL A O 1
ATOM 2611 N N . ALA A 1 333 ? 7.376 18.285 -16.870 1.00 41.44 333 ALA A N 1
ATOM 2612 C CA . ALA A 1 333 ? 8.493 17.729 -16.115 1.00 41.44 333 ALA A CA 1
ATOM 2613 C C . ALA A 1 333 ? 9.039 18.798 -15.148 1.00 41.44 333 ALA A C 1
ATOM 2615 O O . ALA A 1 333 ? 9.754 19.701 -15.568 1.00 41.44 333 ALA A O 1
ATOM 2616 N N . ARG A 1 334 ? 8.653 18.752 -13.875 1.00 31.53 334 ARG A N 1
ATOM 2617 C CA . ARG A 1 334 ? 9.106 19.666 -12.823 1.00 31.53 334 ARG A CA 1
ATOM 2618 C C . ARG A 1 334 ? 8.944 18.941 -11.492 1.00 31.53 334 ARG A C 1
ATOM 2620 O O . ARG A 1 334 ? 7.834 18.566 -11.153 1.00 31.53 334 ARG A O 1
ATOM 2627 N N . ALA A 1 335 ? 9.961 18.710 -10.681 1.00 35.38 335 ALA A N 1
ATOM 2628 C CA . ALA A 1 335 ? 11.399 18.777 -10.881 1.00 35.38 335 ALA A CA 1
ATOM 2629 C C . ALA A 1 335 ? 11.909 17.332 -10.945 1.00 35.38 335 ALA A C 1
ATOM 2631 O O . ALA A 1 335 ? 11.279 16.440 -10.373 1.00 35.38 335 ALA A O 1
ATOM 2632 N N . GLY A 1 336 ? 13.048 17.089 -11.600 1.00 35.75 336 GLY A N 1
ATOM 2633 C CA . GLY A 1 336 ? 13.822 15.903 -11.249 1.00 35.75 336 GLY A CA 1
ATOM 2634 C C . GLY A 1 336 ? 13.902 15.874 -9.728 1.00 35.75 336 GLY A C 1
ATOM 2635 O O . GLY A 1 336 ? 14.179 16.907 -9.117 1.00 35.75 336 GLY A O 1
ATOM 2636 N N . CYS A 1 337 ? 13.537 14.752 -9.108 1.00 39.25 337 CYS A N 1
ATOM 2637 C CA . CYS A 1 337 ? 13.883 14.565 -7.715 1.00 39.25 337 CYS A CA 1
ATOM 2638 C C . CYS A 1 337 ? 15.396 14.725 -7.706 1.00 39.25 337 CYS A C 1
ATOM 2640 O O . CYS A 1 337 ? 16.078 13.854 -8.246 1.00 39.25 337 CYS A O 1
ATOM 2642 N N . SER A 1 338 ? 15.899 15.883 -7.257 1.00 49.66 338 SER A N 1
ATOM 2643 C CA . SER A 1 338 ? 17.336 16.100 -7.240 1.00 49.66 338 SER A CA 1
ATOM 2644 C C . SER A 1 338 ? 17.896 14.893 -6.497 1.00 49.66 338 SER A C 1
ATOM 2646 O O . SER A 1 338 ? 17.297 14.534 -5.464 1.00 49.66 338 SER A O 1
ATOM 2648 N N . PRO A 1 339 ? 18.908 14.207 -7.054 1.00 57.12 339 PRO A N 1
ATOM 2649 C CA . PRO A 1 339 ? 19.516 13.065 -6.392 1.00 57.12 339 PRO A CA 1
ATOM 2650 C C . PRO A 1 339 ? 19.805 13.430 -4.931 1.00 57.12 339 PRO A C 1
ATOM 2652 O O . PRO A 1 339 ? 19.947 14.623 -4.625 1.00 57.12 339 PRO A O 1
ATOM 2655 N N . PRO A 1 340 ? 19.787 12.449 -4.014 1.00 64.50 340 PRO A N 1
ATOM 2656 C CA . PRO A 1 340 ? 20.144 12.738 -2.636 1.00 64.50 340 PRO A CA 1
ATOM 2657 C C . PRO A 1 340 ? 21.485 13.473 -2.630 1.00 64.50 340 PRO A C 1
ATOM 2659 O O . PRO A 1 340 ? 22.381 13.163 -3.418 1.00 64.50 340 PRO A O 1
ATOM 2662 N N . ASP A 1 341 ? 21.582 14.487 -1.778 1.00 76.88 341 ASP A N 1
ATOM 2663 C CA . ASP A 1 341 ? 22.772 15.327 -1.668 1.00 76.88 341 ASP A CA 1
ATOM 2664 C C . ASP A 1 341 ? 23.988 14.475 -1.258 1.00 76.88 341 ASP A C 1
ATOM 2666 O O . ASP A 1 341 ? 25.133 14.837 -1.519 1.00 76.88 341 ASP A O 1
ATOM 2670 N N . TRP A 1 342 ? 23.733 13.309 -0.655 1.00 83.25 342 TRP A N 1
ATOM 2671 C CA . TRP A 1 342 ? 24.715 12.271 -0.377 1.00 83.25 342 TRP A CA 1
ATOM 2672 C C . TRP A 1 342 ? 24.060 10.884 -0.254 1.00 83.25 342 TRP A C 1
ATOM 2674 O O . TRP A 1 342 ? 22.919 10.741 0.185 1.00 83.25 342 TRP A O 1
ATOM 2684 N N . THR A 1 343 ? 24.814 9.840 -0.583 1.00 85.19 343 THR A N 1
ATOM 2685 C CA . THR A 1 343 ? 24.438 8.432 -0.371 1.00 85.19 343 THR A CA 1
ATOM 2686 C C . THR A 1 343 ? 25.507 7.786 0.504 1.00 85.19 343 THR A C 1
ATOM 2688 O O . THR A 1 343 ? 26.687 8.074 0.324 1.00 85.19 343 THR A O 1
ATOM 2691 N N . VAL A 1 344 ? 25.133 6.940 1.463 1.00 86.25 344 VAL A N 1
ATOM 2692 C CA . VAL A 1 344 ? 26.090 6.158 2.259 1.00 86.25 344 VAL A CA 1
ATOM 2693 C C . VAL A 1 344 ? 25.804 4.676 2.124 1.00 86.25 344 VAL A C 1
ATOM 2695 O O . VAL A 1 344 ? 24.672 4.250 2.330 1.00 86.25 344 VAL A O 1
ATOM 2698 N N . TYR A 1 345 ? 26.841 3.902 1.840 1.00 88.31 345 TYR A N 1
ATOM 2699 C CA . TYR A 1 345 ? 26.823 2.446 1.916 1.00 88.31 345 TYR A CA 1
ATOM 2700 C C . TYR A 1 345 ? 27.493 2.006 3.208 1.00 88.31 345 TYR A C 1
ATOM 2702 O O . TYR A 1 345 ? 28.475 2.621 3.624 1.00 88.31 345 TYR A O 1
ATOM 2710 N N . CYS A 1 346 ? 26.983 0.957 3.836 1.00 86.62 346 CYS A N 1
ATOM 2711 C CA . CYS A 1 346 ? 27.644 0.307 4.959 1.00 86.62 346 CYS A CA 1
ATOM 2712 C C . CYS A 1 346 ? 27.524 -1.208 4.834 1.00 86.62 346 CYS A C 1
ATOM 2714 O O . CYS A 1 346 ? 26.546 -1.703 4.279 1.00 86.62 346 CYS A O 1
ATOM 2716 N N . ASP A 1 347 ? 28.547 -1.906 5.313 1.00 88.25 347 ASP A N 1
ATOM 2717 C CA . ASP A 1 347 ? 28.690 -3.352 5.169 1.00 88.25 347 ASP A CA 1
ATOM 2718 C C . ASP A 1 347 ? 29.510 -3.925 6.336 1.00 88.25 347 ASP A C 1
ATOM 2720 O O . ASP A 1 347 ? 30.409 -3.269 6.890 1.00 88.25 347 ASP A O 1
ATOM 2724 N N . GLY A 1 348 ? 29.182 -5.152 6.721 1.00 84.06 348 GLY A N 1
ATOM 2725 C CA . GLY A 1 348 ? 29.830 -5.925 7.762 1.00 84.06 348 GLY A CA 1
ATOM 2726 C C . GLY A 1 348 ? 30.424 -7.225 7.236 1.00 84.06 348 GLY A C 1
ATOM 2727 O O . GLY A 1 348 ? 29.725 -8.096 6.737 1.00 84.06 348 GLY A O 1
ATOM 2728 N N . GLY A 1 349 ? 31.720 -7.429 7.463 1.00 79.38 349 GLY A N 1
ATOM 2729 C CA . GLY A 1 349 ? 32.418 -8.644 7.040 1.00 79.38 349 GLY A CA 1
ATOM 2730 C C . GLY A 1 349 ? 32.740 -9.587 8.196 1.00 79.38 349 GLY A C 1
ATOM 2731 O O . GLY A 1 349 ? 33.077 -9.151 9.298 1.00 79.38 349 GLY A O 1
ATOM 2732 N N . PHE A 1 350 ? 32.738 -10.897 7.937 1.00 83.06 350 PHE A N 1
ATOM 2733 C CA . PHE A 1 350 ? 33.284 -11.901 8.853 1.00 83.06 350 PHE A CA 1
ATOM 2734 C C . PHE A 1 350 ? 34.186 -12.900 8.128 1.00 83.06 350 PHE A C 1
ATOM 2736 O O . PHE A 1 350 ? 33.754 -13.622 7.231 1.00 83.06 350 PHE A O 1
ATOM 2743 N N . SER A 1 351 ? 35.450 -12.975 8.544 1.00 77.06 351 SER A N 1
ATOM 2744 C CA . SER A 1 351 ? 36.432 -13.914 7.997 1.00 77.06 351 SER A CA 1
ATOM 2745 C C . SER A 1 351 ? 37.453 -14.306 9.059 1.00 77.06 351 SER A C 1
ATOM 2747 O O . SER A 1 351 ? 37.801 -13.506 9.922 1.00 77.06 351 SER A O 1
ATOM 2749 N N . ALA A 1 352 ? 37.935 -15.551 9.010 1.00 76.31 352 ALA A N 1
ATOM 2750 C CA . ALA A 1 352 ? 38.972 -16.066 9.910 1.00 76.31 352 ALA A CA 1
ATOM 2751 C C . ALA A 1 352 ? 38.708 -15.792 11.413 1.00 76.31 352 ALA A C 1
ATOM 2753 O O . ALA A 1 352 ? 39.623 -15.453 12.159 1.00 76.31 352 ALA A O 1
ATOM 2754 N N . ASN A 1 353 ? 37.453 -15.951 11.857 1.00 72.56 353 ASN A N 1
ATOM 2755 C CA . ASN A 1 353 ? 36.979 -15.671 13.224 1.00 72.56 353 ASN A CA 1
ATOM 2756 C C . ASN A 1 353 ? 37.067 -14.201 13.676 1.00 72.56 353 ASN A C 1
ATOM 2758 O O . ASN A 1 353 ? 36.909 -13.915 14.862 1.00 72.56 353 ASN A O 1
ATOM 2762 N N . MET A 1 354 ? 37.252 -13.272 12.742 1.00 71.38 354 MET A N 1
ATOM 2763 C CA . MET A 1 354 ? 37.255 -11.832 12.979 1.00 71.38 354 MET A CA 1
ATOM 2764 C C . MET A 1 354 ? 36.076 -11.190 12.252 1.00 71.38 354 MET A C 1
ATOM 2766 O O . MET A 1 354 ? 35.813 -11.503 11.091 1.00 71.38 354 MET A O 1
ATOM 2770 N N . ALA A 1 355 ? 35.365 -10.297 12.939 1.00 78.06 355 ALA A N 1
ATOM 2771 C CA . ALA A 1 355 ? 34.343 -9.456 12.328 1.00 78.06 355 ALA A CA 1
ATOM 2772 C C . ALA A 1 355 ? 34.887 -8.037 12.125 1.00 78.06 355 ALA A C 1
ATOM 2774 O O . ALA A 1 355 ? 35.658 -7.539 12.951 1.00 78.06 355 ALA A O 1
ATOM 2775 N N . GLY A 1 356 ? 34.475 -7.392 11.042 1.00 75.19 356 GLY A N 1
ATOM 2776 C CA . GLY A 1 356 ? 34.808 -6.012 10.714 1.00 75.19 356 GLY A CA 1
ATOM 2777 C C . GLY A 1 356 ? 33.601 -5.272 10.158 1.00 75.19 356 GLY A C 1
ATOM 2778 O O . GLY A 1 356 ? 32.592 -5.883 9.808 1.00 75.19 356 GLY A O 1
ATOM 2779 N N . TRP A 1 357 ? 33.717 -3.957 10.104 1.00 87.25 357 TRP A N 1
ATOM 2780 C CA . TRP A 1 357 ? 32.689 -3.045 9.636 1.00 87.25 357 TRP A CA 1
ATOM 2781 C C . TRP A 1 357 ? 33.297 -2.000 8.704 1.00 87.25 357 TRP A C 1
ATOM 2783 O O . TRP A 1 357 ? 34.474 -1.652 8.835 1.00 87.25 357 TRP A O 1
ATOM 2793 N N . GLY A 1 358 ? 32.493 -1.480 7.785 1.00 79.50 358 GLY A N 1
ATOM 2794 C CA . GLY A 1 358 ? 32.878 -0.383 6.912 1.00 79.50 358 GLY A CA 1
ATOM 2795 C C . GLY A 1 358 ? 31.679 0.428 6.448 1.00 79.50 358 GLY A C 1
ATOM 2796 O O . GLY A 1 358 ? 30.569 -0.087 6.331 1.00 79.50 358 GLY A O 1
ATOM 2797 N N . TRP A 1 359 ? 31.904 1.707 6.175 1.00 86.19 359 TRP A N 1
ATOM 2798 C CA . TRP A 1 359 ? 30.945 2.560 5.492 1.00 86.19 359 TRP A CA 1
ATOM 2799 C C . TRP A 1 359 ? 31.647 3.570 4.591 1.00 86.19 359 TRP A C 1
ATOM 2801 O O . TRP A 1 359 ? 32.784 3.971 4.841 1.00 86.19 359 TR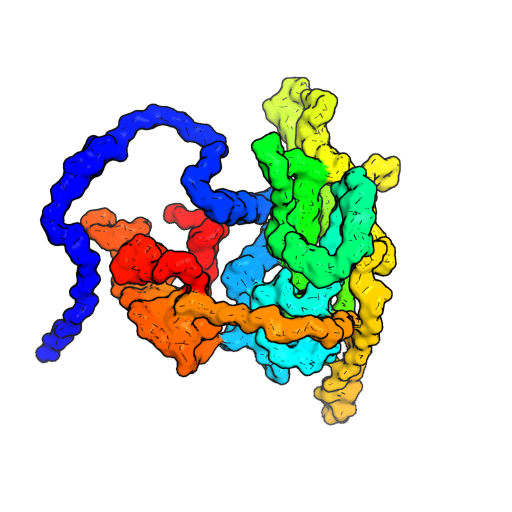P A O 1
ATOM 2811 N N . VAL A 1 360 ? 30.951 3.998 3.540 1.00 87.94 360 VAL A N 1
ATOM 2812 C CA . VAL A 1 360 ? 31.436 4.987 2.578 1.00 87.94 360 VAL A CA 1
ATOM 2813 C C . VAL A 1 360 ? 30.316 5.930 2.159 1.00 87.94 360 VAL A C 1
ATOM 2815 O O . VAL A 1 360 ? 29.280 5.509 1.646 1.00 87.94 360 VAL A O 1
ATOM 2818 N N . ARG A 1 361 ? 30.529 7.228 2.377 1.00 87.50 361 ARG A N 1
ATOM 2819 C CA . ARG A 1 361 ? 29.678 8.309 1.885 1.00 87.50 361 ARG A CA 1
ATOM 2820 C C . ARG A 1 361 ? 30.162 8.769 0.523 1.00 87.50 361 ARG A C 1
ATOM 2822 O O . ARG A 1 361 ? 31.325 9.138 0.361 1.00 87.50 361 ARG A O 1
ATOM 2829 N N . VAL A 1 362 ? 29.239 8.855 -0.420 1.00 85.94 362 VAL A N 1
ATOM 2830 C CA . VAL A 1 362 ? 29.472 9.324 -1.781 1.00 85.94 362 VAL A CA 1
ATOM 2831 C C . VAL A 1 362 ? 28.520 10.463 -2.143 1.00 85.94 362 VAL A C 1
ATOM 2833 O O . VAL A 1 362 ? 27.397 10.546 -1.642 1.00 85.94 362 VAL A O 1
ATOM 2836 N N . HIS A 1 363 ? 28.950 11.320 -3.061 1.00 83.25 363 HIS A N 1
ATOM 2837 C CA . HIS A 1 363 ? 28.081 12.239 -3.788 1.00 83.25 363 HIS A CA 1
ATOM 2838 C C . HIS A 1 363 ? 27.737 11.634 -5.152 1.00 83.25 363 HIS A C 1
ATOM 2840 O O . HIS A 1 363 ? 28.615 11.077 -5.805 1.00 83.25 363 HIS A O 1
ATOM 2846 N N . GLY A 1 364 ? 26.487 11.766 -5.605 1.00 75.75 364 GLY A N 1
ATOM 2847 C CA . GLY A 1 364 ? 26.062 11.253 -6.915 1.00 75.75 364 GLY A CA 1
ATOM 2848 C C . GLY A 1 364 ? 25.925 9.727 -6.994 1.00 75.75 364 GLY A C 1
ATOM 2849 O O . GLY A 1 364 ? 25.829 9.196 -8.097 1.00 75.75 364 GLY A O 1
ATOM 2850 N N . GLY A 1 365 ? 25.910 9.039 -5.847 1.00 76.44 365 GLY A N 1
ATOM 2851 C CA . GLY A 1 365 ? 25.665 7.600 -5.781 1.00 76.44 365 GLY A CA 1
ATOM 2852 C C . GLY A 1 365 ? 24.213 7.253 -6.099 1.00 76.44 365 GLY A C 1
ATOM 2853 O O . GLY A 1 365 ? 23.292 7.774 -5.459 1.00 76.44 365 GLY A O 1
ATOM 2854 N N . ASP A 1 366 ? 24.020 6.371 -7.074 1.00 70.75 366 ASP A N 1
ATOM 2855 C CA . ASP A 1 366 ? 22.724 5.820 -7.483 1.00 70.75 366 ASP A CA 1
ATOM 2856 C C . ASP A 1 366 ? 22.448 4.441 -6.859 1.00 70.75 366 ASP A C 1
ATOM 2858 O O . ASP A 1 366 ? 21.291 3.994 -6.820 1.00 70.75 366 ASP A O 1
ATOM 2862 N N . GLY A 1 367 ? 23.496 3.824 -6.306 1.00 67.44 367 GLY A N 1
ATOM 2863 C CA . GLY A 1 367 ? 23.554 2.500 -5.695 1.00 67.44 367 GLY A CA 1
ATOM 2864 C C . GLY A 1 367 ? 23.217 1.368 -6.640 1.00 67.44 367 GLY A C 1
ATOM 2865 O O . GLY A 1 367 ? 22.558 0.413 -6.228 1.00 67.44 367 GLY A O 1
ATOM 2866 N N . ASP A 1 368 ? 23.663 1.515 -7.886 1.00 66.56 368 ASP A N 1
ATOM 2867 C CA . ASP A 1 368 ? 23.751 0.468 -8.899 1.00 66.56 368 ASP A CA 1
ATOM 2868 C C . ASP A 1 368 ? 25.195 0.297 -9.384 1.00 66.56 368 ASP A C 1
ATOM 2870 O O . ASP A 1 368 ? 25.938 -0.540 -8.875 1.00 66.56 368 ASP A O 1
ATOM 2874 N N . GLN A 1 369 ? 25.592 1.102 -10.374 1.00 70.06 369 GLN A N 1
ATOM 2875 C CA . GLN A 1 369 ? 26.945 1.093 -10.920 1.00 70.06 369 GLN A CA 1
ATOM 2876 C C . GLN A 1 369 ? 27.787 2.212 -10.333 1.00 70.06 369 GLN A C 1
ATOM 2878 O O . GLN A 1 369 ? 29.011 2.157 -10.452 1.00 70.06 369 GLN A O 1
ATOM 2883 N N . ASP A 1 370 ? 27.140 3.232 -9.751 1.00 73.44 370 ASP A N 1
ATOM 2884 C CA . ASP A 1 370 ? 27.815 4.348 -9.107 1.00 73.44 370 ASP A CA 1
ATOM 2885 C C . ASP A 1 370 ? 28.870 4.999 -10.032 1.00 73.44 370 ASP A C 1
ATOM 2887 O O . ASP A 1 370 ? 29.893 5.515 -9.590 1.00 73.44 370 ASP A O 1
ATOM 2891 N N . THR A 1 371 ? 28.617 5.028 -11.351 1.00 76.00 371 THR A N 1
ATOM 2892 C CA . THR A 1 371 ? 29.570 5.526 -12.370 1.00 76.00 371 THR A CA 1
ATOM 2893 C C . THR A 1 371 ? 29.903 7.007 -12.216 1.00 76.00 371 THR A C 1
ATOM 2895 O O . THR A 1 371 ? 30.902 7.488 -12.752 1.00 76.00 371 THR A O 1
ATOM 2898 N N . HIS A 1 372 ? 29.039 7.739 -11.517 1.00 74.25 372 HIS A N 1
ATOM 2899 C CA . HIS A 1 372 ? 29.195 9.151 -11.179 1.00 74.25 372 HIS A CA 1
ATOM 2900 C C . HIS A 1 372 ? 29.354 9.373 -9.672 1.00 74.25 372 HIS A C 1
ATOM 2902 O O . HIS A 1 372 ? 29.334 10.520 -9.220 1.00 74.25 372 HIS A O 1
ATOM 2908 N N . ALA A 1 373 ? 29.493 8.294 -8.895 1.00 81.69 373 ALA A N 1
ATOM 2909 C CA . ALA A 1 373 ? 29.702 8.395 -7.470 1.00 81.69 373 ALA A CA 1
ATOM 2910 C C . ALA A 1 373 ? 31.123 8.876 -7.198 1.00 81.69 373 ALA A C 1
ATOM 2912 O O . ALA A 1 373 ? 32.115 8.300 -7.651 1.00 81.69 373 ALA A O 1
ATOM 2913 N N . HIS A 1 374 ? 31.211 9.941 -6.419 1.00 85.12 374 HIS A N 1
ATOM 2914 C CA . HIS A 1 374 ? 32.470 10.440 -5.909 1.00 85.12 374 HIS A CA 1
ATOM 2915 C C . HIS A 1 374 ? 32.505 10.199 -4.415 1.00 85.12 374 HIS A C 1
ATOM 2917 O O . HIS A 1 374 ? 31.677 10.733 -3.674 1.00 85.12 374 HIS A O 1
ATOM 2923 N N . GLU A 1 375 ? 33.461 9.383 -3.984 1.00 86.88 375 GLU A N 1
ATOM 2924 C CA . GLU A 1 375 ? 33.721 9.174 -2.572 1.00 86.88 375 GLU A CA 1
ATOM 2925 C C . GLU A 1 375 ? 34.015 10.509 -1.889 1.00 86.88 375 GLU A C 1
ATOM 2927 O O . GLU A 1 375 ? 34.862 11.288 -2.326 1.00 86.88 375 GLU A O 1
ATOM 2932 N N . MET A 1 376 ? 33.274 10.773 -0.820 1.00 82.88 376 MET A N 1
ATOM 2933 C CA . MET A 1 376 ? 33.472 11.939 0.028 1.00 82.88 376 MET A CA 1
ATOM 2934 C C . MET A 1 376 ? 34.266 11.570 1.273 1.00 82.88 376 MET A C 1
ATOM 2936 O O . MET A 1 376 ? 35.117 12.338 1.713 1.00 82.88 376 MET A O 1
ATOM 2940 N N . LEU A 1 377 ? 33.919 10.436 1.881 1.00 82.88 377 LEU A N 1
ATOM 2941 C CA . LEU A 1 377 ? 34.471 9.984 3.148 1.00 82.88 377 LEU A CA 1
ATOM 2942 C C . LEU A 1 377 ? 34.167 8.498 3.340 1.00 82.88 377 LEU A C 1
ATOM 2944 O O . LEU A 1 377 ? 33.083 8.052 2.977 1.00 82.88 377 LEU A O 1
ATOM 2948 N N . HIS A 1 378 ? 35.066 7.762 3.978 1.00 86.06 378 HIS A N 1
ATOM 2949 C CA . HIS A 1 378 ? 34.822 6.394 4.418 1.00 86.06 378 HIS A CA 1
ATOM 2950 C C . HIS A 1 378 ? 35.415 6.165 5.808 1.00 86.06 378 HIS A C 1
ATOM 2952 O O . HIS A 1 378 ? 36.325 6.881 6.231 1.00 86.06 378 HIS A O 1
ATOM 2958 N N . ALA A 1 379 ? 34.929 5.138 6.496 1.00 76.00 379 ALA A N 1
ATOM 2959 C CA . ALA A 1 379 ? 35.584 4.590 7.674 1.00 76.00 379 ALA A CA 1
ATOM 2960 C C . ALA A 1 379 ? 35.375 3.077 7.734 1.00 76.00 379 ALA A C 1
ATOM 2962 O O . ALA A 1 379 ? 34.373 2.552 7.252 1.00 76.00 379 ALA A O 1
ATOM 2963 N N . CYS A 1 380 ? 36.327 2.372 8.332 1.00 82.44 380 CYS A N 1
ATOM 2964 C CA . CYS A 1 380 ? 36.233 0.939 8.561 1.00 82.44 380 CYS A CA 1
ATOM 2965 C C . CYS A 1 380 ? 37.035 0.536 9.796 1.00 82.44 380 CYS A C 1
ATOM 2967 O O . CYS A 1 380 ? 38.009 1.201 10.160 1.00 82.44 380 CYS A O 1
ATOM 2969 N N . GLY A 1 381 ? 36.676 -0.588 10.405 1.00 77.19 381 GLY A N 1
ATOM 2970 C CA . GLY A 1 381 ? 37.372 -1.085 11.582 1.00 77.19 381 GLY A CA 1
ATOM 2971 C C . GLY A 1 381 ? 36.991 -2.511 11.967 1.00 77.19 381 GLY A C 1
ATOM 2972 O O . GLY A 1 381 ? 36.068 -3.099 11.402 1.00 77.19 381 GLY A O 1
ATOM 2973 N N . PRO A 1 382 ? 37.716 -3.108 12.925 1.00 78.12 382 PRO A N 1
ATOM 2974 C CA . PRO A 1 382 ? 37.313 -4.371 13.517 1.00 78.12 382 PRO A CA 1
ATOM 2975 C C . PRO A 1 382 ? 36.116 -4.164 14.452 1.00 78.12 382 PRO A C 1
ATOM 2977 O O . PRO A 1 382 ? 35.975 -3.125 15.099 1.00 78.12 382 PRO A O 1
ATOM 2980 N N . VAL A 1 383 ? 35.287 -5.193 14.592 1.00 79.69 383 VAL A N 1
ATOM 2981 C CA . VAL A 1 383 ? 34.311 -5.263 15.684 1.00 79.69 383 VAL A CA 1
ATOM 2982 C C . VAL A 1 383 ? 35.062 -5.403 17.007 1.00 79.69 383 VAL A C 1
ATOM 2984 O O . VAL A 1 383 ? 35.958 -6.235 17.137 1.00 79.69 383 VAL A O 1
ATOM 2987 N N . VAL A 1 384 ? 34.684 -4.617 18.013 1.00 76.88 384 VAL A N 1
ATOM 2988 C CA . VAL A 1 384 ? 35.318 -4.636 19.337 1.00 76.88 384 VAL A CA 1
ATOM 2989 C C . VAL A 1 384 ? 34.397 -5.311 20.345 1.00 76.88 384 VAL A C 1
ATOM 2991 O O . VAL A 1 384 ? 33.310 -4.814 20.625 1.00 76.88 384 VAL A O 1
ATOM 2994 N N . THR A 1 385 ? 34.842 -6.430 20.923 1.00 76.19 385 THR A N 1
ATOM 2995 C CA . THR A 1 385 ? 34.076 -7.188 21.934 1.00 76.19 385 THR A CA 1
ATOM 2996 C C . THR A 1 385 ? 34.546 -6.962 23.373 1.00 76.19 385 THR A C 1
ATOM 2998 O O . THR A 1 385 ? 33.912 -7.423 24.323 1.00 76.19 385 THR A O 1
ATOM 3001 N N . GLU A 1 386 ? 35.672 -6.274 23.562 1.00 74.19 386 GLU A N 1
ATOM 3002 C CA . GLU A 1 386 ? 36.237 -5.992 24.880 1.00 74.19 386 GLU A CA 1
ATOM 3003 C C . GLU A 1 386 ? 35.575 -4.758 25.506 1.00 74.19 386 GLU A C 1
ATOM 3005 O O . GLU A 1 386 ? 35.799 -3.638 25.064 1.00 74.19 386 GLU A O 1
ATOM 3010 N N . ARG A 1 387 ? 34.793 -4.952 26.577 1.00 75.00 387 ARG A N 1
ATOM 3011 C CA . ARG A 1 387 ? 34.004 -3.884 27.230 1.00 75.00 387 ARG A CA 1
ATOM 3012 C C . ARG A 1 387 ? 34.816 -2.684 27.729 1.00 75.00 387 ARG A C 1
ATOM 3014 O O . ARG A 1 387 ? 34.252 -1.610 27.887 1.00 75.00 387 ARG A O 1
ATOM 3021 N N . GLY A 1 388 ? 36.100 -2.876 28.037 1.00 58.59 388 GLY A N 1
ATOM 3022 C CA . GLY A 1 388 ? 36.988 -1.810 28.513 1.00 58.59 388 GLY A CA 1
ATOM 3023 C C . GLY A 1 388 ? 37.576 -0.945 27.397 1.00 58.59 388 GLY A C 1
ATOM 3024 O O . GLY A 1 388 ? 38.199 0.075 27.683 1.00 58.59 388 GLY A O 1
ATOM 3025 N N . HIS A 1 389 ? 37.400 -1.343 26.137 1.00 59.81 389 HIS A N 1
ATOM 3026 C CA . HIS A 1 389 ? 37.957 -0.632 24.999 1.00 59.81 389 HIS A CA 1
ATOM 3027 C C . HIS A 1 389 ? 37.060 0.567 24.619 1.00 59.81 389 HIS A C 1
ATOM 3029 O O . HIS A 1 389 ? 35.850 0.390 24.504 1.00 59.81 389 HIS A O 1
ATOM 3035 N N . PRO A 1 390 ? 37.604 1.773 24.362 1.00 60.38 390 PRO A N 1
ATOM 3036 C CA . PRO A 1 390 ? 36.802 2.966 24.049 1.00 60.38 390 PRO A CA 1
ATOM 3037 C C . PRO A 1 390 ? 35.884 2.832 22.826 1.00 60.38 390 PRO A C 1
ATOM 3039 O O . PRO A 1 390 ? 34.835 3.457 22.776 1.00 60.38 390 PRO A O 1
ATOM 3042 N N . ALA A 1 391 ? 36.270 2.000 21.856 1.00 62.06 391 ALA A N 1
ATOM 3043 C CA . ALA A 1 391 ? 35.467 1.685 20.669 1.00 62.06 391 ALA A CA 1
ATOM 3044 C C . ALA A 1 391 ? 34.480 0.511 20.875 1.00 62.06 391 ALA A C 1
ATOM 3046 O O . ALA A 1 391 ? 33.966 -0.056 19.915 1.00 62.06 391 ALA A O 1
ATOM 3047 N N . PHE A 1 392 ? 34.246 0.076 22.117 1.00 73.69 392 PHE A N 1
ATOM 3048 C CA . PHE A 1 392 ? 33.246 -0.945 22.414 1.00 73.69 392 PHE A CA 1
ATOM 3049 C C . PHE A 1 392 ? 31.834 -0.359 22.341 1.00 73.69 392 PHE A C 1
ATOM 3051 O O . PHE A 1 392 ? 31.439 0.444 23.183 1.00 73.69 392 PHE A O 1
ATOM 3058 N N . ILE A 1 393 ? 31.045 -0.836 21.378 1.00 69.94 393 ILE A N 1
ATOM 3059 C CA . ILE A 1 393 ? 29.673 -0.362 21.125 1.00 69.94 393 ILE A CA 1
ATOM 3060 C C . ILE A 1 393 ? 28.595 -1.419 21.428 1.00 69.94 393 ILE A C 1
ATOM 3062 O O . ILE A 1 393 ? 27.468 -1.319 20.956 1.00 69.94 393 ILE A O 1
ATOM 3066 N N . GLY A 1 394 ? 28.926 -2.447 22.223 1.00 76.94 394 GLY A N 1
ATOM 3067 C CA . GLY A 1 394 ? 27.959 -3.444 22.715 1.00 76.94 394 GLY A CA 1
ATOM 3068 C C . GLY A 1 394 ? 28.086 -4.854 22.129 1.00 76.94 394 GLY A C 1
ATOM 3069 O O . GLY A 1 394 ? 27.388 -5.765 22.572 1.00 76.94 394 GLY A O 1
ATOM 3070 N N . ALA A 1 395 ? 28.996 -5.079 21.180 1.00 78.94 395 ALA A N 1
ATOM 3071 C CA . ALA A 1 395 ? 29.215 -6.386 20.563 1.00 78.94 395 ALA A CA 1
ATOM 3072 C C . ALA A 1 395 ? 29.704 -7.445 21.574 1.00 78.94 395 ALA A C 1
ATOM 3074 O O . ALA A 1 395 ? 30.787 -7.333 22.132 1.00 78.94 395 ALA A O 1
ATOM 3075 N N . THR A 1 396 ? 28.955 -8.530 21.785 1.00 79.06 396 THR A N 1
ATOM 3076 C CA . THR A 1 396 ? 29.347 -9.602 22.731 1.00 79.06 396 THR A CA 1
ATOM 3077 C C . THR A 1 396 ? 30.044 -10.795 22.074 1.00 79.06 396 THR A C 1
ATOM 3079 O O . THR A 1 396 ? 30.629 -11.624 22.771 1.00 79.06 396 THR A O 1
ATOM 3082 N N . LYS A 1 397 ? 30.001 -10.893 20.739 1.00 84.50 397 LYS A N 1
ATOM 3083 C CA . LYS A 1 397 ? 30.646 -11.951 19.948 1.00 84.50 397 LYS A CA 1
ATOM 3084 C C . LYS A 1 397 ? 31.032 -11.459 18.554 1.00 84.50 397 LYS A C 1
ATOM 3086 O O . LYS A 1 397 ? 30.334 -10.622 17.983 1.00 84.50 397 LYS A O 1
ATOM 3091 N N . MET A 1 398 ? 32.071 -12.055 17.976 1.00 81.06 398 MET A N 1
ATOM 3092 C CA . MET A 1 398 ? 32.437 -11.861 16.569 1.00 81.06 398 MET A CA 1
ATOM 3093 C C . MET A 1 398 ? 31.512 -12.689 15.671 1.00 81.06 398 MET A C 1
ATOM 3095 O O . MET A 1 398 ? 31.437 -13.909 15.811 1.00 81.06 398 MET A O 1
ATOM 3099 N N . SER A 1 399 ? 30.781 -12.038 14.770 1.00 83.94 399 SER A N 1
ATOM 3100 C CA . SER A 1 399 ? 29.953 -12.696 13.752 1.00 83.94 399 SER A CA 1
ATOM 3101 C C . SER A 1 399 ? 29.659 -11.736 12.604 1.00 83.94 399 SER A C 1
ATOM 3103 O O . SER A 1 399 ? 29.813 -10.529 12.791 1.00 83.94 399 SER A O 1
ATOM 3105 N N . ASN A 1 400 ? 29.182 -12.251 11.464 1.00 81.50 400 ASN A N 1
ATOM 3106 C CA . ASN A 1 400 ? 28.759 -11.406 10.340 1.00 81.50 400 ASN A CA 1
ATOM 3107 C C . ASN A 1 400 ? 27.712 -10.381 10.786 1.00 81.50 400 ASN A C 1
ATOM 3109 O O . ASN A 1 400 ? 27.929 -9.188 10.665 1.00 81.50 400 ASN A O 1
ATOM 3113 N N . ASN A 1 401 ? 26.651 -10.839 11.458 1.00 85.56 401 ASN A N 1
ATOM 3114 C CA . ASN A 1 401 ? 25.604 -9.971 12.003 1.00 85.56 401 ASN A CA 1
ATOM 3115 C C . ASN A 1 401 ? 26.147 -8.883 12.938 1.00 85.56 401 ASN A C 1
ATOM 3117 O O . ASN A 1 401 ? 25.626 -7.775 12.953 1.00 85.56 401 ASN A O 1
ATOM 3121 N N . THR A 1 402 ? 27.176 -9.193 13.732 1.00 84.81 402 THR A N 1
ATOM 3122 C CA . THR A 1 402 ? 27.811 -8.184 14.585 1.00 84.81 402 THR A CA 1
ATOM 3123 C C . THR A 1 402 ? 28.566 -7.154 13.747 1.00 84.81 402 THR A C 1
ATOM 3125 O O . THR A 1 402 ? 28.477 -5.975 14.053 1.00 84.81 402 THR A O 1
ATOM 3128 N N . GLY A 1 403 ? 29.266 -7.578 12.689 1.00 81.88 403 GLY A N 1
ATOM 3129 C CA . GLY A 1 403 ? 29.914 -6.677 11.730 1.00 81.88 403 GLY A CA 1
ATOM 3130 C C . GLY A 1 403 ? 28.920 -5.724 11.074 1.00 81.88 403 GLY A C 1
ATOM 3131 O O . GLY A 1 403 ? 29.140 -4.520 11.079 1.00 81.88 403 GLY A O 1
ATOM 3132 N N . GLU A 1 404 ? 27.786 -6.250 10.615 1.00 87.38 404 GLU A N 1
ATOM 3133 C CA . GLU A 1 404 ? 26.718 -5.478 9.961 1.00 87.38 404 GLU A CA 1
ATOM 3134 C C . GLU A 1 404 ? 26.107 -4.430 10.897 1.00 87.38 404 GLU A C 1
ATOM 3136 O O . GLU A 1 404 ? 25.924 -3.264 10.547 1.00 87.38 404 GLU A O 1
ATOM 3141 N N . LEU A 1 405 ? 25.817 -4.836 12.137 1.00 84.75 405 LEU A N 1
ATOM 3142 C CA . LEU A 1 405 ? 25.272 -3.940 13.155 1.00 84.75 405 LEU A CA 1
ATOM 3143 C C . LEU A 1 405 ? 26.298 -2.902 13.612 1.00 84.75 405 LEU A C 1
ATOM 3145 O O . LEU A 1 405 ? 25.933 -1.751 13.847 1.00 84.75 405 LEU A O 1
ATOM 3149 N N . SER A 1 406 ? 27.572 -3.283 13.708 1.00 82.94 406 SER A N 1
ATOM 3150 C CA . SER A 1 406 ? 28.658 -2.342 13.974 1.00 82.94 406 SER A CA 1
ATOM 3151 C C . SER A 1 406 ? 28.826 -1.345 12.829 1.00 82.94 406 SER A C 1
ATOM 3153 O O . SER A 1 406 ? 28.964 -0.162 13.107 1.00 82.94 406 SER A O 1
ATOM 3155 N N . ALA A 1 407 ? 28.720 -1.766 11.566 1.00 82.25 407 ALA A N 1
ATOM 3156 C CA . ALA A 1 407 ? 28.789 -0.872 10.409 1.00 82.25 407 ALA A CA 1
ATOM 3157 C C . ALA A 1 407 ? 27.669 0.168 10.415 1.00 82.25 407 ALA A C 1
ATOM 3159 O O . ALA A 1 407 ? 27.920 1.353 10.202 1.00 82.25 407 ALA A O 1
ATOM 3160 N N . ALA A 1 408 ? 26.447 -0.258 10.734 1.00 82.50 408 ALA A N 1
ATOM 3161 C CA . ALA A 1 408 ? 25.311 0.636 10.915 1.00 82.50 408 ALA A CA 1
ATOM 3162 C C . ALA A 1 408 ? 25.512 1.625 12.078 1.00 82.50 408 ALA A C 1
ATOM 3164 O O . ALA A 1 408 ? 25.282 2.822 11.917 1.00 82.50 408 ALA A O 1
ATOM 3165 N N . ALA A 1 409 ? 25.954 1.152 13.245 1.00 76.31 409 ALA A N 1
ATOM 3166 C CA . ALA A 1 409 ? 26.158 2.002 14.417 1.00 76.31 409 ALA A CA 1
ATOM 3167 C C . ALA A 1 409 ? 27.292 3.022 14.215 1.00 76.31 409 ALA A C 1
ATOM 3169 O O . ALA A 1 409 ? 27.115 4.203 14.505 1.00 76.31 409 ALA A O 1
ATOM 3170 N N . GLU A 1 410 ? 28.426 2.586 13.669 1.00 80.50 410 GLU A N 1
ATOM 3171 C CA . GLU A 1 410 ? 29.591 3.435 13.390 1.00 80.50 410 GLU A CA 1
ATOM 3172 C C . GLU A 1 410 ? 29.299 4.457 12.289 1.00 80.50 410 GLU A C 1
ATOM 3174 O O . GLU A 1 410 ? 29.737 5.605 12.369 1.00 80.50 410 GLU A O 1
ATOM 3179 N N . LEU A 1 411 ? 28.485 4.086 11.295 1.00 82.88 411 LEU A N 1
ATOM 3180 C CA . LEU A 1 411 ? 27.941 5.041 10.335 1.00 82.88 411 LEU A CA 1
ATOM 3181 C C . LEU A 1 411 ? 27.121 6.127 11.039 1.00 82.88 411 LEU A C 1
ATOM 3183 O O . LEU A 1 411 ? 27.318 7.313 10.781 1.00 82.88 411 LEU A O 1
ATOM 3187 N N . LEU A 1 412 ? 26.194 5.747 11.921 1.00 78.19 412 LEU A N 1
ATOM 3188 C CA . LEU A 1 412 ? 25.361 6.715 12.635 1.00 78.19 412 LEU A CA 1
ATOM 3189 C C . LEU A 1 412 ? 26.200 7.629 13.535 1.00 78.19 412 LEU A C 1
ATOM 3191 O O . LEU A 1 412 ? 25.928 8.827 13.578 1.00 78.19 412 LEU A O 1
ATOM 3195 N N . PHE A 1 413 ? 27.237 7.106 14.196 1.00 71.69 413 PHE A N 1
ATOM 3196 C CA . PHE A 1 413 ? 28.189 7.935 14.939 1.00 71.69 413 PHE A CA 1
ATOM 3197 C C . PHE A 1 413 ? 28.920 8.923 14.026 1.00 71.69 413 PHE A C 1
ATOM 3199 O O . PHE A 1 413 ? 28.976 10.105 14.359 1.00 71.69 413 PHE A O 1
ATOM 3206 N N . GLY A 1 414 ? 29.384 8.489 12.851 1.00 66.62 414 GLY A N 1
ATOM 3207 C CA . GLY A 1 414 ? 29.983 9.385 11.856 1.00 66.62 414 GLY A CA 1
ATOM 3208 C C . GLY A 1 414 ? 29.010 10.455 11.346 1.00 66.62 414 GLY A C 1
ATOM 3209 O O . GLY A 1 414 ? 29.355 11.621 11.214 1.00 66.62 414 GLY A O 1
ATOM 3210 N N . LEU A 1 415 ? 27.740 10.119 11.121 1.00 70.69 415 LEU A N 1
ATOM 3211 C CA . LEU A 1 415 ? 26.745 11.115 10.701 1.00 70.69 415 LEU A CA 1
ATOM 3212 C C . LEU A 1 415 ? 26.412 12.142 11.796 1.00 70.69 415 LEU A C 1
ATOM 3214 O O . LEU A 1 415 ? 25.916 13.223 11.473 1.00 70.69 415 LEU A O 1
ATOM 3218 N N . LEU A 1 416 ? 26.654 11.809 13.066 1.00 66.12 416 LEU A N 1
ATOM 3219 C CA . LEU A 1 416 ? 26.418 12.683 14.218 1.00 66.12 416 LEU A CA 1
ATOM 3220 C C . LEU A 1 416 ? 27.640 13.517 14.611 1.00 66.12 416 LEU A C 1
ATOM 3222 O O . LEU A 1 416 ? 27.488 14.516 15.315 1.00 66.12 416 LEU A O 1
ATOM 3226 N N . ASP A 1 417 ? 28.834 13.123 14.187 1.00 65.88 417 ASP A N 1
ATOM 3227 C CA . ASP A 1 417 ? 30.054 13.856 14.481 1.00 65.88 417 ASP A CA 1
ATOM 3228 C C . ASP A 1 417 ? 30.170 15.120 13.613 1.00 65.88 417 ASP A C 1
ATOM 3230 O O . ASP A 1 417 ? 30.130 15.062 12.391 1.00 65.88 417 ASP A O 1
ATOM 3234 N N . ALA A 1 418 ? 30.413 16.273 14.237 1.00 56.53 418 ALA A N 1
ATOM 3235 C CA . ALA A 1 418 ? 30.511 17.562 13.555 1.00 56.53 418 ALA A CA 1
ATOM 3236 C C . ALA A 1 418 ? 31.626 17.640 12.493 1.00 56.53 418 ALA A C 1
ATOM 3238 O O . ALA A 1 418 ? 31.536 18.471 11.587 1.00 56.53 418 ALA A O 1
ATOM 3239 N N . SER A 1 419 ? 32.669 16.809 12.586 1.00 59.28 419 SER A N 1
ATOM 3240 C CA . SER A 1 419 ? 33.771 16.818 11.614 1.00 59.28 419 SER A CA 1
ATOM 3241 C C . SER A 1 419 ? 33.483 16.006 10.348 1.00 59.28 419 SER A C 1
ATOM 3243 O O . SER A 1 419 ? 34.085 16.256 9.301 1.00 59.28 419 SER A O 1
ATOM 3245 N N . THR A 1 420 ? 32.542 15.065 10.422 1.00 61.44 420 THR A N 1
ATOM 3246 C CA . THR A 1 420 ? 32.186 14.152 9.331 1.00 61.44 420 THR A CA 1
ATOM 3247 C C . THR A 1 420 ? 30.719 14.260 8.909 1.00 61.44 420 THR A C 1
ATOM 3249 O O . THR A 1 420 ? 30.371 13.814 7.810 1.00 61.44 420 THR A O 1
ATOM 3252 N N . ALA A 1 421 ? 29.879 14.940 9.691 1.00 64.12 421 ALA A N 1
ATOM 3253 C CA . ALA A 1 421 ? 28.463 15.153 9.438 1.00 64.12 421 ALA A CA 1
ATOM 3254 C C . ALA A 1 421 ? 28.214 15.845 8.088 1.00 64.12 421 ALA A C 1
ATOM 3256 O O . ALA A 1 421 ? 28.978 16.714 7.653 1.00 64.12 421 ALA A O 1
ATOM 3257 N N . PRO A 1 422 ? 27.141 15.457 7.383 1.00 68.69 422 PRO A N 1
ATOM 3258 C CA . PRO A 1 422 ? 26.712 16.176 6.198 1.00 68.69 422 PRO A CA 1
ATOM 3259 C C . PRO A 1 422 ? 26.202 17.580 6.579 1.00 68.69 422 PRO A C 1
ATOM 3261 O O . PRO A 1 422 ? 25.785 17.793 7.722 1.00 68.69 422 PRO A O 1
ATOM 3264 N N . PRO A 1 423 ? 26.200 18.547 5.641 1.00 70.12 423 PRO A N 1
ATOM 3265 C CA . PRO A 1 423 ? 25.691 19.882 5.925 1.00 70.12 423 PRO A CA 1
ATOM 3266 C C . PRO A 1 423 ? 24.237 19.837 6.428 1.00 70.12 423 PRO A C 1
ATOM 3268 O O . PRO A 1 423 ? 23.468 18.971 5.986 1.00 70.12 423 PRO A O 1
ATOM 3271 N N . PRO A 1 424 ? 23.836 20.771 7.311 1.00 58.88 424 PRO A N 1
ATOM 3272 C CA . PRO A 1 424 ? 22.449 20.895 7.743 1.00 58.88 424 PRO A CA 1
ATOM 3273 C C . PRO A 1 424 ? 21.503 20.997 6.540 1.00 58.88 424 PRO A C 1
ATOM 3275 O O . PRO A 1 424 ? 21.869 21.552 5.505 1.00 58.88 424 PRO A O 1
ATOM 3278 N N . ASP A 1 425 ? 20.298 20.447 6.680 1.00 62.47 425 ASP A N 1
ATOM 3279 C CA . ASP A 1 425 ? 19.230 20.483 5.668 1.00 62.47 425 ASP A CA 1
ATOM 3280 C C . ASP A 1 425 ? 19.528 19.751 4.342 1.00 62.47 425 ASP A C 1
ATOM 3282 O O . ASP A 1 425 ? 18.803 19.913 3.358 1.00 62.47 425 ASP A O 1
ATOM 3286 N N . THR A 1 426 ? 20.549 18.889 4.312 1.00 64.69 426 THR A N 1
ATOM 3287 C CA . THR A 1 426 ? 20.832 18.006 3.169 1.00 64.69 426 THR A CA 1
ATOM 3288 C C . THR A 1 426 ? 20.100 16.668 3.278 1.00 64.69 426 THR A C 1
ATOM 3290 O O . THR A 1 426 ? 19.910 16.115 4.364 1.00 64.69 426 THR A O 1
ATOM 3293 N N . ARG A 1 427 ? 19.669 16.125 2.138 1.00 73.00 427 ARG A N 1
ATOM 3294 C CA . ARG A 1 427 ? 18.921 14.866 2.043 1.00 73.00 427 ARG A CA 1
ATOM 3295 C C . ARG A 1 427 ? 19.874 13.720 1.744 1.00 73.00 427 ARG A C 1
ATOM 3297 O O . ARG A 1 427 ? 20.486 13.691 0.680 1.00 73.00 427 ARG A O 1
ATOM 3304 N N . GLY A 1 428 ? 19.934 12.755 2.651 1.00 73.81 428 GLY A N 1
ATOM 3305 C CA . GLY A 1 428 ? 20.755 11.563 2.499 1.00 73.81 428 GLY A CA 1
ATOM 3306 C C . GLY A 1 428 ? 19.976 10.271 2.355 1.00 73.81 428 GLY A C 1
ATOM 3307 O O . GLY A 1 428 ? 18.828 10.177 2.791 1.00 73.81 428 GLY A O 1
ATOM 3308 N N . VAL A 1 429 ? 20.626 9.258 1.787 1.00 80.12 429 VAL A N 1
ATOM 3309 C CA . VAL A 1 429 ? 20.134 7.873 1.760 1.00 80.12 429 VAL A CA 1
ATOM 3310 C C . VAL A 1 429 ? 21.204 6.953 2.343 1.00 80.12 429 VAL A C 1
ATOM 3312 O O . VAL A 1 429 ? 22.365 7.045 1.955 1.00 80.12 429 VAL A O 1
ATOM 3315 N N . ILE A 1 430 ? 20.814 6.062 3.257 1.00 81.25 430 ILE A N 1
ATOM 3316 C CA . ILE A 1 430 ? 21.672 5.014 3.828 1.00 81.25 430 ILE A CA 1
ATOM 3317 C C . ILE A 1 430 ? 21.287 3.677 3.182 1.00 81.25 430 ILE A C 1
ATOM 3319 O O . ILE A 1 430 ? 20.103 3.350 3.119 1.00 81.25 430 ILE A O 1
ATOM 3323 N N . ARG A 1 431 ? 22.272 2.925 2.685 1.00 80.50 431 ARG A N 1
ATOM 3324 C CA . ARG A 1 431 ? 22.091 1.683 1.923 1.00 80.50 431 ARG A CA 1
ATOM 3325 C C . ARG A 1 431 ? 22.977 0.553 2.461 1.00 80.50 431 ARG A C 1
ATOM 3327 O O . ARG A 1 431 ? 24.043 0.310 1.897 1.00 80.50 431 ARG A O 1
ATOM 3334 N N . PRO A 1 432 ? 22.560 -0.156 3.517 1.00 82.50 432 PRO A N 1
ATOM 3335 C CA . PRO A 1 432 ? 23.118 -1.467 3.814 1.00 82.50 432 PRO A CA 1
ATOM 3336 C C . PRO A 1 432 ? 22.531 -2.525 2.872 1.00 82.50 432 PRO A C 1
ATOM 3338 O O . PRO A 1 432 ? 21.483 -2.344 2.239 1.00 82.50 432 PRO A O 1
ATOM 3341 N N . ASP A 1 433 ? 23.169 -3.679 2.822 1.00 77.62 433 ASP A N 1
ATOM 3342 C CA . ASP A 1 433 ? 22.636 -4.902 2.225 1.00 77.62 433 ASP A CA 1
ATOM 3343 C C . ASP A 1 433 ? 22.064 -5.885 3.267 1.00 77.62 433 ASP A C 1
ATOM 3345 O O . ASP A 1 433 ? 21.278 -6.763 2.909 1.00 77.62 433 ASP A O 1
ATOM 3349 N N . SER A 1 434 ? 22.361 -5.685 4.555 1.00 79.12 434 SER A N 1
ATOM 3350 C CA . SER A 1 434 ? 21.846 -6.490 5.666 1.00 79.12 434 SER A CA 1
ATOM 3351 C C . SER A 1 434 ? 20.420 -6.126 6.104 1.00 79.12 434 SER A C 1
ATOM 3353 O O . SER A 1 434 ? 20.156 -5.057 6.668 1.00 79.12 434 SER A O 1
ATOM 3355 N N . GLU A 1 435 ? 19.489 -7.079 5.953 1.00 71.25 435 GLU A N 1
ATOM 3356 C CA . GLU A 1 435 ? 18.112 -6.972 6.468 1.00 71.25 435 GLU A CA 1
ATOM 3357 C C . GLU A 1 435 ? 18.063 -6.787 7.993 1.00 71.25 435 GLU A C 1
ATOM 3359 O O . GLU A 1 435 ? 17.187 -6.087 8.506 1.00 71.25 435 GLU A O 1
ATOM 3364 N N . LEU A 1 436 ? 19.005 -7.395 8.726 1.00 72.56 436 LEU A N 1
ATOM 3365 C CA . LEU A 1 436 ? 19.096 -7.256 10.179 1.00 72.56 436 LEU A CA 1
ATOM 3366 C C . LEU A 1 436 ? 19.525 -5.838 10.560 1.00 72.56 436 LEU A C 1
ATOM 3368 O O . LEU A 1 436 ? 18.890 -5.232 11.419 1.00 72.56 436 LEU A O 1
ATOM 3372 N N . ALA A 1 437 ? 20.564 -5.299 9.916 1.00 70.19 437 ALA A N 1
ATOM 3373 C CA . ALA A 1 437 ? 21.025 -3.937 10.175 1.00 70.19 437 ALA A CA 1
ATOM 3374 C C . ALA A 1 437 ? 19.928 -2.914 9.862 1.00 70.19 437 ALA A C 1
ATOM 3376 O O . ALA A 1 437 ? 19.646 -2.045 10.687 1.00 70.19 437 ALA A O 1
ATOM 3377 N N . MET A 1 438 ? 19.227 -3.083 8.735 1.00 66.75 438 MET A N 1
ATOM 3378 C CA . MET A 1 438 ? 18.038 -2.285 8.418 1.00 66.75 438 MET A CA 1
ATOM 3379 C C . MET A 1 438 ? 16.956 -2.415 9.477 1.00 66.75 438 MET A C 1
ATOM 3381 O O . MET A 1 438 ? 16.412 -1.408 9.930 1.00 66.75 438 MET A O 1
ATOM 3385 N N . GLY A 1 439 ? 16.647 -3.642 9.896 1.00 51.09 439 GLY A N 1
ATOM 3386 C CA . GLY A 1 439 ? 15.634 -3.898 10.909 1.00 51.09 439 GLY A CA 1
ATOM 3387 C C . GLY A 1 439 ? 15.949 -3.212 12.239 1.00 51.09 439 GLY A C 1
ATOM 3388 O O . GLY A 1 439 ? 15.045 -2.693 12.883 1.00 51.09 439 GLY A O 1
ATOM 3389 N N . VAL A 1 440 ? 17.218 -3.148 12.633 1.00 61.94 440 VAL A N 1
ATOM 3390 C CA . VAL A 1 440 ? 17.643 -2.493 13.878 1.00 61.94 440 VAL A CA 1
ATOM 3391 C C . VAL A 1 440 ? 17.666 -0.972 13.740 1.00 61.94 440 VAL A C 1
ATOM 3393 O O . VAL A 1 440 ? 17.095 -0.287 14.585 1.00 61.94 440 VAL A O 1
ATOM 3396 N N . MET A 1 441 ? 18.238 -0.431 12.658 1.00 63.56 441 MET A N 1
ATOM 3397 C CA . MET A 1 441 ? 18.272 1.021 12.406 1.00 63.56 441 MET A CA 1
ATOM 3398 C C . MET A 1 441 ? 16.875 1.644 12.313 1.00 63.56 441 MET A C 1
ATOM 3400 O O . MET A 1 441 ? 16.689 2.809 12.655 1.00 63.56 441 MET A O 1
ATOM 3404 N N . THR A 1 442 ? 15.892 0.867 11.857 1.00 53.69 442 THR A N 1
ATOM 3405 C CA . THR A 1 442 ? 14.493 1.298 11.712 1.00 53.69 442 THR A CA 1
ATOM 3406 C C . THR A 1 442 ? 13.606 0.921 12.901 1.00 53.69 442 THR A C 1
ATOM 3408 O O . THR A 1 442 ? 12.421 1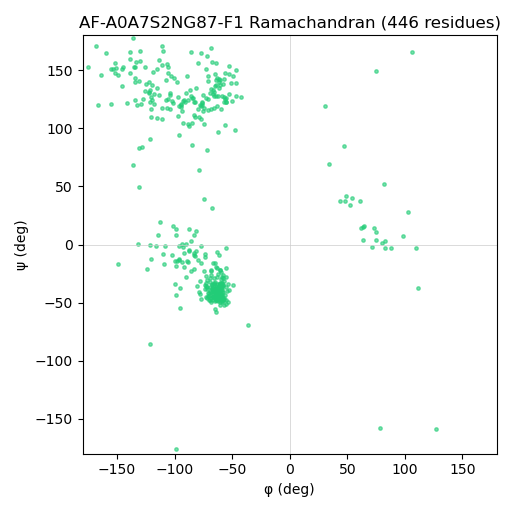.246 12.899 1.00 53.69 442 THR A O 1
ATOM 3411 N N . GLY A 1 443 ? 14.143 0.230 13.914 1.00 46.72 443 GLY A N 1
ATOM 3412 C CA . GLY A 1 443 ? 13.385 -0.203 15.093 1.00 46.72 443 GLY A CA 1
ATOM 3413 C C . GLY A 1 443 ? 12.435 -1.393 14.879 1.00 46.72 443 GLY A C 1
ATOM 3414 O O . GLY A 1 443 ? 11.647 -1.701 15.769 1.00 46.72 443 GLY A O 1
ATOM 3415 N N . ARG A 1 444 ? 12.501 -2.094 13.737 1.00 42.78 444 ARG A N 1
ATOM 3416 C CA . ARG A 1 444 ? 11.762 -3.347 13.458 1.00 42.78 444 ARG A CA 1
ATOM 3417 C C . ARG A 1 444 ? 12.258 -4.531 14.296 1.00 42.78 444 ARG A C 1
ATOM 3419 O O . ARG A 1 444 ? 11.495 -5.460 14.556 1.00 42.78 444 ARG A O 1
ATOM 3426 N N . VAL A 1 445 ? 13.537 -4.537 14.680 1.00 47.44 445 VAL A N 1
ATOM 3427 C CA . VAL A 1 445 ? 14.178 -5.627 15.432 1.00 47.44 445 VAL A CA 1
ATOM 3428 C C . VAL A 1 445 ? 14.894 -5.062 16.654 1.00 47.44 445 VAL A C 1
ATOM 3430 O O . VAL A 1 445 ? 15.820 -4.267 16.521 1.00 47.44 445 VAL A O 1
ATOM 3433 N N . ALA A 1 446 ? 14.508 -5.516 17.846 1.00 54.12 446 ALA A N 1
ATOM 3434 C CA . ALA A 1 446 ? 15.281 -5.280 19.060 1.00 54.12 446 ALA A CA 1
ATOM 3435 C C . ALA A 1 446 ? 16.411 -6.315 19.155 1.00 54.12 446 ALA A C 1
ATOM 3437 O O . ALA A 1 446 ? 16.163 -7.525 19.156 1.00 54.12 446 ALA A O 1
ATOM 3438 N N . VAL A 1 447 ? 17.655 -5.845 19.238 1.00 56.66 447 VAL A N 1
ATOM 3439 C CA . VAL A 1 447 ? 18.812 -6.701 19.531 1.00 56.66 447 VAL A CA 1
ATOM 3440 C C . VAL A 1 447 ? 18.934 -6.814 21.047 1.00 56.66 447 VAL A C 1
ATOM 3442 O O . VAL A 1 447 ? 18.900 -5.799 21.737 1.00 56.66 447 VAL A O 1
ATOM 3445 N N . LYS A 1 448 ? 19.016 -8.046 21.555 1.00 48.06 448 LYS A N 1
ATOM 3446 C CA . LYS A 1 448 ? 19.199 -8.330 22.985 1.00 48.06 448 LYS A CA 1
ATOM 3447 C C . LYS A 1 448 ? 20.655 -8.240 23.410 1.00 48.06 448 LYS A C 1
ATOM 3449 O O . LYS A 1 448 ? 21.510 -8.748 22.648 1.00 48.06 448 LYS A O 1
#

Foldseek 3Di:
DDDDDDDDDDDPPPPDDDVVVVVVVDDDDDDDDDPDDQDPDDPVVSVLVCLLVLLVDPLADPLLSVLLLCLVQQVDLAAFPSQPFDDDCGQAQPCCCFVVVDGHGDTSCCLQQNPQLLLLLLQLLQLLLCCQQDPDPVVNVVSLPDASVRSCVVCVVCLRRVQACDPDPPDGSCPAAASVLSRNLSSLSSVLSVVQRVVCRVCNLVDHDADSFVSSQSSLVSSVVSLVVQLVVQVVVQVVVCVVDPPDDADVCGGSNSSSCRRCPVSRQWHQDPVGIGGRRDNTSCPSRNRVQVVFDKDKGWRWDWDADPVRHIDIDIDIDIHGGGDCPDDDCPDPPPPFQKEKEKAWDDDPQWIKIKMWIWGCQPPHPCPVTDTDDMDMDTADCDPPDPLHPPDPGGDRLSRLLSNLVVVVVQCVDPVRHDDPPTGYYYDYSDPSNSCVVSVVDDDD